Protein AF-0000000082585204 (afdb_homodimer)

Nearest PDB structures (foldseek):
  4ay7-assembly2_B  TM=7.743E-01  e=2.747E-12  Methanosarcina mazei
  6w2o-assembly1_A  TM=7.571E-01  e=4.420E-12  Stenotrophomonas maltophilia K279a
  3cyv-assembly1_A-2  TM=7.623E-01  e=1.016E-11  Shigella flexneri
  4exq-assembly1_A  TM=7.692E-01  e=5.693E-11  Burkholderia thailandensis E264
  4wsh-assembly1_A  TM=7.451E-01  e=2.371E-10  Pseudomonas aeruginosa PAO1

Solvent-accessible surface area (backbone atoms only — not comparable to full-atom values): 31278 Å² total; per-residue (Å²): 127,85,80,84,59,80,63,54,40,39,54,38,48,53,29,22,55,68,52,34,87,65,78,56,69,41,32,36,43,61,39,67,24,49,65,54,50,25,65,74,68,71,44,91,73,80,49,72,66,52,50,49,53,52,39,57,72,65,60,45,23,35,45,47,45,57,48,34,31,58,40,42,82,40,48,82,71,54,58,87,52,54,38,64,74,62,43,49,50,48,44,72,73,46,62,43,30,33,29,37,53,40,74,29,54,66,38,49,36,38,71,58,57,31,64,62,58,41,74,44,28,65,77,76,27,46,67,46,47,53,52,51,42,50,52,44,46,54,40,48,53,51,43,51,50,53,44,49,76,44,48,48,56,26,39,32,43,33,32,62,52,25,31,55,91,26,55,75,57,58,66,66,55,40,59,69,64,48,46,59,55,50,36,54,50,43,50,54,39,48,72,71,70,32,56,38,30,39,29,31,49,34,19,53,70,89,49,47,67,61,44,49,73,49,60,43,32,25,43,37,27,32,36,51,94,23,71,31,42,64,68,60,46,40,73,75,41,32,91,65,32,16,44,28,23,57,40,49,58,66,52,17,61,45,34,75,39,65,68,51,37,52,52,51,47,50,54,50,52,66,55,49,81,40,50,15,47,32,42,23,38,38,77,29,46,49,85,67,54,34,63,70,19,42,46,55,58,57,56,64,61,104,126,86,79,85,60,80,64,55,40,39,55,38,49,54,30,23,56,68,53,34,88,64,76,56,68,41,34,35,42,62,37,67,24,48,64,54,49,22,64,75,68,73,43,89,73,78,50,70,68,52,51,50,51,51,39,57,72,66,62,44,24,36,46,48,43,58,48,35,32,58,41,42,81,40,48,82,71,53,58,88,52,54,38,60,75,62,44,50,50,49,45,70,73,45,63,44,31,34,30,37,53,40,73,27,56,64,39,49,36,37,71,57,56,31,65,62,59,41,74,44,27,64,78,76,27,46,66,47,48,53,52,50,42,52,53,44,47,55,38,47,53,50,44,52,50,54,44,49,76,44,47,49,56,25,38,32,44,32,33,62,53,24,31,56,90,25,54,74,57,59,66,66,56,40,60,70,64,47,46,60,54,49,36,53,50,42,48,53,41,49,73,71,71,33,56,38,31,40,29,31,50,34,18,54,69,88,47,45,67,61,44,49,73,48,61,44,33,25,42,35,27,32,37,52,94,22,69,30,42,64,69,62,46,40,72,75,40,30,90,65,32,17,44,28,23,57,41,49,58,65,53,17,60,44,34,76,39,64,68,51,36,52,52,52,46,50,54,50,52,65,56,48,82,40,49,17,48,33,43,22,38,41,79,29,45,49,85,67,56,35,63,68,21,42,46,54,55,58,57,62,60,106

Foldseek 3Di:
DPQPDADFLQVQVVCLLLQHDDNFFAADFADADPVVLCVVVVHDDDADVSVVVVCVVLVHQEDEWEWDADDDLVDDTALVRIDTGCLLCCQPVDRHAYEYEAEALQQVQCSNPNLPCSQCCCPVPVPVLQVSNVVSLVSRLSNVVVSLVSHHQAYEYEYAQAALAEGSHDVVVCVPRGLVSVLVSCVSRVVSVHAYEYEYEADHVVCVVSCLVSPHSEYAAQEVSSVSDLQVCCVVCVNRYQYEADDEQVQLVCLVPVVSLVVVLVVVVVSVVTRRYHYYHRHGDDPSHNVVSSSSNSVSRD/DPQPDADFLQVQVVCLLLQHDDNFFAADFADADPVVLCVVVVHDDDADVSVVVVCVVLVHQEDEWEWDADDDLVDDTALVRIDTGCLLCCQPVDRHAYEYEAEFLQQVQCSNPNDPCSQCCCPVPVPVLQVSNVVSLVSRLSNVVVSLVSRHQAYEYEYAQAALAEGSHDVVVCVPRGLVSVLVSCVSRVVSVHAYEYEYEADHVVCVVSCLVSPHSEYAAQEVSSVSDLQVCCVVCVNRYQYEADDEQVQLVCLVPVVSLVVVLVVVVVSVVTRRYHYYHRHGDDPSHNVVSSSSNSVSRD

Structure (mmCIF, N/CA/C/O backbone):
data_AF-0000000082585204-model_v1
#
loop_
_entity.id
_entity.type
_entity.pdbx_description
1 polymer 'Uroporphyrinogen decarboxylase (URO-D) domain-containing protein'
#
loop_
_atom_site.group_PDB
_atom_site.id
_atom_site.type_symbol
_atom_site.label_atom_id
_atom_site.label_alt_id
_atom_site.label_comp_id
_atom_site.label_asym_id
_atom_site.label_entity_id
_atom_site.label_seq_id
_atom_site.pdbx_PDB_ins_code
_atom_site.Cartn_x
_atom_site.Cartn_y
_atom_site.Cartn_z
_atom_site.occupancy
_atom_site.B_iso_or_equiv
_atom_site.auth_seq_id
_atom_site.auth_comp_id
_atom_site.auth_asym_id
_atom_site.auth_atom_id
_atom_site.pdbx_PDB_model_num
ATOM 1 N N . MET A 1 1 ? 1.82 -45.75 -18.031 1 36.56 1 MET A N 1
ATOM 2 C CA . MET A 1 1 ? 1.601 -44.312 -17.953 1 36.56 1 MET A CA 1
ATOM 3 C C . MET A 1 1 ? 1.81 -43.656 -19.312 1 36.56 1 MET A C 1
ATOM 5 O O . MET A 1 1 ? 2.85 -43.844 -19.938 1 36.56 1 MET A O 1
ATOM 9 N N . ASP A 1 2 ? 0.882 -43.438 -20.125 1 42.5 2 ASP A N 1
ATOM 10 C CA . ASP A 1 2 ? 0.915 -43.125 -21.547 1 42.5 2 ASP A CA 1
ATOM 11 C C . ASP A 1 2 ? 1.946 -42.031 -21.828 1 42.5 2 ASP A C 1
ATOM 13 O O . ASP A 1 2 ? 1.856 -40.938 -21.297 1 42.5 2 ASP A O 1
ATOM 17 N N . LYS A 1 3 ? 3.09 -42.344 -22.031 1 50.59 3 LYS A N 1
ATOM 18 C CA . LYS A 1 3 ? 4.352 -41.656 -22.312 1 50.59 3 LYS A CA 1
ATOM 19 C C . LYS A 1 3 ? 4.113 -40.312 -22.984 1 50.59 3 LYS A C 1
ATOM 21 O O . LYS A 1 3 ? 4.664 -39.281 -22.547 1 50.59 3 LYS A O 1
ATOM 26 N N . TYR A 1 4 ? 3.732 -40.219 -24.375 1 53.28 4 TYR A N 1
ATOM 27 C CA . TYR A 1 4 ? 3.914 -39.188 -25.375 1 53.28 4 TYR A CA 1
ATOM 28 C C . TYR A 1 4 ? 2.773 -38.156 -25.312 1 53.28 4 TYR A C 1
ATOM 30 O O . TYR A 1 4 ? 2.41 -37.562 -26.328 1 53.28 4 TYR A O 1
ATOM 38 N N . CYS A 1 5 ? 1.864 -38.156 -24.297 1 66.25 5 CYS A N 1
ATOM 39 C CA . CYS A 1 5 ? 0.734 -37.25 -24.453 1 66.25 5 CYS A CA 1
ATOM 40 C C . CYS A 1 5 ? 1.141 -35.812 -24.109 1 66.25 5 CYS A C 1
ATOM 42 O O . CYS A 1 5 ? 1.688 -35.562 -23.047 1 66.25 5 CYS A O 1
ATOM 44 N N . HIS A 1 6 ? 1.296 -35 -25.172 1 87.19 6 HIS A N 1
ATOM 45 C CA . HIS A 1 6 ? 1.6 -33.594 -25.047 1 87.19 6 HIS A CA 1
ATOM 46 C C . HIS A 1 6 ? 0.328 -32.75 -24.875 1 87.19 6 HIS A C 1
ATOM 48 O O . HIS A 1 6 ? -0.647 -32.938 -25.609 1 87.19 6 HIS A O 1
ATOM 54 N N . TYR A 1 7 ? 0.251 -32.094 -23.75 1 92.5 7 TYR A N 1
ATOM 55 C CA . TYR A 1 7 ? -0.886 -31.219 -23.484 1 92.5 7 TYR A CA 1
ATOM 56 C C . TYR A 1 7 ? -0.55 -29.781 -23.844 1 92.5 7 TYR A C 1
ATOM 58 O O . TYR A 1 7 ? 0.608 -29.359 -23.75 1 92.5 7 TYR A O 1
ATOM 66 N N . SER A 1 8 ? -1.639 -29.094 -24.25 1 95.69 8 SER A N 1
ATOM 67 C CA . SER A 1 8 ? -1.467 -27.641 -24.375 1 95.69 8 SER A CA 1
ATOM 68 C C . SER A 1 8 ? -1.175 -27.016 -23.016 1 95.69 8 SER A C 1
ATOM 70 O O . SER A 1 8 ? -1.447 -27.609 -21.969 1 95.69 8 SER A O 1
ATOM 72 N N . LYS A 1 9 ? -0.624 -25.828 -23.031 1 96.94 9 LYS A N 1
ATOM 73 C CA . LYS A 1 9 ? -0.324 -25.141 -21.797 1 96.94 9 LYS A CA 1
ATOM 74 C C . LYS A 1 9 ? -1.577 -24.969 -20.938 1 96.94 9 LYS A C 1
ATOM 76 O O . LYS A 1 9 ? -1.561 -25.266 -19.734 1 96.94 9 LYS A O 1
ATOM 81 N N . ARG A 1 10 ? -2.666 -24.594 -21.547 1 97.31 10 ARG A N 1
ATOM 82 C CA . ARG A 1 10 ? -3.92 -24.406 -20.844 1 97.31 10 ARG A CA 1
ATOM 83 C C . ARG A 1 10 ? -4.426 -25.703 -20.234 1 97.31 10 ARG A C 1
ATOM 85 O O . ARG A 1 10 ? -4.816 -25.75 -19.078 1 97.31 10 ARG A O 1
ATOM 92 N N . GLU A 1 11 ? -4.391 -26.703 -21 1 96.38 11 GLU A N 1
ATOM 93 C CA . GLU A 1 11 ? -4.855 -28.016 -20.531 1 96.38 11 GLU A CA 1
ATOM 94 C C . GLU A 1 11 ? -3.971 -28.531 -19.406 1 96.38 11 GLU A C 1
ATOM 96 O O . GLU A 1 11 ? -4.469 -29.094 -18.422 1 96.38 11 GLU A O 1
ATOM 101 N N . ARG A 1 12 ? -2.691 -28.375 -19.578 1 95.56 12 ARG A N 1
ATOM 102 C CA . ARG A 1 12 ? -1.74 -28.812 -18.562 1 95.56 12 ARG A CA 1
ATOM 103 C C . ARG A 1 12 ? -2.037 -28.156 -17.219 1 95.56 12 ARG A C 1
ATOM 105 O O . ARG A 1 12 ? -2.084 -28.844 -16.188 1 95.56 12 ARG A O 1
ATOM 112 N N . VAL A 1 13 ? -2.291 -26.859 -17.203 1 97.56 13 VAL A N 1
ATOM 113 C CA . VAL A 1 13 ? -2.557 -26.125 -15.969 1 97.56 13 VAL A CA 1
ATOM 114 C C . VAL A 1 13 ? -3.889 -26.562 -15.375 1 97.56 13 VAL A C 1
ATOM 116 O O . VAL A 1 13 ? -3.982 -26.828 -14.172 1 97.56 13 VAL A O 1
ATOM 119 N N . LEU A 1 14 ? -4.898 -26.688 -16.219 1 97.31 14 LEU A N 1
ATOM 120 C CA . LEU A 1 14 ? -6.215 -27.094 -15.742 1 97.31 14 LEU A CA 1
ATOM 121 C C . LEU A 1 14 ? -6.156 -28.484 -15.109 1 97.31 14 LEU A C 1
ATOM 123 O O . LEU A 1 14 ? -6.719 -28.703 -14.031 1 97.31 14 LEU A O 1
ATOM 127 N N . ARG A 1 15 ? -5.48 -29.359 -15.758 1 95.62 15 ARG A N 1
ATOM 128 C CA . ARG A 1 15 ? -5.348 -30.719 -15.242 1 95.62 15 ARG A CA 1
ATOM 129 C C . ARG A 1 15 ? -4.59 -30.719 -13.914 1 95.62 15 ARG A C 1
ATOM 131 O O . ARG A 1 15 ? -4.949 -31.453 -12.992 1 95.62 15 ARG A O 1
ATOM 138 N N . THR A 1 16 ? -3.557 -29.922 -13.828 1 95.44 16 THR A N 1
ATOM 139 C CA . THR A 1 16 ? -2.773 -29.812 -12.602 1 95.44 16 THR A CA 1
ATOM 140 C C . THR A 1 16 ? -3.635 -29.312 -11.445 1 95.44 16 THR A C 1
ATOM 142 O O . THR A 1 16 ? -3.574 -29.859 -10.336 1 95.44 16 THR A O 1
ATOM 145 N N . ILE A 1 17 ? -4.488 -28.328 -11.758 1 97.06 17 ILE A N 1
ATOM 146 C CA . ILE A 1 17 ? -5.375 -27.766 -10.742 1 97.06 17 ILE A CA 1
ATOM 147 C C . ILE A 1 17 ? -6.355 -28.844 -10.266 1 97.06 17 ILE A C 1
ATOM 149 O O . ILE A 1 17 ? -6.691 -28.891 -9.086 1 97.06 17 ILE A O 1
ATOM 153 N N . ARG A 1 18 ? -6.711 -29.719 -11.125 1 94.81 18 ARG A N 1
ATOM 154 C CA . ARG A 1 18 ? -7.668 -30.781 -10.812 1 94.81 18 ARG A CA 1
ATOM 155 C C . ARG A 1 18 ? -6.965 -32.031 -10.289 1 94.81 18 ARG A C 1
ATOM 157 O O . ARG A 1 18 ? -7.59 -33.062 -10.117 1 94.81 18 ARG A O 1
ATOM 164 N N . HIS A 1 19 ? -5.691 -32 -10.188 1 93.81 19 HIS A N 1
ATOM 165 C CA . HIS A 1 19 ? -4.871 -33.094 -9.688 1 93.81 19 HIS A CA 1
ATOM 166 C C . HIS A 1 19 ? -4.922 -34.312 -10.625 1 93.81 19 HIS A C 1
ATOM 168 O O . HIS A 1 19 ? -4.957 -35.438 -10.18 1 93.81 19 HIS A O 1
ATOM 174 N N . GLU A 1 20 ? -4.977 -33.969 -11.891 1 92.38 20 GLU A N 1
ATOM 175 C CA . GLU A 1 20 ? -4.918 -35 -12.93 1 92.38 20 GLU A CA 1
ATOM 176 C C . GLU A 1 20 ? -3.498 -35.156 -13.469 1 92.38 20 GLU A C 1
ATOM 178 O O . GLU A 1 20 ? -2.674 -34.25 -13.344 1 92.38 20 GLU A O 1
ATOM 183 N N . LYS A 1 21 ? -3.248 -36.281 -14.016 1 89.31 21 LYS A N 1
ATOM 184 C CA . LYS A 1 21 ? -1.933 -36.562 -14.586 1 89.31 21 LYS A CA 1
ATOM 185 C C . LYS A 1 21 ? -1.636 -35.625 -15.758 1 89.31 21 LYS A C 1
ATOM 187 O O . LYS A 1 21 ? -2.518 -35.312 -16.562 1 89.31 21 LYS A O 1
ATOM 192 N N . THR A 1 22 ? -0.374 -35.094 -15.766 1 90 22 THR A N 1
ATOM 193 C CA . THR A 1 22 ? 0.08 -34.219 -16.844 1 90 22 THR A CA 1
ATOM 194 C C . THR A 1 22 ? 1.434 -34.688 -17.375 1 90 22 THR A C 1
ATOM 196 O O . THR A 1 22 ? 2.01 -35.656 -16.875 1 90 22 THR A O 1
ATOM 199 N N . ASP A 1 23 ? 1.843 -34.062 -18.469 1 89.06 23 ASP A N 1
ATOM 200 C CA . ASP A 1 23 ? 3.1 -34.438 -19.109 1 89.06 23 ASP A CA 1
ATOM 201 C C . ASP A 1 23 ? 4.293 -33.875 -18.359 1 89.06 23 ASP A C 1
ATOM 203 O O . ASP A 1 23 ? 5.383 -34.438 -18.375 1 89.06 23 ASP A O 1
ATOM 207 N N . ARG A 1 24 ? 4.125 -32.781 -17.688 1 89.62 24 ARG A N 1
ATOM 208 C CA . ARG A 1 24 ? 5.172 -32.125 -16.906 1 89.62 24 ARG A CA 1
ATOM 209 C C . ARG A 1 24 ? 4.582 -31.125 -15.922 1 89.62 24 ARG A C 1
ATOM 211 O O . ARG A 1 24 ? 3.412 -30.75 -16.031 1 89.62 24 ARG A O 1
ATOM 218 N N . ILE A 1 25 ? 5.398 -30.656 -14.969 1 92.38 25 ILE A N 1
ATOM 219 C CA . ILE A 1 25 ? 4.996 -29.641 -14 1 92.38 25 ILE A CA 1
ATOM 220 C C . ILE A 1 25 ? 4.863 -28.297 -14.695 1 92.38 25 ILE A C 1
ATOM 222 O O . ILE A 1 25 ? 5.801 -27.828 -15.344 1 92.38 25 ILE A O 1
ATOM 226 N N . PRO A 1 26 ? 3.688 -27.688 -14.672 1 95.25 26 PRO A N 1
ATOM 227 C CA . PRO A 1 26 ? 3.564 -26.359 -15.273 1 95.25 26 PRO A CA 1
ATOM 228 C C . PRO A 1 26 ? 4.422 -25.312 -14.562 1 95.25 26 PRO A C 1
ATOM 230 O O . PRO A 1 26 ? 4.672 -25.422 -13.367 1 95.25 26 PRO A O 1
ATOM 233 N N . LYS A 1 27 ? 4.848 -24.297 -15.32 1 96 27 LYS A N 1
ATOM 234 C CA . LYS A 1 27 ? 5.625 -23.172 -14.836 1 96 27 LYS A CA 1
ATOM 235 C C . LYS A 1 27 ? 4.82 -21.875 -14.914 1 96 27 LYS A C 1
ATOM 237 O O . LYS A 1 27 ? 4.133 -21.625 -15.906 1 96 27 LYS A O 1
ATOM 242 N N . GLY A 1 28 ? 4.883 -21.094 -13.828 1 96.81 28 GLY A N 1
ATOM 243 C CA . GLY A 1 28 ? 4.16 -19.844 -13.844 1 96.81 28 GLY A CA 1
ATOM 244 C C . GLY A 1 28 ? 4.738 -18.812 -12.898 1 96.81 28 GLY A C 1
ATOM 245 O O . GLY A 1 28 ? 5.367 -19.156 -11.898 1 96.81 28 GLY A O 1
ATOM 246 N N . GLU A 1 29 ? 4.52 -17.547 -13.203 1 96.88 29 GLU A N 1
ATOM 247 C CA . GLU A 1 29 ? 4.965 -16.422 -12.383 1 96.88 29 GLU A CA 1
ATOM 248 C C . GLU A 1 29 ? 3.809 -15.484 -12.07 1 96.88 29 GLU A C 1
ATOM 250 O O . GLU A 1 29 ? 3.014 -15.148 -12.953 1 96.88 29 GLU A O 1
ATOM 255 N N . LEU A 1 30 ? 3.77 -15.047 -10.828 1 94.69 30 LEU A N 1
ATOM 256 C CA . LEU A 1 30 ? 2.684 -14.195 -10.352 1 94.69 30 LEU A CA 1
ATOM 257 C C . LEU A 1 30 ? 2.746 -12.82 -11.016 1 94.69 30 LEU A C 1
ATOM 259 O O . LEU A 1 30 ? 1.746 -12.336 -11.555 1 94.69 30 LEU A O 1
ATOM 263 N N . CYS A 1 31 ? 3.854 -12.164 -10.898 1 92.06 31 CYS A N 1
ATOM 264 C CA . CYS A 1 31 ? 4.074 -10.844 -11.484 1 92.06 31 CYS A CA 1
ATOM 265 C C . CYS A 1 31 ? 5.414 -10.789 -12.211 1 92.06 31 CYS A C 1
ATOM 267 O O . CYS A 1 31 ? 6.379 -11.43 -11.789 1 92.06 31 CYS A O 1
ATOM 269 N N . ILE A 1 32 ? 5.387 -10.094 -13.305 1 95.38 32 ILE A N 1
ATOM 270 C CA . ILE A 1 32 ? 6.598 -9.844 -14.086 1 95.38 32 ILE A CA 1
ATOM 271 C C . ILE A 1 32 ? 6.758 -8.352 -14.328 1 95.38 32 ILE A C 1
ATOM 273 O O . ILE A 1 32 ? 5.965 -7.742 -15.055 1 95.38 32 ILE A O 1
ATOM 277 N N . THR A 1 33 ? 7.801 -7.812 -13.789 1 93.06 33 THR A N 1
ATOM 278 C CA . THR A 1 33 ? 7.965 -6.363 -13.891 1 93.06 33 THR A CA 1
ATOM 279 C C . THR A 1 33 ? 8.516 -5.98 -15.258 1 93.06 33 THR A C 1
ATOM 281 O O . THR A 1 33 ? 9.336 -6.703 -15.836 1 93.06 33 THR A O 1
ATOM 284 N N . ASP A 1 34 ? 8.133 -4.812 -15.711 1 93.31 34 ASP A N 1
ATOM 285 C CA . ASP A 1 34 ? 8.602 -4.301 -17 1 93.31 34 ASP A CA 1
ATOM 286 C C . ASP A 1 34 ? 10.117 -4.137 -17.016 1 93.31 34 ASP A C 1
ATOM 288 O O . ASP A 1 34 ? 10.758 -4.316 -18.047 1 93.31 34 ASP A O 1
ATOM 292 N N . SER A 1 35 ? 10.633 -3.797 -15.867 1 89.38 35 SER A N 1
ATOM 293 C CA . SER A 1 35 ? 12.07 -3.562 -15.781 1 89.38 35 SER A CA 1
ATOM 294 C C . SER A 1 35 ? 12.859 -4.832 -16.094 1 89.38 35 SER A C 1
ATOM 296 O O . SER A 1 35 ? 13.906 -4.777 -16.734 1 89.38 35 SER A O 1
ATOM 298 N N . ILE A 1 36 ? 12.391 -5.949 -15.648 1 92.38 36 ILE A N 1
ATOM 299 C CA . ILE A 1 36 ? 13.039 -7.23 -15.914 1 92.38 36 ILE A CA 1
ATOM 300 C C . ILE A 1 36 ? 12.969 -7.543 -17.406 1 92.38 36 ILE A C 1
ATOM 302 O O . ILE A 1 36 ? 13.969 -7.965 -18 1 92.38 36 ILE A O 1
ATOM 306 N N . ILE A 1 37 ? 11.844 -7.316 -17.969 1 95.62 37 ILE A N 1
ATOM 307 C CA . ILE A 1 37 ? 11.656 -7.578 -19.391 1 95.62 37 ILE A CA 1
ATOM 308 C C . ILE A 1 37 ? 12.57 -6.672 -20.219 1 95.62 37 ILE A C 1
ATOM 310 O O . ILE A 1 37 ? 13.242 -7.133 -21.141 1 95.62 37 ILE A O 1
ATOM 314 N N . SER A 1 38 ? 12.57 -5.449 -19.797 1 94.25 38 SER A N 1
ATOM 315 C CA . SER A 1 38 ? 13.414 -4.473 -20.484 1 94.25 38 SER A CA 1
ATOM 316 C C . SER A 1 38 ? 14.875 -4.895 -20.469 1 94.25 38 SER A C 1
ATOM 318 O O . SER A 1 38 ? 15.555 -4.852 -21.484 1 94.25 38 SER A O 1
ATOM 320 N N . ARG A 1 39 ? 15.312 -5.277 -19.391 1 91.12 39 ARG A N 1
ATOM 321 C CA . ARG A 1 39 ? 16.703 -5.688 -19.219 1 91.12 39 ARG A CA 1
ATOM 322 C C . ARG A 1 39 ? 17.016 -6.934 -20.047 1 91.12 39 ARG A C 1
ATOM 324 O O . ARG A 1 39 ? 18.031 -6.996 -20.734 1 91.12 39 ARG A O 1
ATOM 331 N N . GLU A 1 40 ? 16.141 -7.863 -20 1 93.38 40 GLU A N 1
ATOM 332 C CA . GLU A 1 40 ? 16.391 -9.156 -20.641 1 93.38 40 GLU A CA 1
ATOM 333 C C . GLU A 1 40 ? 16.266 -9.055 -22.156 1 93.38 40 GLU A C 1
ATOM 335 O O . GLU A 1 40 ? 16.984 -9.742 -22.875 1 93.38 40 GLU A O 1
ATOM 340 N N . LEU A 1 41 ? 15.352 -8.25 -22.641 1 95.38 41 LEU A N 1
ATOM 341 C CA . LEU A 1 41 ? 15.102 -8.164 -24.078 1 95.38 41 LEU A CA 1
ATOM 342 C C . LEU A 1 41 ? 15.812 -6.957 -24.672 1 95.38 41 LEU A C 1
ATOM 344 O O . LEU A 1 41 ? 15.812 -6.773 -25.891 1 95.38 41 LEU A O 1
ATOM 348 N N . ASN A 1 42 ? 16.422 -6.117 -23.875 1 93.06 42 ASN A N 1
ATOM 349 C CA . ASN A 1 42 ? 17.125 -4.906 -24.297 1 93.06 42 ASN A CA 1
ATOM 350 C C . ASN A 1 42 ? 16.203 -3.982 -25.094 1 93.06 42 ASN A C 1
ATOM 352 O O . ASN A 1 42 ? 16.531 -3.561 -26.203 1 93.06 42 ASN A O 1
ATOM 356 N N . CYS A 1 43 ? 15.008 -3.795 -24.5 1 90.81 43 CYS A N 1
ATOM 357 C CA . CYS A 1 43 ? 14.031 -2.896 -25.109 1 90.81 43 CYS A CA 1
ATOM 358 C C . CYS A 1 43 ? 13.531 -1.876 -24.094 1 90.81 43 CYS A C 1
ATOM 360 O O . CYS A 1 43 ? 13.484 -2.156 -22.891 1 90.81 43 CYS A O 1
ATOM 362 N N . SER A 1 44 ? 13.141 -0.729 -24.516 1 85.06 44 SER A N 1
ATOM 363 C CA . SER A 1 44 ? 12.742 0.354 -23.625 1 85.06 44 SER A CA 1
ATOM 364 C C . SER A 1 44 ? 11.227 0.418 -23.469 1 85.06 44 SER A C 1
ATOM 366 O O . SER A 1 44 ? 10.719 0.897 -22.453 1 85.06 44 SER A O 1
ATOM 368 N N . LYS A 1 45 ? 10.562 -0.066 -24.484 1 87.62 45 LYS A N 1
ATOM 369 C CA . LYS A 1 45 ? 9.102 -0.062 -24.438 1 87.62 45 LYS A CA 1
ATOM 370 C C . LYS A 1 45 ? 8.555 -1.475 -24.25 1 87.62 45 LYS A C 1
ATOM 372 O O . LYS A 1 45 ? 8.883 -2.375 -25.031 1 87.62 45 LYS A O 1
ATOM 377 N N . ILE A 1 46 ? 7.781 -1.625 -23.234 1 94 46 ILE A N 1
ATOM 378 C CA . ILE A 1 46 ? 7.281 -2.959 -22.922 1 94 46 ILE A CA 1
ATOM 379 C C . ILE A 1 46 ? 5.773 -3.01 -23.172 1 94 46 ILE A C 1
ATOM 381 O O . ILE A 1 46 ? 5.008 -2.303 -22.516 1 94 46 ILE A O 1
ATOM 385 N N . GLY A 1 47 ? 5.359 -3.729 -24.156 1 94.81 47 GLY A N 1
ATOM 386 C CA . GLY A 1 47 ? 3.959 -4.012 -24.438 1 94.81 47 GLY A CA 1
ATOM 387 C C . GLY A 1 47 ? 3.662 -5.496 -24.547 1 94.81 47 GLY A C 1
ATOM 388 O O . GLY A 1 47 ? 4.379 -6.32 -23.984 1 94.81 47 GLY A O 1
ATOM 389 N N . PHE A 1 48 ? 2.582 -5.844 -25.188 1 97.31 48 PHE A N 1
ATOM 390 C CA . PHE A 1 48 ? 2.104 -7.219 -25.312 1 97.31 48 PHE A CA 1
ATOM 391 C C . PHE A 1 48 ? 3.15 -8.102 -25.984 1 97.31 48 PHE A C 1
ATOM 393 O O . PHE A 1 48 ? 3.471 -9.18 -25.484 1 97.31 48 PHE A O 1
ATOM 400 N N . GLU A 1 49 ? 3.754 -7.602 -27 1 97.06 49 GLU A N 1
ATOM 401 C CA . GLU A 1 49 ? 4.688 -8.398 -27.781 1 97.06 49 GLU A CA 1
ATOM 402 C C . GLU A 1 49 ? 5.949 -8.719 -26.984 1 97.06 49 GLU A C 1
ATOM 404 O O . GLU A 1 49 ? 6.465 -9.836 -27.047 1 97.06 49 GLU A O 1
ATOM 409 N N . GLU A 1 50 ? 6.457 -7.727 -26.281 1 97.5 50 GLU A N 1
ATOM 410 C CA . GLU A 1 50 ? 7.656 -7.926 -25.484 1 97.5 50 GLU A CA 1
ATOM 411 C C . GLU A 1 50 ? 7.391 -8.883 -24.328 1 97.5 50 GLU A C 1
ATOM 413 O O . GLU A 1 50 ? 8.219 -9.734 -24.01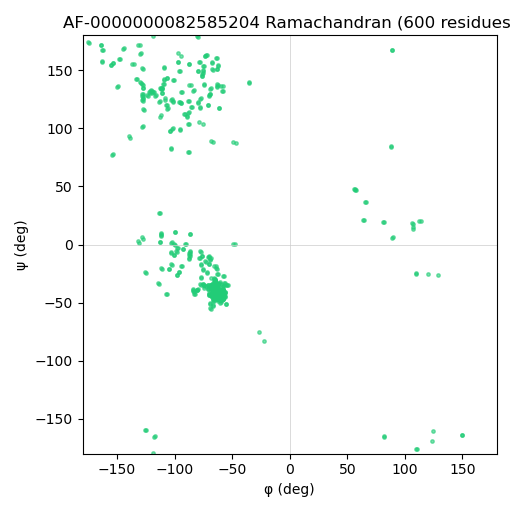6 1 97.5 50 GLU A O 1
ATOM 418 N N . LYS A 1 51 ? 6.23 -8.734 -23.703 1 97.44 51 LYS A N 1
ATOM 419 C CA . LYS A 1 51 ? 5.852 -9.641 -22.625 1 97.44 51 LYS A CA 1
ATOM 420 C C . LYS A 1 51 ? 5.711 -11.07 -23.125 1 97.44 51 LYS A C 1
ATOM 422 O O . LYS A 1 51 ? 6.188 -12.008 -22.469 1 97.44 51 LYS A O 1
ATOM 427 N N . LEU A 1 52 ? 5.09 -11.195 -24.266 1 97.5 52 LEU A N 1
ATOM 428 C CA . LEU A 1 52 ? 4.918 -12.516 -24.859 1 97.5 52 LEU A CA 1
ATOM 429 C C . LEU A 1 52 ? 6.266 -13.141 -25.203 1 97.5 52 LEU A C 1
ATOM 431 O O . LEU A 1 52 ? 6.492 -14.328 -24.938 1 97.5 52 LEU A O 1
ATOM 435 N N . ALA A 1 53 ? 7.164 -12.336 -25.781 1 97.31 53 ALA A N 1
ATOM 436 C CA . ALA A 1 53 ? 8.5 -12.828 -26.109 1 97.31 53 ALA A CA 1
ATOM 437 C C . ALA A 1 53 ? 9.219 -13.32 -24.844 1 97.31 53 ALA A C 1
ATOM 439 O O . ALA A 1 53 ? 9.891 -14.359 -24.891 1 97.31 53 ALA A O 1
ATOM 440 N N . PHE A 1 54 ? 9.047 -1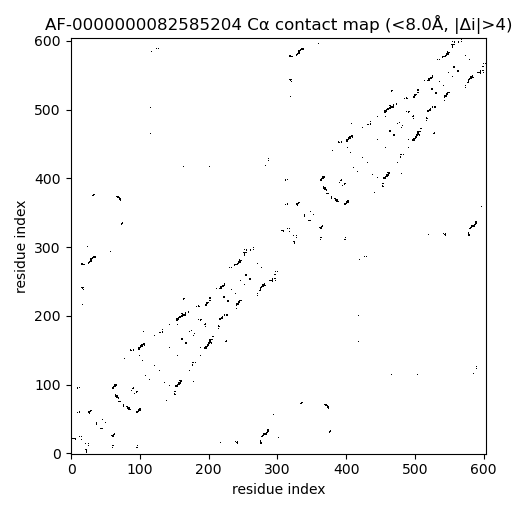2.586 -23.797 1 97.56 54 PHE A N 1
ATOM 441 C CA . PHE A 1 54 ? 9.695 -12.938 -22.531 1 97.56 54 PHE A CA 1
ATOM 442 C C . PHE A 1 54 ? 9.117 -14.227 -21.969 1 97.56 54 PHE A C 1
ATOM 444 O O . PHE A 1 54 ? 9.859 -15.109 -21.531 1 97.56 54 PHE A O 1
ATOM 451 N N . ILE A 1 55 ? 7.852 -14.398 -22 1 97.19 55 ILE A N 1
ATOM 452 C CA . ILE A 1 55 ? 7.141 -15.586 -21.516 1 97.19 55 ILE A CA 1
ATOM 453 C C . ILE A 1 55 ? 7.578 -16.797 -22.328 1 97.19 55 ILE A C 1
ATOM 455 O O . ILE A 1 55 ? 7.793 -17.875 -21.781 1 97.19 55 ILE A O 1
ATOM 459 N N . ASN A 1 56 ? 7.695 -16.609 -23.609 1 96.5 56 ASN A N 1
ATOM 460 C CA . ASN A 1 56 ? 8.141 -17.688 -24.484 1 96.5 56 ASN A CA 1
ATOM 461 C C . ASN A 1 56 ? 9.586 -18.094 -24.203 1 96.5 56 ASN A C 1
ATOM 463 O O . ASN A 1 56 ? 9.922 -19.281 -24.234 1 96.5 56 ASN A O 1
ATOM 467 N N . ARG A 1 57 ? 10.367 -17.109 -23.953 1 95.69 57 ARG A N 1
ATOM 468 C CA . ARG A 1 57 ? 11.766 -17.375 -23.625 1 95.69 57 ARG A CA 1
ATOM 469 C C . ARG A 1 57 ? 11.875 -18.266 -22.391 1 95.69 57 ARG A C 1
ATOM 471 O O . ARG A 1 57 ? 12.711 -19.172 -22.344 1 95.69 57 ARG A O 1
ATOM 478 N N . LEU A 1 58 ? 11.031 -18.031 -21.422 1 96.62 58 LEU A N 1
ATOM 479 C CA . LEU A 1 58 ? 11.047 -18.797 -20.188 1 96.62 58 LEU A CA 1
ATOM 480 C C . LEU A 1 58 ? 10.195 -20.062 -20.328 1 96.62 58 LEU A C 1
ATOM 482 O O . LEU A 1 58 ? 10.164 -20.891 -19.422 1 96.62 58 LEU A O 1
ATOM 486 N N . ASP A 1 59 ? 9.422 -20.188 -21.422 1 96.19 59 ASP A N 1
ATOM 487 C CA . ASP A 1 59 ? 8.5 -21.281 -21.672 1 96.19 59 ASP A CA 1
ATOM 488 C C . ASP A 1 59 ? 7.484 -21.422 -20.547 1 96.19 59 ASP A C 1
ATOM 490 O O . ASP A 1 59 ? 7.27 -22.531 -20.031 1 96.19 59 ASP A O 1
ATOM 494 N N . LEU A 1 60 ? 6.91 -20.328 -20.156 1 97.69 60 LEU A N 1
ATOM 495 C CA . LEU A 1 60 ? 5.934 -20.328 -19.078 1 97.69 60 LEU A CA 1
ATOM 496 C C . LEU A 1 60 ? 4.598 -20.875 -19.547 1 97.69 60 LEU A C 1
ATOM 498 O O . LEU A 1 60 ? 4.199 -20.672 -20.688 1 97.69 60 LEU A O 1
ATOM 502 N N . ASP A 1 61 ? 3.916 -21.516 -18.656 1 97.38 61 ASP A N 1
ATOM 503 C CA . ASP A 1 61 ? 2.582 -22.047 -18.906 1 97.38 61 ASP A CA 1
ATOM 504 C C . ASP A 1 61 ? 1.504 -21.078 -18.453 1 97.38 61 ASP A C 1
ATOM 506 O O . ASP A 1 61 ? 0.351 -21.172 -18.875 1 97.38 61 ASP A O 1
ATOM 510 N N . ILE A 1 62 ? 1.893 -20.125 -17.578 1 98.38 62 ILE A N 1
ATOM 511 C CA . ILE A 1 62 ? 0.916 -19.25 -16.938 1 98.38 62 ILE A CA 1
ATOM 512 C C . ILE A 1 62 ? 1.354 -17.797 -17.094 1 98.38 62 ILE A C 1
ATOM 514 O O . ILE A 1 62 ? 2.537 -17.484 -16.938 1 98.38 62 ILE A O 1
ATOM 518 N N . PHE A 1 63 ? 0.433 -16.891 -17.359 1 97.75 63 PHE A N 1
ATOM 519 C CA . PHE A 1 63 ? 0.629 -15.445 -17.297 1 97.75 63 PHE A CA 1
ATOM 520 C C . PHE A 1 63 ? -0.458 -14.797 -16.453 1 97.75 63 PHE A C 1
ATOM 522 O O . PHE A 1 63 ? -1.646 -15.047 -16.656 1 97.75 63 PHE A O 1
ATOM 529 N N . THR A 1 64 ? -0.071 -13.969 -15.508 1 98 64 THR A N 1
ATOM 530 C CA . THR A 1 64 ? -1.007 -13.281 -14.625 1 98 64 THR A CA 1
ATOM 531 C C . THR A 1 64 ? -1.211 -11.836 -15.07 1 98 64 THR A C 1
ATOM 533 O O . THR A 1 64 ? -0.249 -11.078 -15.188 1 98 64 THR A O 1
ATOM 536 N N . VAL A 1 65 ? -2.432 -11.484 -15.32 1 97.69 65 VAL A N 1
ATOM 537 C CA . VAL A 1 65 ? -2.787 -10.125 -15.719 1 97.69 65 VAL A CA 1
ATOM 538 C C . VAL A 1 65 ? -3.203 -9.32 -14.484 1 97.69 65 VAL A C 1
ATOM 540 O O . VAL A 1 65 ? -4.141 -9.703 -13.773 1 97.69 65 VAL A O 1
ATOM 543 N N . SER A 1 66 ? -2.531 -8.273 -14.266 1 96.38 66 SER A N 1
ATOM 544 C CA . SER A 1 66 ? -2.895 -7.344 -13.195 1 96.38 66 SER A CA 1
ATOM 545 C C . SER A 1 66 ? -3.635 -6.129 -13.742 1 96.38 66 SER A C 1
ATOM 547 O O . SER A 1 66 ? -3.27 -5.598 -14.797 1 96.38 66 SER A O 1
ATOM 549 N N . PRO A 1 67 ? -4.578 -5.707 -13.016 1 97.44 67 PRO A N 1
ATOM 550 C CA . PRO A 1 67 ? -5.293 -4.516 -13.484 1 97.44 67 PRO A CA 1
ATOM 551 C C . PRO A 1 67 ? -4.527 -3.225 -13.219 1 97.44 67 PRO A C 1
ATOM 553 O O . PRO A 1 67 ? -3.631 -3.197 -12.367 1 97.44 67 PRO A O 1
ATOM 556 N N . ILE A 1 68 ? -4.863 -2.256 -14 1 97.31 68 ILE A N 1
ATOM 557 C CA . ILE A 1 68 ? -4.418 -0.885 -13.773 1 97.31 68 ILE A CA 1
ATOM 558 C C . ILE A 1 68 ? -5.605 -0.022 -13.352 1 97.31 68 ILE A C 1
ATOM 560 O O . ILE A 1 68 ? -6.676 -0.086 -13.969 1 97.31 68 ILE A O 1
ATOM 564 N N . PHE A 1 69 ? -5.469 0.714 -12.297 1 97.38 69 PHE A N 1
ATOM 565 C CA . PHE A 1 69 ? -6.523 1.601 -11.82 1 97.38 69 PHE A CA 1
ATOM 566 C C . PHE A 1 69 ? -5.93 2.836 -11.148 1 97.38 69 PHE A C 1
ATOM 568 O O . PHE A 1 69 ? -4.758 2.84 -10.773 1 97.38 69 PHE A O 1
ATOM 575 N N . PRO A 1 70 ? -6.711 3.871 -11.047 1 96.31 70 PRO A N 1
ATOM 576 C CA . PRO A 1 70 ? -6.184 5.082 -10.406 1 96.31 70 PRO A CA 1
ATOM 577 C C . PRO A 1 70 ? -5.988 4.918 -8.906 1 96.31 70 PRO A C 1
ATOM 579 O O . PRO A 1 70 ? -6.895 4.465 -8.203 1 96.31 70 PRO A O 1
ATOM 582 N N . HIS A 1 71 ? -4.832 5.238 -8.5 1 94.19 71 HIS A N 1
ATOM 583 C CA . HIS A 1 71 ? -4.57 5.336 -7.066 1 94.19 71 HIS A CA 1
ATOM 584 C C . HIS A 1 71 ? -4.895 6.73 -6.539 1 94.19 71 HIS A C 1
ATOM 586 O O .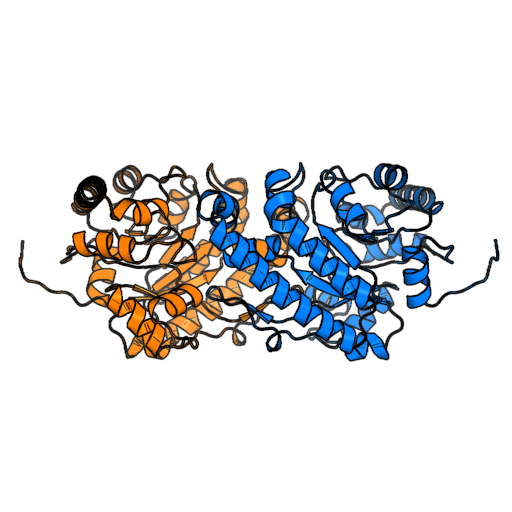 HIS A 1 71 ? -4.281 7.715 -6.961 1 94.19 71 HIS A O 1
ATOM 592 N N . ASP A 1 72 ? -5.922 6.746 -5.691 1 92.44 72 ASP A N 1
ATOM 593 C CA . ASP A 1 72 ? -6.383 7.945 -4.996 1 92.44 72 ASP A CA 1
ATOM 594 C C . ASP A 1 72 ? -6.496 7.699 -3.492 1 92.44 72 ASP A C 1
ATOM 596 O O . ASP A 1 72 ? -7.203 6.785 -3.059 1 92.44 72 ASP A O 1
ATOM 600 N N . LYS A 1 73 ? -5.809 8.531 -2.746 1 88.75 73 LYS A N 1
ATOM 601 C CA . LYS A 1 73 ? -5.793 8.32 -1.301 1 88.75 73 LYS A CA 1
ATOM 602 C C . LYS A 1 73 ? -7.16 8.625 -0.689 1 88.75 73 LYS A C 1
ATOM 604 O O . LYS A 1 73 ? -7.438 8.227 0.446 1 88.75 73 LYS A O 1
ATOM 609 N N . ASN A 1 74 ? -8.031 9.273 -1.481 1 90.19 74 ASN A N 1
ATOM 610 C CA . ASN A 1 74 ? -9.266 9.773 -0.893 1 90.19 74 ASN A CA 1
ATOM 611 C C . ASN A 1 74 ? -10.461 8.891 -1.249 1 90.19 74 ASN A C 1
ATOM 613 O O . ASN A 1 74 ? -11.562 9.102 -0.743 1 90.19 74 ASN A O 1
ATOM 617 N N . ARG A 1 75 ? -10.172 7.953 -2.113 1 91.62 75 ARG A N 1
ATOM 618 C CA . ARG A 1 75 ? -11.312 7.117 -2.475 1 91.62 75 ARG A CA 1
ATOM 619 C C . ARG A 1 75 ? -10.852 5.824 -3.141 1 91.62 75 ARG A C 1
ATOM 621 O O . ARG A 1 75 ? -9.758 5.77 -3.713 1 91.62 75 ARG A O 1
ATOM 628 N N . LEU A 1 76 ? -11.75 4.82 -3.066 1 93.56 76 LEU A N 1
ATOM 629 C CA . LEU A 1 76 ? -11.57 3.609 -3.863 1 93.56 76 LEU A CA 1
ATOM 630 C C . LEU A 1 76 ? -11.922 3.863 -5.324 1 93.56 76 LEU A C 1
ATOM 632 O O . LEU A 1 76 ? -12.773 4.699 -5.625 1 93.56 76 LEU A O 1
ATOM 636 N N . PRO A 1 77 ? -11.273 3.16 -6.258 1 95.94 77 PRO A N 1
ATOM 637 C CA . PRO A 1 77 ? -11.688 3.262 -7.656 1 95.94 77 PRO A CA 1
ATOM 638 C C . PRO A 1 77 ? -13.07 2.656 -7.91 1 95.94 77 PRO A C 1
ATOM 640 O O . PRO A 1 77 ? -13.555 1.854 -7.105 1 95.94 77 PRO A O 1
ATOM 643 N N . GLU A 1 78 ? -13.688 3.078 -8.922 1 95.88 78 GLU A N 1
ATOM 644 C CA . GLU A 1 78 ? -14.906 2.453 -9.422 1 95.88 78 GLU A CA 1
ATOM 645 C C . GLU A 1 78 ? -14.586 1.329 -10.398 1 95.88 78 GLU A C 1
ATOM 647 O O . GLU A 1 78 ? -13.516 1.312 -11.008 1 95.88 78 GLU A O 1
ATOM 652 N N . PRO A 1 79 ? -15.5 0.382 -10.531 1 96.81 79 PRO A N 1
ATOM 653 C CA . PRO A 1 79 ? -15.242 -0.754 -11.414 1 96.81 79 PRO A CA 1
ATOM 654 C C . PRO A 1 79 ? -14.867 -0.324 -12.836 1 96.81 79 PRO A C 1
ATOM 656 O O . PRO A 1 79 ? -14 -0.94 -13.461 1 96.81 79 PRO A O 1
ATOM 659 N N . ASP A 1 80 ? -15.445 0.724 -13.289 1 96.69 80 ASP A N 1
ATOM 660 C CA . ASP A 1 80 ? -15.227 1.142 -14.672 1 96.69 80 ASP A CA 1
ATOM 661 C C . ASP A 1 80 ? -13.875 1.835 -14.828 1 96.69 80 ASP A C 1
ATOM 663 O O . ASP A 1 80 ? -13.438 2.125 -15.945 1 96.69 80 ASP A O 1
ATOM 667 N N . GLU A 1 81 ? -13.18 2.053 -13.703 1 97.38 81 GLU A N 1
ATOM 668 C CA . GLU A 1 81 ? -11.859 2.672 -13.742 1 97.38 81 GLU A CA 1
ATOM 669 C C . GLU A 1 81 ? -10.758 1.619 -13.805 1 97.38 81 GLU A C 1
ATOM 671 O O . GLU A 1 81 ? -9.578 1.955 -13.945 1 97.38 81 GLU A O 1
ATOM 676 N N . TYR A 1 82 ? -11.148 0.36 -13.742 1 97.25 82 TYR A N 1
ATOM 677 C CA . TYR A 1 82 ? -10.203 -0.738 -13.883 1 97.25 82 TYR A CA 1
ATOM 678 C C . TYR A 1 82 ? -9.945 -1.052 -15.352 1 97.25 82 TYR A C 1
ATOM 680 O O . TYR A 1 82 ? -10.891 -1.142 -16.141 1 97.25 82 TYR A O 1
ATOM 688 N N . GLU A 1 83 ? -8.688 -1.172 -15.641 1 97.31 83 GLU A N 1
ATOM 689 C CA . GLU A 1 83 ? -8.266 -1.62 -16.969 1 97.31 83 GLU A CA 1
ATOM 690 C C . GLU A 1 83 ? -7.449 -2.906 -16.875 1 97.31 83 GLU A C 1
ATOM 692 O O . GLU A 1 83 ? -6.566 -3.031 -16.031 1 97.31 83 GLU A O 1
ATOM 697 N N . TRP A 1 84 ? -7.832 -3.824 -17.719 1 97.75 84 TRP A N 1
ATOM 698 C CA . TRP A 1 84 ? -7.098 -5.078 -17.844 1 97.75 84 TRP A CA 1
ATOM 699 C C . TRP A 1 84 ? -6.238 -5.09 -19.109 1 97.75 84 TRP A C 1
ATOM 701 O O . TRP A 1 84 ? -6.707 -5.473 -20.172 1 97.75 84 TRP A O 1
ATOM 711 N N . PRO A 1 85 ? -4.992 -4.77 -18.906 1 97.12 85 PRO A N 1
ATOM 712 C CA . PRO A 1 85 ? -4.16 -4.59 -20.094 1 97.12 85 PRO A CA 1
ATOM 713 C C . PRO A 1 85 ? -4.051 -5.863 -20.938 1 97.12 85 PRO A C 1
ATOM 715 O O . PRO A 1 85 ? -3.578 -6.891 -20.453 1 97.12 85 PRO A O 1
ATOM 718 N N . ASP A 1 86 ? -4.543 -5.797 -22.188 1 97.88 86 ASP A N 1
ATOM 719 C CA . ASP A 1 86 ? -4.355 -6.797 -23.234 1 97.88 86 ASP A CA 1
ATOM 720 C C . ASP A 1 86 ? -5.008 -8.125 -22.859 1 97.88 86 ASP A C 1
ATOM 722 O O . ASP A 1 86 ? -4.582 -9.188 -23.312 1 97.88 86 ASP A O 1
ATOM 726 N N . ILE A 1 87 ? -5.941 -8.086 -21.953 1 98.12 87 ILE A N 1
ATOM 727 C CA . ILE A 1 87 ? -6.512 -9.312 -21.422 1 98.12 87 ILE A CA 1
ATOM 728 C C . ILE A 1 87 ? -7.117 -10.141 -22.547 1 98.12 87 ILE A C 1
ATOM 730 O O . ILE A 1 87 ? -6.961 -11.367 -22.578 1 98.12 87 ILE A O 1
ATOM 734 N N . LYS A 1 88 ? -7.758 -9.555 -23.516 1 97.88 88 LYS A N 1
ATOM 735 C CA . LYS A 1 88 ? -8.359 -10.266 -24.641 1 97.88 88 LYS A CA 1
ATOM 736 C C . LYS A 1 88 ? -7.293 -10.914 -25.516 1 97.88 88 LYS A C 1
ATOM 738 O O . LYS A 1 88 ? -7.473 -12.031 -26 1 97.88 88 LYS A O 1
ATOM 743 N N . LYS A 1 89 ? -6.215 -10.211 -25.703 1 98.19 89 LYS A N 1
ATOM 744 C CA . LYS A 1 89 ? -5.113 -10.766 -26.484 1 98.19 89 LYS A CA 1
ATOM 745 C C . LYS A 1 89 ? -4.508 -11.984 -25.781 1 98.19 89 LYS A C 1
ATOM 747 O O . LYS A 1 89 ? -4.258 -13.008 -26.422 1 98.19 89 LYS A O 1
ATOM 752 N N . TRP A 1 90 ? -4.312 -11.844 -24.516 1 98.06 90 TRP A N 1
ATOM 753 C CA . TRP A 1 90 ? -3.752 -12.961 -23.766 1 98.06 90 TRP A CA 1
ATOM 754 C C . TRP A 1 90 ? -4.676 -14.172 -23.812 1 98.06 90 TRP A C 1
ATOM 756 O O . TRP A 1 90 ? -4.215 -15.305 -23.984 1 98.06 90 TRP A O 1
ATOM 766 N N . ALA A 1 91 ? -5.953 -13.914 -23.734 1 96.88 91 ALA A N 1
ATOM 767 C CA . ALA A 1 91 ? -6.949 -14.984 -23.672 1 96.88 91 ALA A CA 1
ATOM 768 C C . ALA A 1 91 ? -7.141 -15.641 -25.047 1 96.88 91 ALA A C 1
ATOM 770 O O . ALA A 1 91 ? -7.324 -16.859 -25.125 1 96.88 91 ALA A O 1
ATOM 771 N N . SER A 1 92 ? -7.023 -14.883 -26.094 1 96.31 92 SER A N 1
ATOM 772 C CA . SER A 1 92 ? -7.461 -15.398 -27.375 1 96.31 92 SER A CA 1
ATOM 773 C C . SER A 1 92 ? -6.277 -15.641 -28.312 1 96.31 92 SER A C 1
ATOM 775 O O . SER A 1 92 ? -6.375 -16.422 -29.25 1 96.31 92 SER A O 1
ATOM 777 N N . GLN A 1 93 ? -5.168 -14.977 -28.031 1 96.62 93 GLN A N 1
ATOM 778 C CA . GLN A 1 93 ? -4.086 -15.039 -29.016 1 96.62 93 GLN A CA 1
ATOM 779 C C . GLN A 1 93 ? -2.887 -15.805 -28.453 1 96.62 93 GLN A C 1
ATOM 781 O O . GLN A 1 93 ? -1.834 -15.867 -29.094 1 96.62 93 GLN A O 1
ATOM 786 N N . THR A 1 94 ? -2.99 -16.312 -27.281 1 97.31 94 THR A N 1
ATOM 787 C CA . THR A 1 94 ? -1.882 -17.078 -26.703 1 97.31 94 THR A CA 1
ATOM 788 C C . THR A 1 94 ? -2.361 -18.422 -26.172 1 97.31 94 THR A C 1
ATOM 790 O O . THR A 1 94 ? -3.566 -18.641 -26.031 1 97.31 94 THR A O 1
ATOM 793 N N . SER A 1 95 ? -1.387 -19.297 -25.922 1 95.31 95 SER A N 1
ATOM 794 C CA . SER A 1 95 ? -1.709 -20.625 -25.422 1 95.31 95 SER A CA 1
ATOM 795 C C . SER A 1 95 ? -1.557 -20.688 -23.906 1 95.31 95 SER A C 1
ATOM 797 O O . SER A 1 95 ? -1.885 -21.703 -23.281 1 95.31 95 SER A O 1
ATOM 799 N N . VAL A 1 96 ? -1.117 -19.609 -23.328 1 98 96 VAL A N 1
ATOM 800 C CA . VAL A 1 96 ? -0.836 -19.641 -21.891 1 98 96 VAL A CA 1
ATOM 801 C C . VAL A 1 96 ? -2.145 -19.594 -21.109 1 98 96 VAL A C 1
ATOM 803 O O . VAL A 1 96 ? -3.133 -19.016 -21.578 1 98 96 VAL A O 1
ATOM 806 N N . PHE A 1 97 ? -2.158 -20.281 -20.016 1 98.62 97 PHE A N 1
ATOM 807 C CA . PHE A 1 97 ? -3.234 -20.125 -19.031 1 98.62 97 PHE A CA 1
ATOM 808 C C . PHE A 1 97 ? -3.158 -18.766 -18.359 1 98.62 97 PHE A C 1
ATOM 810 O O . PHE A 1 97 ? -2.104 -18.375 -17.859 1 98.62 97 PHE A O 1
ATOM 817 N N . THR A 1 98 ? -4.262 -18.016 -18.297 1 98.62 98 THR A N 1
ATOM 818 C CA . THR A 1 98 ? -4.223 -16.656 -17.781 1 98.62 98 THR A CA 1
ATOM 819 C C . THR A 1 98 ? -4.957 -16.562 -16.438 1 98.62 98 THR A C 1
ATOM 821 O O . THR A 1 98 ? -6.039 -17.141 -16.281 1 98.62 98 THR A O 1
ATOM 824 N N . PHE A 1 99 ? -4.332 -15.898 -15.5 1 98.75 99 PHE A N 1
ATOM 825 C CA . PHE A 1 99 ? -4.984 -15.516 -14.25 1 98.75 99 PHE A CA 1
ATOM 826 C C . PHE A 1 99 ? -5.211 -14.008 -14.203 1 98.75 99 PHE A C 1
ATOM 828 O O . PHE A 1 99 ? -4.383 -13.234 -14.688 1 98.75 99 PHE A O 1
ATOM 835 N N . ALA A 1 100 ? -6.316 -13.609 -13.656 1 98.69 100 ALA A N 1
ATOM 836 C CA . ALA A 1 100 ? -6.504 -12.219 -13.234 1 98.69 100 ALA A CA 1
ATOM 837 C C . ALA A 1 100 ? -6.16 -12.047 -11.758 1 98.69 100 ALA A C 1
ATOM 839 O O . ALA A 1 100 ? -6.613 -12.82 -10.914 1 98.69 100 ALA A O 1
ATOM 840 N N . LEU A 1 101 ? -5.387 -11.086 -11.492 1 98.06 101 LEU A N 1
ATOM 841 C CA . LEU A 1 101 ? -4.98 -10.805 -10.117 1 98.06 101 LEU A CA 1
ATOM 842 C C . LEU A 1 101 ? -5.867 -9.727 -9.5 1 98.06 101 LEU A C 1
ATOM 844 O O . LEU A 1 101 ? -5.961 -8.617 -10.023 1 98.06 101 LEU A O 1
ATOM 848 N N . ILE A 1 102 ? -6.5 -10.062 -8.391 1 98.06 102 ILE A N 1
ATOM 849 C CA . ILE A 1 102 ? -7.402 -9.133 -7.719 1 98.06 102 ILE A CA 1
ATOM 850 C C . ILE A 1 102 ? -7.012 -9 -6.25 1 98.06 102 ILE A C 1
ATOM 852 O O . ILE A 1 102 ? -6.953 -10 -5.523 1 98.06 102 ILE A O 1
ATOM 856 N N . ASP A 1 103 ? -6.789 -7.773 -5.812 1 96.56 103 ASP A N 1
ATOM 857 C CA . ASP A 1 103 ? -6.375 -7.516 -4.438 1 96.56 103 ASP A CA 1
ATOM 858 C C . ASP A 1 103 ? -7.539 -7.695 -3.469 1 96.56 103 ASP A C 1
ATOM 860 O O . ASP A 1 103 ? -8.656 -7.254 -3.746 1 96.56 103 ASP A O 1
ATOM 864 N N . GLY A 1 104 ? -7.211 -8.312 -2.4 1 97.44 104 GLY A N 1
ATOM 865 C CA . GLY A 1 104 ? -8.227 -8.508 -1.376 1 97.44 104 GLY A CA 1
ATOM 866 C C . GLY A 1 104 ? -8.445 -7.281 -0.51 1 97.44 104 GLY A C 1
ATOM 867 O O . GLY A 1 104 ? -7.797 -6.25 -0.709 1 97.44 104 GLY A O 1
ATOM 868 N N . ALA A 1 105 ? -9.367 -7.434 0.402 1 97.5 105 ALA A N 1
ATOM 869 C CA . ALA A 1 105 ? -9.773 -6.316 1.248 1 97.5 105 ALA A CA 1
ATOM 870 C C . ALA A 1 105 ? -8.656 -5.926 2.213 1 97.5 105 ALA A C 1
ATOM 872 O O . ALA A 1 105 ? -8.5 -4.75 2.551 1 97.5 105 ALA A O 1
ATOM 873 N N . PHE A 1 106 ? -7.91 -6.91 2.688 1 96.44 106 PHE A N 1
ATOM 874 C CA . PHE A 1 106 ? -6.836 -6.609 3.627 1 96.44 106 PHE A CA 1
ATOM 875 C C . PHE A 1 106 ? -5.742 -5.789 2.953 1 96.44 106 PHE A C 1
ATOM 877 O O . PHE A 1 106 ? -5.348 -4.738 3.459 1 96.44 106 PHE A O 1
ATOM 884 N N . GLU A 1 107 ? -5.328 -6.23 1.813 1 93.5 107 GLU A N 1
ATOM 885 C CA . GLU A 1 107 ? -4.312 -5.52 1.046 1 93.5 107 GLU A CA 1
ATOM 886 C C . GLU A 1 107 ? -4.793 -4.125 0.654 1 93.5 107 GLU A C 1
ATOM 888 O O . GLU A 1 107 ? -4.039 -3.154 0.741 1 93.5 107 GLU A O 1
ATOM 893 N N . THR A 1 108 ? -5.988 -4.027 0.192 1 94.25 108 THR A N 1
ATOM 894 C CA . THR A 1 108 ? -6.574 -2.75 -0.2 1 94.25 108 THR A CA 1
ATOM 895 C C . THR A 1 108 ? -6.66 -1.806 0.996 1 94.25 108 THR A C 1
ATOM 897 O O . THR A 1 108 ? -6.414 -0.604 0.864 1 94.25 108 THR A O 1
ATOM 900 N N . GLY A 1 109 ? -7.004 -2.361 2.107 1 92.38 109 GLY A N 1
ATOM 901 C CA . GLY A 1 109 ? -7.062 -1.564 3.322 1 92.38 109 GLY A CA 1
ATOM 902 C C . GLY A 1 109 ? -5.723 -0.987 3.727 1 92.38 109 GLY A C 1
ATOM 903 O O . GLY A 1 109 ? -5.625 0.193 4.07 1 92.38 109 GLY A O 1
ATOM 904 N N . LEU A 1 110 ? -4.719 -1.844 3.67 1 88.81 110 LEU A N 1
ATOM 905 C CA . LEU A 1 110 ? -3.371 -1.378 3.977 1 88.81 110 LEU A CA 1
ATOM 906 C C . LEU A 1 110 ? -2.965 -0.239 3.047 1 88.81 110 LEU A C 1
ATOM 908 O O . LEU A 1 110 ? -2.369 0.747 3.49 1 88.81 110 LEU A O 1
ATOM 912 N N . ARG A 1 111 ? -3.357 -0.35 1.841 1 86.5 111 ARG A N 1
ATOM 913 C CA . ARG A 1 111 ? -3.02 0.665 0.848 1 86.5 111 ARG A CA 1
ATOM 914 C C . ARG A 1 111 ? -3.791 1.956 1.101 1 86.5 111 ARG A C 1
ATOM 916 O O . ARG A 1 111 ? -3.258 3.051 0.906 1 86.5 111 ARG A O 1
ATOM 923 N N . THR A 1 112 ? -4.961 1.799 1.55 1 85.12 112 THR A N 1
ATOM 924 C CA . THR A 1 112 ? -5.875 2.928 1.694 1 85.12 112 THR A CA 1
ATOM 925 C C . THR A 1 112 ? -5.613 3.67 3.002 1 85.12 112 THR A C 1
ATOM 927 O O . THR A 1 112 ? -5.539 4.902 3.018 1 85.12 112 THR A O 1
ATOM 930 N N . TYR A 1 113 ? -5.395 2.881 4.059 1 81.75 113 TYR A N 1
ATOM 931 C CA . TYR A 1 113 ? -5.367 3.482 5.387 1 81.75 113 TYR A CA 1
ATOM 932 C C . TYR A 1 113 ? -3.939 3.592 5.906 1 81.75 113 TYR A C 1
ATOM 934 O O . TYR A 1 113 ? -3.666 4.363 6.828 1 81.75 113 TYR A O 1
ATOM 942 N N . GLY A 1 114 ? -3.104 2.777 5.328 1 80.94 114 GLY A N 1
ATOM 943 C CA . GLY A 1 114 ? -1.807 2.564 5.953 1 80.94 114 GLY A CA 1
ATOM 944 C C . GLY A 1 114 ? -1.812 1.438 6.969 1 80.94 114 GLY A C 1
ATOM 945 O O . GLY A 1 114 ? -2.871 1.045 7.461 1 80.94 114 GLY A O 1
ATOM 946 N N . LEU A 1 115 ? -0.681 1.028 7.371 1 82.62 115 LEU A N 1
ATOM 947 C CA . LEU A 1 115 ? -0.51 -0.16 8.195 1 82.62 115 LEU A CA 1
ATOM 948 C C . LEU A 1 115 ? -1.124 0.047 9.578 1 82.62 115 LEU A C 1
ATOM 950 O O . LEU A 1 115 ? -1.983 -0.729 10 1 82.62 115 LEU A O 1
ATOM 954 N N . LEU A 1 116 ? -0.778 1.093 10.25 1 80.69 116 LEU A N 1
ATOM 955 C CA . LEU A 1 116 ? -1.162 1.288 11.641 1 80.69 116 LEU A CA 1
ATOM 956 C C . LEU A 1 116 ? -2.66 1.545 11.766 1 80.69 116 LEU A C 1
ATOM 958 O O . LEU A 1 116 ? -3.359 0.842 12.5 1 80.69 116 LEU A O 1
ATOM 962 N N . ASP A 1 117 ? -3.154 2.496 10.969 1 79.81 117 ASP A N 1
ATOM 963 C CA . ASP A 1 117 ? -4.57 2.84 11.047 1 79.81 117 ASP A CA 1
ATOM 964 C C . ASP A 1 117 ? -5.449 1.646 10.672 1 79.81 117 ASP A C 1
ATOM 966 O O . ASP A 1 117 ? -6.477 1.4 11.305 1 79.81 117 ASP A O 1
ATOM 970 N N . PHE A 1 118 ? -4.988 0.949 9.719 1 87.56 118 PHE A N 1
ATOM 971 C CA . PHE A 1 118 ? -5.801 -0.174 9.258 1 87.56 118 PHE A CA 1
ATOM 972 C C . PHE A 1 118 ? -5.824 -1.282 10.305 1 87.56 118 PHE A C 1
ATOM 974 O O . PHE A 1 118 ? -6.883 -1.845 10.602 1 87.56 118 PHE A O 1
ATOM 981 N N . LEU A 1 119 ? -4.715 -1.59 10.875 1 87.81 119 LEU A N 1
ATOM 982 C CA . LEU A 1 119 ? -4.637 -2.709 11.812 1 87.81 119 LEU A CA 1
ATOM 983 C C . LEU A 1 119 ? -5.367 -2.387 13.109 1 87.81 119 LEU A C 1
ATOM 985 O O . LEU A 1 119 ? -5.742 -3.293 13.859 1 87.81 119 LEU A O 1
ATOM 989 N N . THR A 1 120 ? -5.664 -1.127 13.375 1 85.88 120 THR A N 1
ATOM 990 C CA . THR A 1 120 ? -6.352 -0.75 14.602 1 85.88 120 THR A CA 1
ATOM 991 C C . THR A 1 120 ? -7.836 -0.513 14.344 1 85.88 120 THR A C 1
ATOM 993 O O . THR A 1 120 ? -8.625 -0.402 15.281 1 85.88 120 THR A O 1
ATOM 996 N N . LEU A 1 121 ? -8.211 -0.494 13.164 1 88.94 121 LEU A N 1
ATOM 997 C CA . LEU A 1 121 ? -9.57 -0.149 12.758 1 88.94 121 LEU A CA 1
ATOM 998 C C . LEU A 1 121 ? -10.586 -1.1 13.383 1 88.94 121 LEU A C 1
ATOM 1000 O O . LEU A 1 121 ? -11.664 -0.674 13.805 1 88.94 121 LEU A O 1
ATOM 1004 N N . PRO A 1 122 ? -10.281 -2.422 13.453 1 92.44 122 PRO A N 1
ATOM 1005 C CA . PRO A 1 122 ? -11.266 -3.332 14.047 1 92.44 122 PRO A CA 1
ATOM 1006 C C . PRO A 1 122 ? -11.68 -2.924 15.461 1 92.44 122 PRO A C 1
ATOM 1008 O O . PRO A 1 122 ? -12.828 -3.115 15.852 1 92.44 122 PRO A O 1
ATOM 1011 N N . LYS A 1 123 ? -10.789 -2.41 16.188 1 87.12 123 LYS A N 1
ATOM 1012 C CA . LYS A 1 123 ? -11.055 -1.999 17.562 1 87.12 123 LYS A CA 1
ATOM 1013 C C . LYS A 1 123 ? -11.688 -0.61 17.594 1 87.12 123 LYS A C 1
ATOM 1015 O O . LYS A 1 123 ? -12.633 -0.375 18.359 1 87.12 123 LYS A O 1
ATOM 1020 N N . GLU A 1 124 ? -11.242 0.266 16.812 1 83.62 124 GLU A N 1
ATOM 1021 C CA . GLU A 1 124 ? -11.617 1.674 16.891 1 83.62 124 GLU A CA 1
ATOM 1022 C C . GLU A 1 124 ? -12.977 1.915 16.234 1 83.62 124 GLU A C 1
ATOM 1024 O O . GLU A 1 124 ? -13.766 2.727 16.719 1 83.62 124 GLU A O 1
ATOM 1029 N N . SER A 1 125 ? -13.211 1.215 15.141 1 88.62 125 SER A N 1
ATOM 1030 C CA . SER A 1 125 ? -14.453 1.408 14.398 1 88.62 125 SER A CA 1
ATOM 1031 C C . SER A 1 125 ? -14.82 0.163 13.602 1 88.62 125 SER A C 1
ATOM 1033 O O . SER A 1 125 ? -14.766 0.169 12.367 1 88.62 125 SER A O 1
ATOM 1035 N N . PRO A 1 126 ? -15.328 -0.823 14.203 1 92.88 126 PRO A N 1
ATOM 1036 C CA . PRO A 1 126 ? -15.656 -2.078 13.531 1 92.88 126 PRO A CA 1
ATOM 1037 C C . PRO A 1 126 ? -16.672 -1.894 12.406 1 92.88 126 PRO A C 1
ATOM 1039 O O . PRO A 1 126 ? -16.594 -2.566 11.375 1 92.88 126 PRO A O 1
ATOM 1042 N N . ASP A 1 127 ? -17.594 -0.978 12.547 1 92.56 127 ASP A N 1
ATOM 1043 C CA . ASP A 1 127 ? -18.609 -0.749 11.531 1 92.56 127 ASP A CA 1
ATOM 1044 C C . ASP A 1 127 ? -18 -0.163 10.258 1 92.56 127 ASP A C 1
ATOM 1046 O O . ASP A 1 127 ? -18.391 -0.531 9.148 1 92.56 127 ASP A O 1
ATOM 1050 N N . ASP A 1 128 ? -17.062 0.661 10.438 1 89.44 128 ASP A N 1
ATOM 1051 C CA . ASP A 1 128 ? -16.391 1.235 9.281 1 89.44 128 ASP A CA 1
ATOM 1052 C C . ASP A 1 128 ? -15.57 0.176 8.539 1 89.44 128 ASP A C 1
ATOM 1054 O O . ASP A 1 128 ? -15.516 0.183 7.309 1 89.44 128 ASP A O 1
ATOM 1058 N N . LEU A 1 129 ? -14.945 -0.644 9.305 1 94.31 129 LEU A N 1
ATOM 1059 C CA . LEU A 1 129 ? -14.211 -1.741 8.688 1 94.31 129 LEU A CA 1
ATOM 1060 C C . LEU A 1 129 ? -15.141 -2.625 7.867 1 94.31 129 LEU A C 1
ATOM 1062 O O . LEU A 1 129 ? -14.844 -2.938 6.711 1 94.31 129 LEU A O 1
ATOM 1066 N N . LYS A 1 130 ? -16.266 -2.979 8.43 1 96.44 130 LYS A N 1
ATOM 1067 C CA . LYS A 1 130 ? -17.234 -3.809 7.73 1 96.44 130 LYS A CA 1
ATOM 1068 C C . LYS A 1 130 ? -17.719 -3.131 6.449 1 96.44 130 LYS A C 1
ATOM 1070 O O . LYS A 1 130 ? -17.844 -3.775 5.406 1 96.44 130 LYS A O 1
ATOM 1075 N N . ASN A 1 131 ? -17.969 -1.866 6.57 1 94.31 131 ASN A N 1
ATOM 1076 C CA . ASN A 1 131 ? -18.422 -1.113 5.402 1 94.31 131 ASN A CA 1
ATOM 1077 C C . ASN A 1 131 ? -17.344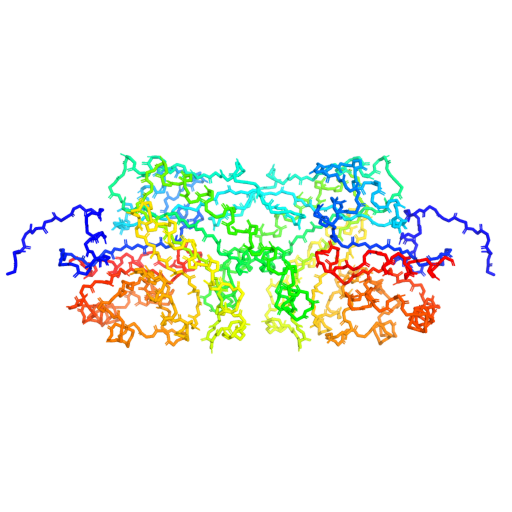 -1.077 4.316 1 94.31 131 ASN A C 1
ATOM 1079 O O . ASN A 1 131 ? -17.656 -1.242 3.135 1 94.31 131 ASN A O 1
ATOM 1083 N N . PHE A 1 132 ? -16.172 -0.853 4.73 1 94.69 132 PHE A N 1
ATOM 1084 C CA . PHE A 1 132 ? -15.047 -0.832 3.799 1 94.69 132 PHE A CA 1
ATOM 1085 C C . PHE A 1 132 ? -14.914 -2.172 3.082 1 94.69 132 PHE A C 1
ATOM 1087 O O . PHE A 1 132 ? -14.789 -2.215 1.856 1 94.69 132 PHE A O 1
ATOM 1094 N N . ILE A 1 133 ? -14.961 -3.26 3.816 1 98 133 ILE A N 1
ATOM 1095 C CA . ILE A 1 133 ? -14.82 -4.605 3.27 1 98 133 ILE A CA 1
ATOM 1096 C C . ILE A 1 133 ? -15.945 -4.875 2.271 1 98 133 ILE A C 1
ATOM 1098 O O . ILE A 1 133 ? -15.711 -5.434 1.199 1 98 133 ILE A O 1
ATOM 1102 N N . ARG A 1 134 ? -17.109 -4.422 2.58 1 97.5 134 ARG A N 1
ATOM 1103 C CA . ARG A 1 134 ? -18.25 -4.582 1.68 1 97.5 134 ARG A CA 1
ATOM 1104 C C . ARG A 1 134 ? -18.031 -3.836 0.37 1 97.5 134 ARG A C 1
ATOM 1106 O O . ARG A 1 134 ? -18.375 -4.332 -0.703 1 97.5 134 ARG A O 1
ATOM 1113 N N . GLN A 1 135 ? -17.469 -2.674 0.475 1 96.62 135 GLN A N 1
ATOM 1114 C CA . GLN A 1 135 ? -17.188 -1.885 -0.721 1 96.62 135 GLN A CA 1
ATOM 1115 C C . GLN A 1 135 ? -16.156 -2.574 -1.605 1 96.62 135 GLN A C 1
ATOM 1117 O O . GLN A 1 135 ? -16.312 -2.625 -2.828 1 96.62 135 GLN A O 1
ATOM 1122 N N . VAL A 1 136 ? -15.133 -3.111 -1.007 1 98.12 136 VAL A N 1
ATOM 1123 C CA . VAL A 1 136 ? -14.094 -3.809 -1.756 1 98.12 136 VAL A CA 1
ATOM 1124 C C . VAL A 1 136 ? -14.664 -5.078 -2.375 1 98.12 136 VAL A C 1
ATOM 1126 O O . VAL A 1 136 ? -14.359 -5.41 -3.523 1 98.12 136 VAL A O 1
ATOM 1129 N N . GLU A 1 137 ? -15.492 -5.754 -1.594 1 98.62 137 GLU A N 1
ATOM 1130 C CA . GLU A 1 137 ? -16.172 -6.949 -2.092 1 98.62 137 GLU A CA 1
ATOM 1131 C C . GLU A 1 137 ? -16.953 -6.645 -3.367 1 98.62 137 GLU A C 1
ATOM 1133 O O . GLU A 1 137 ? -16.828 -7.359 -4.363 1 98.62 137 GLU A O 1
ATOM 1138 N N . LYS A 1 138 ? -17.75 -5.625 -3.324 1 98.38 138 LYS A N 1
ATOM 1139 C CA . LYS A 1 138 ? -18.547 -5.227 -4.48 1 98.38 138 LYS A CA 1
ATOM 1140 C C . LYS A 1 138 ? -17.656 -4.879 -5.672 1 98.38 138 LYS A C 1
ATOM 1142 O O . LYS A 1 138 ? -17.938 -5.285 -6.801 1 98.38 138 LYS A O 1
ATOM 1147 N N . LEU A 1 139 ? -16.641 -4.184 -5.387 1 98.38 139 LEU A N 1
ATOM 1148 C CA . LEU A 1 139 ? -15.68 -3.801 -6.418 1 98.38 139 LEU A CA 1
ATOM 1149 C C . LEU A 1 139 ? -15.031 -5.031 -7.043 1 98.38 139 LEU A C 1
ATOM 1151 O O . LEU A 1 139 ? -14.969 -5.152 -8.266 1 98.38 139 LEU A O 1
ATOM 1155 N N . ASN A 1 140 ? -14.578 -5.93 -6.191 1 98.69 140 ASN A N 1
ATOM 1156 C CA . ASN A 1 140 ? -13.891 -7.129 -6.664 1 98.69 140 ASN A CA 1
ATOM 1157 C C . ASN A 1 140 ? -14.812 -8.016 -7.492 1 98.69 140 ASN A C 1
ATOM 1159 O O . ASN A 1 140 ? -14.406 -8.547 -8.531 1 98.69 140 ASN A O 1
ATOM 1163 N N . ILE A 1 141 ? -16.031 -8.172 -7.035 1 98.75 141 ILE A N 1
ATOM 1164 C CA . ILE A 1 141 ? -16.984 -9 -7.77 1 98.75 141 ILE A CA 1
ATOM 1165 C C . ILE A 1 141 ? -17.219 -8.398 -9.156 1 98.75 141 ILE A C 1
ATOM 1167 O O . ILE A 1 141 ? -17.234 -9.117 -10.156 1 98.75 141 ILE A O 1
ATOM 1171 N N . ALA A 1 142 ? -17.359 -7.086 -9.203 1 98.69 142 ALA A N 1
ATOM 1172 C CA . ALA A 1 142 ? -17.562 -6.422 -10.484 1 98.69 142 ALA A CA 1
ATOM 1173 C C . ALA A 1 142 ? -16.344 -6.605 -11.398 1 98.69 142 ALA A C 1
ATOM 1175 O O . ALA A 1 142 ? -16.5 -6.906 -12.586 1 98.69 142 ALA A O 1
ATOM 1176 N N . THR A 1 143 ? -15.172 -6.504 -10.859 1 98.12 143 THR A N 1
ATOM 1177 C CA . THR A 1 143 ? -13.961 -6.531 -11.68 1 98.12 143 THR A CA 1
ATOM 1178 C C . THR A 1 143 ? -13.625 -7.957 -12.102 1 98.12 143 THR A C 1
ATOM 1180 O O . THR A 1 143 ? -13.094 -8.18 -13.195 1 98.12 143 THR A O 1
ATOM 1183 N N . MET A 1 144 ? -13.922 -8.914 -11.211 1 98.5 144 MET A N 1
ATOM 1184 C CA . MET A 1 144 ? -13.688 -10.297 -11.617 1 98.5 144 MET A CA 1
ATOM 1185 C C . MET A 1 144 ? -14.625 -10.703 -12.742 1 98.5 144 MET A C 1
ATOM 1187 O O . MET A 1 144 ? -14.234 -11.445 -13.648 1 98.5 144 MET A O 1
ATOM 1191 N N . LYS A 1 145 ? -15.852 -10.25 -12.727 1 98.5 145 LYS A N 1
ATOM 1192 C CA . LYS A 1 145 ? -16.797 -10.516 -13.812 1 98.5 145 LYS A CA 1
ATOM 1193 C C . LYS A 1 145 ? -16.312 -9.883 -15.117 1 98.5 145 LYS A C 1
ATOM 1195 O O . LYS A 1 145 ? -16.438 -10.484 -16.188 1 98.5 145 LYS A O 1
ATOM 1200 N N . GLN A 1 146 ? -15.773 -8.672 -14.984 1 98.19 146 GLN A N 1
ATOM 1201 C CA . GLN A 1 146 ? -15.203 -8 -16.141 1 98.19 146 GLN A CA 1
ATOM 1202 C C . GLN A 1 146 ? -14.102 -8.844 -16.781 1 98.19 146 GLN A C 1
ATOM 1204 O O . GLN A 1 146 ? -14.07 -9.016 -18 1 98.19 146 GLN A O 1
ATOM 1209 N N . SER A 1 147 ? -13.203 -9.367 -15.961 1 98.44 147 SER A N 1
ATOM 1210 C CA . SER A 1 147 ? -12.102 -10.172 -16.469 1 98.44 147 SER A CA 1
ATOM 1211 C C . SER A 1 147 ? -12.602 -11.492 -17.062 1 98.44 147 SER A C 1
ATOM 1213 O O . SER A 1 147 ? -12.109 -11.945 -18.094 1 98.44 147 SER A O 1
ATOM 1215 N N . ALA A 1 148 ? -13.602 -12.102 -16.438 1 98.56 148 ALA A N 1
ATOM 1216 C CA . ALA A 1 148 ? -14.203 -13.344 -16.922 1 98.56 148 ALA A CA 1
ATOM 1217 C C . ALA A 1 148 ? -14.852 -13.148 -18.297 1 98.56 148 ALA A C 1
ATOM 1219 O O . ALA A 1 148 ? -14.656 -13.961 -19.203 1 98.56 148 ALA A O 1
ATOM 1220 N N . ASP A 1 149 ? -15.523 -12.055 -18.422 1 98 149 ASP A N 1
ATOM 1221 C CA . ASP A 1 149 ? -16.203 -11.727 -19.672 1 98 149 ASP A CA 1
ATOM 1222 C C . ASP A 1 149 ? -15.195 -11.555 -20.812 1 98 149 ASP A C 1
ATOM 1224 O O . ASP A 1 149 ? -15.547 -11.688 -21.984 1 98 149 ASP A O 1
ATOM 1228 N N . GLN A 1 150 ? -13.992 -11.305 -20.422 1 98.06 150 GLN A N 1
ATOM 1229 C CA . GLN A 1 150 ? -12.969 -11.039 -21.438 1 98.06 150 GLN A CA 1
ATOM 1230 C C . GLN A 1 150 ? -12.109 -12.273 -21.688 1 98.06 150 GLN A C 1
ATOM 1232 O O . GLN A 1 150 ? -11.117 -12.211 -22.406 1 98.06 150 GLN A O 1
ATOM 1237 N N . GLY A 1 151 ? -12.398 -13.375 -20.984 1 98.06 151 GLY A N 1
ATOM 1238 C CA . GLY A 1 151 ? -11.852 -14.664 -21.375 1 98.06 151 GLY A CA 1
ATOM 1239 C C . GLY A 1 151 ? -10.742 -15.148 -20.469 1 98.06 151 GLY A C 1
ATOM 1240 O O . GLY A 1 151 ? -9.969 -16.031 -20.828 1 98.06 151 GLY A O 1
ATOM 1241 N N . ILE A 1 152 ? -10.617 -14.609 -19.266 1 98.44 152 ILE A N 1
ATOM 1242 C CA . ILE A 1 152 ? -9.602 -15.062 -18.328 1 98.44 152 ILE A CA 1
ATOM 1243 C C . ILE A 1 152 ? -9.844 -16.531 -17.969 1 98.44 152 ILE A C 1
ATOM 1245 O O . ILE A 1 152 ? -10.984 -17 -17.984 1 98.44 152 ILE A O 1
ATOM 1249 N N . ASP A 1 153 ? -8.766 -17.25 -17.578 1 98.69 153 ASP A N 1
ATOM 1250 C CA . ASP A 1 153 ? -8.883 -18.688 -17.297 1 98.69 153 ASP A CA 1
ATOM 1251 C C . ASP A 1 153 ? -9.078 -18.938 -15.805 1 98.69 153 ASP A C 1
ATOM 1253 O O . ASP A 1 153 ? -9.562 -20 -15.414 1 98.69 153 ASP A O 1
ATOM 1257 N N . GLY A 1 154 ? -8.664 -18.047 -14.977 1 98.81 154 GLY A N 1
ATOM 1258 C CA . GLY A 1 154 ? -8.75 -18.203 -13.531 1 98.81 154 GLY A CA 1
ATOM 1259 C C . GLY A 1 154 ? -8.562 -16.891 -12.781 1 98.81 154 GLY A C 1
ATOM 1260 O O . GLY A 1 154 ? -8.242 -15.867 -13.391 1 98.81 154 GLY A O 1
ATOM 1261 N N . ILE A 1 155 ? -8.781 -16.891 -11.492 1 98.88 155 ILE A N 1
ATOM 1262 C CA . ILE A 1 155 ? -8.672 -15.703 -10.664 1 98.88 155 ILE A CA 1
ATOM 1263 C C . ILE A 1 155 ? -7.758 -15.984 -9.477 1 98.88 155 ILE A C 1
ATOM 1265 O O . ILE A 1 155 ? -7.855 -17.047 -8.852 1 98.88 155 ILE A O 1
ATOM 1269 N N . ILE A 1 156 ? -6.887 -15.102 -9.203 1 98.69 156 ILE A N 1
ATOM 1270 C CA . ILE A 1 156 ? -6.117 -15.094 -7.965 1 98.69 156 ILE A CA 1
ATOM 1271 C C . ILE A 1 156 ? -6.605 -13.977 -7.055 1 98.69 156 ILE A C 1
ATOM 1273 O O . ILE A 1 156 ? -6.633 -12.805 -7.453 1 98.69 156 ILE A O 1
ATOM 1277 N N . LEU A 1 157 ? -7.043 -14.328 -5.926 1 98.69 157 LEU A N 1
ATOM 1278 C CA . LEU A 1 157 ? -7.316 -13.359 -4.871 1 98.69 157 LEU A CA 1
ATOM 1279 C C . LEU A 1 157 ? -6.09 -13.164 -3.984 1 98.69 157 LEU A C 1
ATOM 1281 O O . LEU A 1 157 ? -5.688 -14.078 -3.266 1 98.69 157 LEU A O 1
ATOM 1285 N N . ALA A 1 158 ? -5.535 -11.992 -4.066 1 96.81 158 ALA A N 1
ATOM 1286 C CA . ALA A 1 158 ? -4.277 -11.711 -3.381 1 96.81 158 ALA A CA 1
ATOM 1287 C C . ALA A 1 158 ? -4.504 -10.82 -2.162 1 96.81 158 ALA A C 1
ATOM 1289 O O . ALA A 1 158 ? -4.977 -9.695 -2.291 1 96.81 158 ALA A O 1
ATOM 1290 N N . ASP A 1 159 ? -4.215 -11.336 -1.042 1 95.19 159 ASP A N 1
ATOM 1291 C CA . ASP A 1 159 ? -4.367 -10.602 0.21 1 95.19 159 ASP A CA 1
ATOM 1292 C C . ASP A 1 159 ? -3.191 -10.859 1.146 1 95.19 159 ASP A C 1
ATOM 1294 O O . ASP A 1 159 ? -3.162 -11.867 1.852 1 95.19 159 ASP A O 1
ATOM 1298 N N . ASP A 1 160 ? -2.152 -10.094 1.132 1 92.12 160 ASP A N 1
ATOM 1299 C CA . ASP A 1 160 ? -0.952 -10.266 1.945 1 92.12 160 ASP A CA 1
ATOM 1300 C C . ASP A 1 160 ? -1.258 -10.055 3.428 1 92.12 160 ASP A C 1
ATOM 1302 O O . ASP A 1 160 ? -0.995 -8.977 3.975 1 92.12 160 ASP A O 1
ATOM 1306 N N . ILE A 1 161 ? -1.648 -11.117 4.062 1 95.56 161 ILE A N 1
ATOM 1307 C CA . ILE A 1 161 ? -2.139 -11.055 5.438 1 95.56 161 ILE A CA 1
ATOM 1308 C C . ILE A 1 161 ? -1.053 -11.539 6.395 1 95.56 161 ILE A C 1
ATOM 1310 O O . ILE A 1 161 ? -1.293 -11.672 7.598 1 95.56 161 ILE A O 1
ATOM 1314 N N . ALA A 1 162 ? 0.174 -11.898 5.863 1 94.06 162 ALA A N 1
ATOM 1315 C CA . ALA A 1 162 ? 1.157 -12.57 6.711 1 94.06 162 ALA A CA 1
ATOM 1316 C C . ALA A 1 162 ? 2.553 -11.992 6.492 1 94.06 162 ALA A C 1
ATOM 1318 O O . ALA A 1 162 ? 2.818 -11.359 5.469 1 94.06 162 ALA A O 1
ATOM 1319 N N . TYR A 1 163 ? 3.324 -12.164 7.512 1 89.81 163 TYR A N 1
ATOM 1320 C CA . TYR A 1 163 ? 4.766 -11.953 7.422 1 89.81 163 TYR A CA 1
ATOM 1321 C C . TYR A 1 163 ? 5.523 -13.242 7.699 1 89.81 163 TYR A C 1
ATOM 1323 O O . TYR A 1 163 ? 4.938 -14.328 7.711 1 89.81 163 TYR A O 1
ATOM 1331 N N . ALA A 1 164 ? 6.82 -13.195 7.949 1 87 164 ALA A N 1
ATOM 1332 C CA . ALA A 1 164 ? 7.688 -14.367 7.973 1 87 164 ALA A CA 1
ATOM 1333 C C . ALA A 1 164 ? 7.273 -15.328 9.078 1 87 164 ALA A C 1
ATOM 1335 O O . ALA A 1 164 ? 7.301 -16.547 8.898 1 87 164 ALA A O 1
ATOM 1336 N N . ASN A 1 165 ? 6.797 -14.781 10.195 1 89.56 165 ASN A N 1
ATOM 1337 C CA . ASN A 1 165 ? 6.586 -15.656 11.344 1 89.56 165 ASN A CA 1
ATOM 1338 C C . ASN A 1 165 ? 5.102 -15.82 11.656 1 89.56 165 ASN A C 1
ATOM 1340 O O . ASN A 1 165 ? 4.738 -16.297 12.734 1 89.56 165 ASN A O 1
ATOM 1344 N N . GLY A 1 166 ? 4.289 -15.352 10.773 1 92.75 166 GLY A N 1
ATOM 1345 C CA . GLY A 1 166 ? 2.867 -15.555 11.008 1 92.75 166 GLY A CA 1
ATOM 1346 C C . GLY A 1 166 ? 2.006 -14.445 10.422 1 92.75 166 GLY A C 1
ATOM 1347 O O . GLY A 1 166 ? 2.457 -13.688 9.562 1 92.75 166 GLY A O 1
ATOM 1348 N N . LEU A 1 167 ? 0.762 -14.406 10.883 1 94.62 167 LEU A N 1
ATOM 1349 C CA . LEU A 1 167 ? -0.23 -13.477 10.359 1 94.62 167 LEU A CA 1
ATOM 1350 C C . LEU A 1 167 ? 0.036 -12.062 10.852 1 94.62 167 LEU A C 1
ATOM 1352 O O . LEU A 1 167 ? 0.595 -11.875 11.938 1 94.62 167 LEU A O 1
ATOM 1356 N N . LEU A 1 168 ? -0.388 -11.086 10.102 1 92.75 168 LEU A N 1
ATOM 1357 C CA . LEU A 1 168 ? -0.215 -9.68 10.445 1 92.75 168 LEU A CA 1
ATOM 1358 C C . LEU A 1 168 ? -1.221 -9.25 11.508 1 92.75 168 LEU A C 1
ATOM 1360 O O . LEU A 1 168 ? -1.061 -8.203 12.141 1 92.75 168 LEU A O 1
ATOM 1364 N N . THR A 1 169 ? -2.262 -10.047 11.688 1 94.31 169 THR A N 1
ATOM 1365 C CA . THR A 1 169 ? -3.295 -9.781 12.68 1 94.31 169 THR A CA 1
ATOM 1366 C C . THR A 1 169 ? -3.811 -11.086 13.281 1 94.31 169 THR A C 1
ATOM 1368 O O . THR A 1 169 ? -3.518 -12.172 12.781 1 94.31 169 THR A O 1
ATOM 1371 N N . ASN A 1 170 ? -4.57 -10.969 14.352 1 94.94 170 ASN A N 1
ATOM 1372 C CA . ASN A 1 170 ? -5.184 -12.125 14.984 1 94.94 170 ASN A CA 1
ATOM 1373 C C . ASN A 1 170 ? -6.074 -12.898 14.016 1 94.94 170 ASN A C 1
ATOM 1375 O O . ASN A 1 170 ? -6.891 -12.305 13.312 1 94.94 170 ASN A O 1
ATOM 1379 N N . PRO A 1 171 ? -5.875 -14.227 14 1 96.56 171 PRO A N 1
ATOM 1380 C CA . PRO A 1 171 ? -6.703 -15.023 13.086 1 96.56 171 PRO A CA 1
ATOM 1381 C C . PRO A 1 171 ? -8.195 -14.844 13.344 1 96.56 171 PRO A C 1
ATOM 1383 O O . PRO A 1 171 ? -9 -14.93 12.414 1 96.56 171 PRO A O 1
ATOM 1386 N N . ASN A 1 172 ? -8.547 -14.523 14.57 1 97.31 172 ASN A N 1
ATOM 1387 C CA . ASN A 1 172 ? -9.953 -14.297 14.867 1 97.31 172 ASN A CA 1
ATOM 1388 C C . ASN A 1 172 ? -10.492 -13.055 14.172 1 97.31 172 ASN A C 1
ATOM 1390 O O . ASN A 1 172 ? -11.656 -13 13.781 1 97.31 172 ASN A O 1
ATOM 1394 N N . ILE A 1 173 ? -9.641 -12.062 14.07 1 97.19 173 ILE A N 1
ATOM 1395 C CA . ILE A 1 173 ? -10.023 -10.859 13.352 1 97.19 173 ILE A CA 1
ATOM 1396 C C . ILE A 1 173 ? -10.242 -11.18 11.875 1 97.19 173 ILE A C 1
ATOM 1398 O O . ILE A 1 173 ? -11.227 -10.727 11.273 1 97.19 173 ILE A O 1
ATOM 1402 N N . LEU A 1 174 ? -9.391 -11.969 11.297 1 97.88 174 LEU A N 1
ATOM 1403 C CA . LEU A 1 174 ? -9.555 -12.383 9.906 1 97.88 174 LEU A CA 1
ATOM 1404 C C . LEU A 1 174 ? -10.859 -13.141 9.711 1 97.88 174 LEU A C 1
ATOM 1406 O O . LEU A 1 174 ? -11.609 -12.867 8.773 1 97.88 174 LEU A O 1
ATOM 1410 N N . ARG A 1 175 ? -11.141 -14.086 10.562 1 98.19 175 ARG A N 1
ATOM 1411 C CA . ARG A 1 175 ? -12.32 -14.938 10.469 1 98.19 175 ARG A CA 1
ATOM 1412 C C . ARG A 1 175 ? -13.602 -14.133 10.656 1 98.19 175 ARG A C 1
ATOM 1414 O O . ARG A 1 175 ? -14.625 -14.43 10.039 1 98.19 175 ARG A O 1
ATOM 1421 N N . GLU A 1 176 ? -13.508 -13.125 11.438 1 97.75 176 GLU A N 1
ATOM 1422 C CA . GLU A 1 176 ? -14.688 -12.312 11.734 1 97.75 176 GLU A CA 1
ATOM 1423 C C . GLU A 1 176 ? -14.961 -11.312 10.609 1 97.75 176 GLU A C 1
ATOM 1425 O O . GLU A 1 176 ? -16.109 -11.125 10.203 1 97.75 176 GLU A O 1
ATOM 1430 N N . TYR A 1 177 ? -13.898 -10.758 10.086 1 97.88 177 TYR A N 1
ATOM 1431 C CA . TYR A 1 177 ? -14.148 -9.578 9.273 1 97.88 177 TYR A CA 1
ATOM 1432 C C . TYR A 1 177 ? -13.789 -9.836 7.812 1 97.88 177 TYR A C 1
ATOM 1434 O O . TYR A 1 177 ? -14.461 -9.336 6.906 1 97.88 177 TYR A O 1
ATOM 1442 N N . PHE A 1 178 ? -12.828 -10.602 7.48 1 98.44 178 PHE A N 1
ATOM 1443 C CA . PHE A 1 178 ? -12.273 -10.641 6.133 1 98.44 178 PHE A CA 1
ATOM 1444 C C . PHE A 1 178 ? -12.68 -11.922 5.414 1 98.44 178 PHE A C 1
ATOM 1446 O O . PHE A 1 178 ? -13.094 -11.883 4.25 1 98.44 178 PHE A O 1
ATOM 1453 N N . LEU A 1 179 ? -12.648 -13.078 6.09 1 98.5 179 LEU A N 1
ATOM 1454 C CA . LEU A 1 179 ? -12.82 -14.375 5.449 1 98.5 179 LEU A CA 1
ATOM 1455 C C . LEU A 1 179 ? -14.25 -14.547 4.941 1 98.5 179 LEU A C 1
ATOM 1457 O O . LEU A 1 179 ? -14.469 -15.133 3.881 1 98.5 179 LEU A O 1
ATOM 1461 N N . PRO A 1 180 ? -15.289 -14.016 5.625 1 98.56 180 PRO A N 1
ATOM 1462 C CA . PRO A 1 180 ? -16.641 -14.125 5.07 1 98.56 180 PRO A CA 1
ATOM 1463 C C . PRO A 1 180 ? -16.781 -13.461 3.707 1 98.56 180 PRO A C 1
ATOM 1465 O O . PRO A 1 180 ? -17.406 -14.008 2.805 1 98.56 180 PRO A O 1
ATOM 1468 N N . SER A 1 181 ? -16.203 -12.281 3.582 1 98.62 181 SER A N 1
ATOM 1469 C CA . SER A 1 181 ? -16.219 -11.594 2.295 1 98.62 181 SER A CA 1
ATOM 1470 C C . SER A 1 181 ? -15.445 -12.383 1.244 1 98.62 181 SER A C 1
ATOM 1472 O O . SER A 1 181 ? -15.867 -12.477 0.091 1 98.62 181 SER A O 1
ATOM 1474 N N . LEU A 1 182 ? -14.32 -12.914 1.624 1 98.75 182 LEU A N 1
ATOM 1475 C CA . LEU A 1 182 ? -13.539 -13.742 0.718 1 98.75 182 LEU A CA 1
ATOM 1476 C C . LEU A 1 182 ? -14.344 -14.945 0.236 1 98.75 182 LEU A C 1
ATOM 1478 O O . LEU A 1 182 ? -14.336 -15.266 -0.954 1 98.75 182 LEU A O 1
ATOM 1482 N N . ALA A 1 183 ? -15.047 -15.57 1.126 1 98.81 183 ALA A N 1
ATOM 1483 C CA . ALA A 1 183 ? -15.867 -16.734 0.795 1 98.81 183 ALA A CA 1
ATOM 1484 C C . ALA A 1 183 ? -16.922 -16.375 -0.246 1 98.81 183 ALA A C 1
ATOM 1486 O O . ALA A 1 183 ? -17.172 -17.141 -1.184 1 98.81 183 ALA A O 1
ATOM 1487 N N . LYS A 1 184 ? -17.531 -15.242 -0.069 1 98.75 184 LYS A N 1
ATOM 1488 C CA . LYS A 1 184 ? -18.531 -14.789 -1.036 1 98.75 184 LYS A CA 1
ATOM 1489 C C . LYS A 1 184 ? -17.906 -14.586 -2.414 1 98.75 184 LYS A C 1
ATOM 1491 O O . LYS A 1 184 ? -18.516 -14.93 -3.432 1 98.75 184 LYS A O 1
ATOM 1496 N N . GLN A 1 185 ? -16.734 -14.039 -2.42 1 98.88 185 GLN A N 1
ATOM 1497 C CA . GLN A 1 185 ? -16.047 -13.82 -3.682 1 98.88 185 GLN A CA 1
ATOM 1498 C C . GLN A 1 185 ? -15.664 -15.148 -4.332 1 98.88 185 GLN A C 1
ATOM 1500 O O . GLN A 1 185 ? -15.797 -15.312 -5.547 1 98.88 185 GLN A O 1
ATOM 1505 N N . VAL A 1 186 ? -15.227 -16.078 -3.535 1 98.88 186 VAL A N 1
ATOM 1506 C CA . VAL A 1 186 ? -14.891 -17.406 -4.031 1 98.88 186 VAL A CA 1
ATOM 1507 C C . VAL A 1 186 ? -16.125 -18.062 -4.637 1 98.88 186 VAL A C 1
ATOM 1509 O O . VAL A 1 186 ? -16.062 -18.672 -5.703 1 98.88 186 VAL A O 1
ATOM 1512 N N . GLU A 1 187 ? -17.219 -17.938 -3.996 1 98.75 187 GLU A N 1
ATOM 1513 C CA . GLU A 1 187 ? -18.484 -18.469 -4.508 1 98.75 187 GLU A CA 1
ATOM 1514 C C . GLU A 1 187 ? -18.812 -17.875 -5.875 1 98.75 187 GLU A C 1
ATOM 1516 O O . GLU A 1 187 ? -19.219 -18.594 -6.789 1 98.75 187 GLU A O 1
ATOM 1521 N N . GLU A 1 188 ? -18.641 -16.594 -5.992 1 98.75 188 GLU A N 1
ATOM 1522 C CA . GLU A 1 188 ?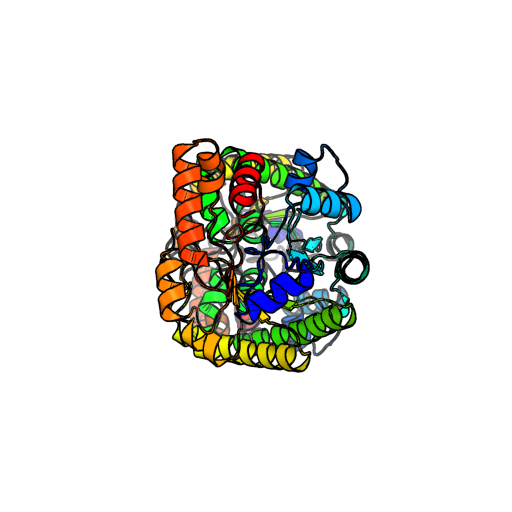 -18.922 -15.914 -7.258 1 98.75 188 GLU A CA 1
ATOM 1523 C C . GLU A 1 188 ? -18.016 -16.422 -8.367 1 98.75 188 GLU A C 1
ATOM 1525 O O . GLU A 1 188 ? -18.453 -16.641 -9.5 1 98.75 188 GLU A O 1
ATOM 1530 N N . ILE A 1 189 ? -16.766 -16.594 -8.062 1 98.81 189 ILE A N 1
ATOM 1531 C CA . ILE A 1 189 ? -15.789 -17.094 -9.031 1 98.81 189 ILE A CA 1
ATOM 1532 C C . ILE A 1 189 ? -16.172 -18.516 -9.453 1 98.81 189 ILE A C 1
ATOM 1534 O O . ILE A 1 189 ? -16.094 -18.859 -10.633 1 98.81 189 ILE A O 1
ATOM 1538 N N . THR A 1 190 ? -16.562 -19.312 -8.469 1 98 190 THR A N 1
ATOM 1539 C CA . THR A 1 190 ? -16.969 -20.688 -8.727 1 98 190 THR A CA 1
ATOM 1540 C C . THR A 1 190 ? -18.188 -20.719 -9.641 1 98 190 THR A C 1
ATOM 1542 O O . THR A 1 190 ? -18.281 -21.562 -10.547 1 98 190 THR A O 1
ATOM 1545 N N . HIS A 1 191 ? -19.078 -19.828 -9.438 1 97.94 191 HIS A N 1
ATOM 1546 C CA . HIS A 1 191 ? -20.266 -19.734 -10.273 1 97.94 191 HIS A CA 1
ATOM 1547 C C . HIS A 1 191 ? -19.906 -19.359 -11.711 1 97.94 191 HIS A C 1
ATOM 1549 O O . HIS A 1 191 ? -20.609 -19.766 -12.648 1 97.94 191 HIS A O 1
ATOM 1555 N N . LEU A 1 192 ? -18.844 -18.641 -11.867 1 98.12 192 LEU A N 1
ATOM 1556 C CA . LEU A 1 192 ? -18.359 -18.266 -13.195 1 98.12 192 LEU A CA 1
ATOM 1557 C C . LEU A 1 192 ? -17.656 -19.438 -13.875 1 98.12 192 LEU A C 1
ATOM 1559 O O . LEU A 1 192 ? -17.281 -19.344 -15.047 1 98.12 192 LEU A O 1
ATOM 1563 N N . GLY A 1 193 ? -17.406 -20.531 -13.078 1 97.81 193 GLY A N 1
ATOM 1564 C CA . GLY A 1 193 ? -16.766 -21.719 -13.617 1 97.81 193 GLY A CA 1
ATOM 1565 C C . GLY A 1 193 ? -15.258 -21.594 -13.703 1 97.81 193 GLY A C 1
ATOM 1566 O O . GLY A 1 193 ? -14.617 -22.281 -14.492 1 97.81 193 GLY A O 1
ATOM 1567 N N . LEU A 1 194 ? -14.68 -20.688 -12.984 1 98.62 194 LEU A N 1
ATOM 1568 C CA . LEU A 1 194 ? -13.242 -20.438 -13.039 1 98.62 194 LEU A CA 1
ATOM 1569 C C . LEU A 1 194 ? -12.547 -20.969 -11.789 1 98.62 194 LEU A C 1
ATOM 1571 O O . LEU A 1 194 ? -13.102 -20.906 -10.695 1 98.62 194 LEU A O 1
ATOM 1575 N N . PRO A 1 195 ? -11.352 -21.5 -11.953 1 98.62 195 PRO A N 1
ATOM 1576 C CA . PRO A 1 195 ? -10.57 -21.828 -10.758 1 98.62 195 PRO A CA 1
ATOM 1577 C C . PRO A 1 195 ? -10.148 -20.578 -9.977 1 98.62 195 PRO A C 1
ATOM 1579 O O . PRO A 1 195 ? -9.938 -19.516 -10.57 1 98.62 195 PRO A O 1
ATOM 1582 N N . VAL A 1 196 ? -10 -20.734 -8.672 1 98.81 196 VAL A N 1
ATOM 1583 C CA . VAL A 1 196 ? -9.633 -19.625 -7.797 1 98.81 196 VAL A CA 1
ATOM 1584 C C . VAL A 1 196 ? -8.43 -20.016 -6.938 1 98.81 196 VAL A C 1
ATOM 1586 O O . VAL A 1 196 ? -8.414 -21.078 -6.328 1 98.81 196 VAL A O 1
ATOM 1589 N N . PHE A 1 197 ? -7.41 -19.188 -6.957 1 98.81 197 PHE A N 1
ATOM 1590 C CA . PHE A 1 197 ? -6.227 -19.297 -6.109 1 98.81 197 PHE A CA 1
ATOM 1591 C C . PHE A 1 197 ? -6.207 -18.188 -5.062 1 98.81 197 PHE A C 1
ATOM 1593 O O . PHE A 1 197 ? -6.809 -17.125 -5.258 1 98.81 197 PHE A O 1
ATOM 1600 N N . TYR A 1 198 ? -5.574 -18.469 -3.951 1 98.75 198 TYR A N 1
ATOM 1601 C CA . TYR A 1 198 ? -5.297 -17.469 -2.926 1 98.75 198 TYR A CA 1
ATOM 1602 C C . TYR A 1 198 ? -3.803 -17.188 -2.838 1 98.75 198 TYR A C 1
ATOM 1604 O O . TYR A 1 198 ? -2.98 -18.094 -2.889 1 98.75 198 TYR A O 1
ATOM 1612 N N . HIS A 1 199 ? -3.49 -15.93 -2.771 1 97.44 199 HIS A N 1
ATOM 1613 C CA . HIS A 1 199 ? -2.098 -15.523 -2.609 1 97.44 199 HIS A CA 1
ATOM 1614 C C . HIS A 1 199 ? -1.895 -14.758 -1.306 1 97.44 199 HIS A C 1
ATOM 1616 O O . HIS A 1 199 ? -2.631 -13.812 -1.015 1 97.44 199 HIS A O 1
ATOM 1622 N N . SER A 1 200 ? -0.908 -15.141 -0.571 1 96.62 200 SER A N 1
ATOM 1623 C CA . SER A 1 200 ? -0.315 -14.344 0.503 1 96.62 200 SER A CA 1
ATOM 1624 C C . SER A 1 200 ? 1.17 -14.656 0.663 1 96.62 200 SER A C 1
ATOM 1626 O O . SER A 1 200 ? 1.575 -15.82 0.622 1 96.62 200 SER A O 1
ATOM 1628 N N . ASP A 1 201 ? 1.869 -13.633 0.809 1 92.25 201 ASP A N 1
ATOM 1629 C CA . ASP A 1 201 ? 3.244 -13.859 1.243 1 92.25 201 ASP A CA 1
ATOM 1630 C C . ASP A 1 201 ? 3.295 -14.281 2.709 1 92.25 201 ASP A C 1
ATOM 1632 O O . ASP A 1 201 ? 2.297 -14.18 3.426 1 92.25 201 ASP A O 1
ATOM 1636 N N . GLY A 1 202 ? 4.41 -14.82 3.078 1 94.06 202 GLY A N 1
ATOM 1637 C CA . GLY A 1 202 ? 4.625 -15.117 4.488 1 94.06 202 GLY A CA 1
ATOM 1638 C C . GLY A 1 202 ? 3.98 -16.422 4.93 1 94.06 202 GLY A C 1
ATOM 1639 O O . GLY A 1 202 ? 3.73 -17.297 4.109 1 94.06 202 GLY A O 1
ATOM 1640 N N . ASN A 1 203 ? 3.896 -16.547 6.262 1 96.81 203 ASN A N 1
ATOM 1641 C CA . ASN A 1 203 ? 3.361 -17.766 6.844 1 96.81 203 ASN A CA 1
ATOM 1642 C C . ASN A 1 203 ? 1.876 -17.625 7.168 1 96.81 203 ASN A C 1
ATOM 1644 O O . ASN A 1 203 ? 1.51 -17.062 8.195 1 96.81 203 ASN A O 1
ATOM 1648 N N . TYR A 1 204 ? 1.031 -18.125 6.336 1 97.44 204 TYR A N 1
ATOM 1649 C CA . TYR A 1 204 ? -0.413 -18.047 6.527 1 97.44 204 TYR A CA 1
ATOM 1650 C C . TYR A 1 204 ? -1.004 -19.438 6.766 1 97.44 204 TYR A C 1
ATOM 1652 O O . TYR A 1 204 ? -2.174 -19.688 6.465 1 97.44 204 TYR A O 1
ATOM 1660 N N . ARG A 1 205 ? -0.258 -20.344 7.281 1 97 205 ARG A N 1
ATOM 1661 C CA . ARG A 1 205 ? -0.645 -21.734 7.52 1 97 205 ARG A CA 1
ATOM 1662 C C . ARG A 1 205 ? -1.9 -21.812 8.383 1 97 205 ARG A C 1
ATOM 1664 O O . ARG A 1 205 ? -2.752 -22.672 8.164 1 97 205 ARG A O 1
ATOM 1671 N N . GLU A 1 206 ? -2.025 -20.906 9.242 1 96.88 206 GLU A N 1
ATOM 1672 C CA . GLU A 1 206 ? -3.09 -20.938 10.242 1 96.88 206 GLU A CA 1
ATOM 1673 C C . GLU A 1 206 ? -4.465 -20.859 9.586 1 96.88 206 GLU A C 1
ATOM 1675 O O . GLU A 1 206 ? -5.453 -21.359 10.125 1 96.88 206 GLU A O 1
ATOM 1680 N N . ILE A 1 207 ? -4.531 -20.281 8.406 1 97.88 207 ILE A N 1
ATOM 1681 C CA . ILE A 1 207 ? -5.863 -20.078 7.848 1 97.88 207 ILE A CA 1
ATOM 1682 C C . ILE A 1 207 ? -6.062 -20.984 6.629 1 97.88 207 ILE A C 1
ATOM 1684 O O . ILE A 1 207 ? -7.094 -20.906 5.957 1 97.88 207 ILE A O 1
ATOM 1688 N N . ILE A 1 208 ? -5.207 -21.859 6.309 1 98.06 208 ILE A N 1
ATOM 1689 C CA . ILE A 1 208 ? -5.305 -22.719 5.141 1 98.06 208 ILE A CA 1
ATOM 1690 C C . ILE A 1 208 ? -6.566 -23.578 5.238 1 98.06 208 ILE A C 1
ATOM 1692 O O . ILE A 1 208 ? -7.305 -23.719 4.262 1 98.06 208 ILE A O 1
ATOM 1696 N N . PRO A 1 209 ? -6.883 -24.156 6.434 1 98.06 209 PRO A N 1
ATOM 1697 C CA . PRO A 1 209 ? -8.133 -24.922 6.523 1 98.06 209 PRO A CA 1
ATOM 1698 C C . PRO A 1 209 ? -9.359 -24.078 6.168 1 98.06 209 PRO A C 1
ATOM 1700 O O . PRO A 1 209 ? -10.273 -24.562 5.5 1 98.06 209 PRO A O 1
ATOM 1703 N N . ASP A 1 210 ? -9.367 -22.797 6.605 1 98.44 210 ASP A N 1
ATOM 1704 C CA . ASP A 1 210 ? -10.469 -21.906 6.262 1 98.44 210 ASP A CA 1
ATOM 1705 C C . ASP A 1 210 ? -10.562 -21.719 4.75 1 98.44 210 ASP A C 1
ATOM 1707 O O . ASP A 1 210 ? -11.656 -21.719 4.184 1 98.44 210 ASP A O 1
ATOM 1711 N N . LEU A 1 211 ? -9.438 -21.531 4.113 1 98.56 211 LEU A N 1
ATOM 1712 C CA . LEU A 1 211 ? -9.375 -21.328 2.67 1 98.56 211 LEU A CA 1
ATOM 1713 C C . LEU A 1 211 ? -9.891 -22.547 1.92 1 98.56 211 LEU A C 1
ATOM 1715 O O . LEU A 1 211 ? -10.656 -22.422 0.963 1 98.56 211 LEU A O 1
ATOM 1719 N N . MET A 1 212 ? -9.484 -23.672 2.393 1 97.25 212 MET A N 1
ATOM 1720 C CA . MET A 1 212 ? -9.93 -24.938 1.785 1 97.25 212 MET A CA 1
ATOM 1721 C C . MET A 1 212 ? -11.445 -25.078 1.898 1 97.25 212 MET A C 1
ATOM 1723 O O . MET A 1 212 ? -12.109 -25.484 0.937 1 97.25 212 MET A O 1
ATOM 1727 N N . ASP A 1 213 ? -11.969 -24.75 2.975 1 97.56 213 ASP A N 1
ATOM 1728 C CA . ASP A 1 213 ? -13.391 -24.891 3.246 1 97.56 213 ASP A CA 1
ATOM 1729 C C . ASP A 1 213 ? -14.227 -24 2.336 1 97.56 213 ASP A C 1
ATOM 1731 O O . ASP A 1 213 ? -15.352 -24.344 1.976 1 97.56 213 ASP A O 1
ATOM 1735 N N . MET A 1 214 ? -13.664 -22.875 1.942 1 97.88 214 MET A N 1
ATOM 1736 C CA . MET A 1 214 ? -14.461 -21.953 1.134 1 97.88 214 MET A CA 1
ATOM 1737 C C . MET A 1 214 ? -14.359 -22.312 -0.347 1 97.88 214 MET A C 1
ATOM 1739 O O . MET A 1 214 ? -15.023 -21.703 -1.181 1 97.88 214 MET A O 1
ATOM 1743 N N . GLY A 1 215 ? -13.477 -23.25 -0.656 1 97.56 215 GLY A N 1
ATOM 1744 C CA . GLY A 1 215 ? -13.492 -23.75 -2.018 1 97.56 215 GLY A CA 1
ATOM 1745 C C . GLY A 1 215 ? -12.312 -23.281 -2.848 1 97.56 215 GLY A C 1
ATOM 1746 O O . GLY A 1 215 ? -12.32 -23.422 -4.074 1 97.56 215 GLY A O 1
ATOM 1747 N N . ILE A 1 216 ? -11.305 -22.734 -2.244 1 98.31 216 ILE A N 1
ATOM 1748 C CA . ILE A 1 216 ? -10.078 -22.375 -2.932 1 98.31 216 ILE A CA 1
ATOM 1749 C C . ILE A 1 216 ? -9.406 -23.609 -3.51 1 98.31 216 ILE A C 1
ATOM 1751 O O . ILE A 1 216 ? -9.328 -24.656 -2.842 1 98.31 216 ILE A O 1
ATOM 1755 N N . GLN A 1 217 ? -8.938 -23.484 -4.711 1 98 217 GLN A N 1
ATOM 1756 C CA . GLN A 1 217 ? -8.383 -24.656 -5.383 1 98 217 GLN A CA 1
ATOM 1757 C C . GLN A 1 217 ? -6.859 -24.641 -5.367 1 98 217 GLN A C 1
ATOM 1759 O O . GLN A 1 217 ? -6.211 -25.656 -5.613 1 98 217 GLN A O 1
ATOM 1764 N N . GLY A 1 218 ? -6.309 -23.469 -5.098 1 98.12 218 GLY A N 1
ATOM 1765 C CA . GLY A 1 218 ? -4.855 -23.406 -5.09 1 98.12 218 GLY A CA 1
ATOM 1766 C C . GLY A 1 218 ? -4.309 -22.312 -4.203 1 98.12 218 GLY A C 1
ATOM 1767 O O . GLY A 1 218 ? -5.008 -21.328 -3.914 1 98.12 218 GLY A O 1
ATOM 1768 N N . LEU A 1 219 ? -3.105 -22.469 -3.773 1 98.06 219 LEU A N 1
ATOM 1769 C CA . LEU A 1 219 ? -2.344 -21.5 -3.004 1 98.06 219 LEU A CA 1
ATOM 1770 C C . LEU A 1 219 ? -1.11 -21.031 -3.775 1 98.06 219 LEU A C 1
ATOM 1772 O O . LEU A 1 219 ? -0.38 -21.859 -4.332 1 98.06 219 LEU A O 1
ATOM 1776 N N . GLN A 1 220 ? -1.013 -19.781 -3.846 1 97.44 220 GLN A N 1
ATOM 1777 C CA . GLN A 1 220 ? 0.18 -19.219 -4.465 1 97.44 220 GLN A CA 1
ATOM 1778 C C . GLN A 1 220 ? 1.066 -18.531 -3.43 1 97.44 220 GLN A C 1
ATOM 1780 O O . GLN A 1 220 ? 0.575 -17.781 -2.58 1 97.44 220 GLN A O 1
ATOM 1785 N N . CYS A 1 221 ? 2.355 -18.766 -3.574 1 95.75 221 CYS A N 1
ATOM 1786 C CA . CYS A 1 221 ? 3.457 -18.297 -2.734 1 95.75 221 CYS A CA 1
ATOM 1787 C C . CYS A 1 221 ? 3.701 -19.266 -1.579 1 95.75 221 CYS A C 1
ATOM 1789 O O . CYS A 1 221 ? 3.182 -19.062 -0.479 1 95.75 221 CYS A O 1
ATOM 1791 N N . ILE A 1 222 ? 4.449 -20.281 -1.826 1 95.69 222 ILE A N 1
ATOM 1792 C CA . ILE A 1 222 ? 4.891 -21.266 -0.848 1 95.69 222 ILE A CA 1
ATOM 1793 C C . ILE A 1 222 ? 6.344 -21 -0.463 1 95.69 222 ILE A C 1
ATOM 1795 O O . ILE A 1 222 ? 7.262 -21.641 -0.988 1 95.69 222 ILE A O 1
ATOM 1799 N N . GLU A 1 223 ? 6.438 -20.109 0.409 1 93.38 223 GLU A N 1
ATOM 1800 C CA . GLU A 1 223 ? 7.77 -19.625 0.752 1 93.38 223 GLU A CA 1
ATOM 1801 C C . GLU A 1 223 ? 8.391 -20.438 1.879 1 93.38 223 GLU A C 1
ATOM 1803 O O . GLU A 1 223 ? 8.086 -20.234 3.053 1 93.38 223 GLU A O 1
ATOM 1808 N N . GLN A 1 224 ? 9.367 -21.172 1.539 1 91.5 224 GLN A N 1
ATOM 1809 C CA . GLN A 1 224 ? 10 -22.094 2.479 1 91.5 224 GLN A CA 1
ATOM 1810 C C . GLN A 1 224 ? 10.617 -21.344 3.656 1 91.5 224 GLN A C 1
ATOM 1812 O O . GLN A 1 224 ? 10.531 -21.797 4.801 1 91.5 224 GLN A O 1
ATOM 1817 N N . ARG A 1 225 ? 11.227 -20.266 3.465 1 87.31 225 ARG A N 1
ATOM 1818 C CA . ARG A 1 225 ? 11.93 -19.5 4.492 1 87.31 225 ARG A CA 1
ATOM 1819 C C . ARG A 1 225 ? 10.953 -18.984 5.547 1 87.31 225 ARG A C 1
ATOM 1821 O O . ARG A 1 225 ? 11.359 -18.609 6.645 1 87.31 225 ARG A O 1
ATOM 1828 N N . CYS A 1 226 ? 9.672 -18.953 5.191 1 93.06 226 CYS A N 1
ATOM 1829 C CA . CYS A 1 226 ? 8.648 -18.469 6.109 1 93.06 226 CYS A CA 1
ATOM 1830 C C . CYS A 1 226 ? 7.926 -19.625 6.789 1 93.06 226 CYS A C 1
ATOM 1832 O O . CYS A 1 226 ? 6.863 -19.438 7.379 1 93.06 226 CYS A O 1
ATOM 1834 N N . GLY A 1 227 ? 8.461 -20.797 6.621 1 94.5 227 GLY A N 1
ATOM 1835 C CA . GLY A 1 227 ? 7.871 -21.953 7.262 1 94.5 227 GLY A CA 1
ATOM 1836 C C . GLY A 1 227 ? 6.805 -22.625 6.414 1 94.5 227 GLY A C 1
ATOM 1837 O O . GLY A 1 227 ? 6.133 -23.547 6.871 1 94.5 227 GLY A O 1
ATOM 1838 N N . MET A 1 228 ? 6.656 -22.172 5.234 1 95.94 228 MET A N 1
ATOM 1839 C CA . MET A 1 228 ? 5.738 -22.812 4.289 1 95.94 228 MET A CA 1
ATOM 1840 C C . MET A 1 228 ? 6.438 -23.922 3.52 1 95.94 228 MET A C 1
ATOM 1842 O O . MET A 1 228 ? 6.773 -23.75 2.346 1 95.94 228 MET A O 1
ATOM 1846 N N . ASP A 1 229 ? 6.559 -25.062 4.172 1 93.31 229 ASP A N 1
ATOM 1847 C CA . ASP A 1 229 ? 7.266 -26.203 3.596 1 93.31 229 ASP A CA 1
ATOM 1848 C C . ASP A 1 229 ? 6.391 -26.922 2.576 1 93.31 229 ASP A C 1
ATOM 1850 O O . ASP A 1 229 ? 5.355 -27.5 2.928 1 93.31 229 ASP A O 1
ATOM 1854 N N . ILE A 1 230 ? 6.871 -26.922 1.379 1 93.25 230 ILE A N 1
ATOM 1855 C CA . ILE A 1 230 ? 6.047 -27.438 0.288 1 93.25 230 ILE A CA 1
ATOM 1856 C C . ILE A 1 230 ? 5.809 -28.938 0.481 1 93.25 230 ILE A C 1
ATOM 1858 O O . ILE A 1 230 ? 4.734 -29.438 0.15 1 93.25 230 ILE A O 1
ATOM 1862 N N . VAL A 1 231 ? 6.793 -29.672 1.026 1 91.38 231 VAL A N 1
ATOM 1863 C CA . VAL A 1 231 ? 6.641 -31.109 1.249 1 91.38 231 VAL A CA 1
ATOM 1864 C C . VAL A 1 231 ? 5.57 -31.359 2.309 1 91.38 231 VAL A C 1
ATOM 1866 O O . VAL A 1 231 ? 4.656 -32.156 2.098 1 91.38 231 VAL A O 1
ATOM 1869 N N . ALA A 1 232 ? 5.672 -30.641 3.359 1 92.94 232 ALA A N 1
ATOM 1870 C CA . ALA A 1 232 ? 4.695 -30.781 4.434 1 92.94 232 ALA A CA 1
ATOM 1871 C C . ALA A 1 232 ? 3.299 -30.375 3.963 1 92.94 232 ALA A C 1
ATOM 1873 O O . ALA A 1 232 ? 2.312 -31.047 4.289 1 92.94 232 ALA A O 1
ATOM 1874 N N . LEU A 1 233 ? 3.223 -29.312 3.225 1 94.5 233 LEU A N 1
ATOM 1875 C CA . LEU A 1 233 ? 1.934 -28.844 2.734 1 94.5 233 LEU A CA 1
ATOM 1876 C C . LEU A 1 233 ? 1.32 -29.828 1.755 1 94.5 233 LEU A C 1
ATOM 1878 O O . LEU A 1 233 ? 0.104 -30.031 1.749 1 94.5 233 LEU A O 1
ATOM 1882 N N . GLN A 1 234 ? 2.119 -30.406 0.958 1 91.25 234 GLN A N 1
ATOM 1883 C CA . GLN A 1 234 ? 1.635 -31.422 0.024 1 91.25 234 GLN A CA 1
ATOM 1884 C C . GLN A 1 234 ? 1.087 -32.625 0.765 1 91.25 234 GLN A C 1
ATOM 1886 O O . GLN A 1 234 ? 0.066 -33.219 0.368 1 91.25 234 GLN A O 1
ATOM 1891 N N . GLU A 1 235 ? 1.769 -33.031 1.756 1 90.62 235 GLU A N 1
ATOM 1892 C CA . GLU A 1 235 ? 1.316 -34.188 2.549 1 90.62 235 GLU A CA 1
ATOM 1893 C C . GLU A 1 235 ? -0.013 -33.875 3.236 1 90.62 235 GLU A C 1
ATOM 1895 O O . GLU A 1 235 ? -0.893 -34.75 3.297 1 90.62 235 GLU A O 1
ATOM 1900 N N . GLU A 1 236 ? -0.127 -32.719 3.666 1 92.56 236 GLU A N 1
ATOM 1901 C CA . GLU A 1 236 ? -1.287 -32.344 4.477 1 92.56 236 GLU A CA 1
ATOM 1902 C C . GLU A 1 236 ? -2.477 -31.984 3.598 1 92.56 236 GLU A C 1
ATOM 1904 O O . GLU A 1 236 ? -3.621 -32.312 3.918 1 92.56 236 GLU A O 1
ATOM 1909 N N . TYR A 1 237 ? -2.184 -31.25 2.434 1 92.19 237 TYR A N 1
ATOM 1910 C CA . TYR A 1 237 ? -3.281 -30.625 1.699 1 92.19 237 TYR A CA 1
ATOM 1911 C C . TYR A 1 237 ? -3.188 -30.938 0.21 1 92.19 237 TYR A C 1
ATOM 1913 O O . TYR A 1 237 ? -4.043 -30.516 -0.573 1 92.19 237 TYR A O 1
ATOM 1921 N N . GLY A 1 238 ? -2.252 -31.719 -0.206 1 88 238 GLY A N 1
ATOM 1922 C CA . GLY A 1 238 ? -1.896 -31.875 -1.606 1 88 238 GLY A CA 1
ATOM 1923 C C . GLY A 1 238 ? -2.945 -32.625 -2.402 1 88 238 GLY A C 1
ATOM 1924 O O . GLY A 1 238 ? -2.904 -32.656 -3.635 1 88 238 GLY A O 1
ATOM 1925 N N . ASP A 1 239 ? -3.889 -33.219 -1.762 1 87.5 239 ASP A N 1
ATOM 1926 C CA . ASP A 1 239 ? -4.965 -33.906 -2.453 1 87.5 239 ASP A CA 1
ATOM 1927 C C . ASP A 1 239 ? -6.113 -32.969 -2.787 1 87.5 239 ASP A C 1
ATOM 1929 O O . ASP A 1 239 ? -6.98 -33.281 -3.602 1 87.5 239 ASP A O 1
ATOM 1933 N N . ARG A 1 240 ? -6.031 -31.797 -2.197 1 92.06 240 ARG A N 1
ATOM 1934 C CA . ARG A 1 240 ? -7.164 -30.891 -2.363 1 92.06 240 ARG A CA 1
ATOM 1935 C C . ARG A 1 240 ? -6.711 -29.531 -2.902 1 92.06 240 ARG A C 1
ATOM 1937 O O . ARG A 1 240 ? -7.492 -28.812 -3.525 1 92.06 240 ARG A O 1
ATOM 1944 N N . LEU A 1 241 ? -5.461 -29.203 -2.691 1 96.06 241 LEU A N 1
ATOM 1945 C CA . LEU A 1 241 ? -4.961 -27.875 -3.064 1 96.06 241 LEU A CA 1
ATOM 1946 C C . LEU A 1 241 ? -3.811 -28 -4.059 1 96.06 241 LEU A C 1
ATOM 1948 O O . LEU A 1 241 ? -2.906 -28.812 -3.879 1 96.06 241 LEU A O 1
ATOM 1952 N N . CYS A 1 242 ? -3.959 -27.25 -5.094 1 96.94 242 CYS A N 1
ATOM 1953 C CA . CYS A 1 242 ? -2.824 -27.047 -5.988 1 96.94 242 CYS A CA 1
ATOM 1954 C C . CYS A 1 242 ? -1.836 -26.047 -5.398 1 96.94 242 CYS A C 1
ATOM 1956 O O . CYS A 1 242 ? -2.219 -24.938 -5.016 1 96.94 242 CYS A O 1
ATOM 1958 N N . LEU A 1 243 ? -0.563 -26.406 -5.281 1 96.5 243 LEU A N 1
ATOM 1959 C CA . LEU A 1 243 ? 0.45 -25.562 -4.668 1 96.5 243 LEU A CA 1
ATOM 1960 C C . LEU A 1 243 ? 1.325 -24.906 -5.734 1 96.5 243 LEU A C 1
ATOM 1962 O O . LEU A 1 243 ? 1.827 -25.578 -6.633 1 96.5 243 LEU A O 1
ATOM 1966 N N . TRP A 1 244 ? 1.39 -23.594 -5.684 1 96.88 244 TRP A N 1
ATOM 1967 C CA . TRP A 1 244 ? 2.129 -22.797 -6.664 1 96.88 244 TRP A CA 1
ATOM 1968 C C . TRP A 1 244 ? 3.164 -21.922 -5.98 1 96.88 244 TRP A C 1
ATOM 1970 O O . TRP A 1 244 ? 2.834 -21.141 -5.074 1 96.88 244 TRP A O 1
ATOM 1980 N N . GLY A 1 245 ? 4.305 -22.031 -6.434 1 93.44 245 GLY A N 1
ATOM 1981 C CA . GLY A 1 245 ? 5.434 -21.312 -5.859 1 93.44 245 GLY A CA 1
ATOM 1982 C C . GLY A 1 245 ? 6.562 -22.234 -5.434 1 93.44 245 GLY A C 1
ATOM 1983 O O . GLY A 1 245 ? 6.66 -23.375 -5.902 1 93.44 245 GLY A O 1
ATOM 1984 N N . HIS A 1 246 ? 7.621 -21.703 -4.641 1 92.12 246 HIS A N 1
ATOM 1985 C CA . HIS A 1 246 ? 8.641 -22.562 -4.047 1 92.12 246 HIS A CA 1
ATOM 1986 C C . HIS A 1 246 ? 10.047 -22.062 -4.383 1 92.12 246 HIS A C 1
ATOM 1988 O O . HIS A 1 246 ? 11 -22.359 -3.662 1 92.12 246 HIS A O 1
ATOM 1994 N N . ILE A 1 247 ? 10.172 -21.359 -5.512 1 94.38 247 ILE A N 1
ATOM 1995 C CA . ILE A 1 247 ? 11.5 -20.891 -5.898 1 94.38 247 ILE A CA 1
ATOM 1996 C C . ILE A 1 247 ? 11.766 -19.531 -5.254 1 94.38 247 ILE A C 1
ATOM 1998 O O . ILE A 1 247 ? 11.008 -18.578 -5.453 1 94.38 247 ILE A O 1
ATOM 2002 N N . ASP A 1 248 ? 12.82 -19.453 -4.527 1 90.75 248 ASP A N 1
ATOM 2003 C CA . ASP A 1 248 ? 13.234 -18.172 -3.951 1 90.75 248 ASP A CA 1
ATOM 2004 C C . ASP A 1 248 ? 14.297 -17.5 -4.816 1 90.75 248 ASP A C 1
ATOM 2006 O O . ASP A 1 248 ? 14.883 -18.125 -5.695 1 90.75 248 ASP A O 1
ATOM 2010 N N . THR A 1 249 ? 14.469 -16.234 -4.539 1 88.38 249 THR A N 1
ATOM 2011 C CA . THR A 1 249 ? 15.469 -15.477 -5.277 1 88.38 249 THR A CA 1
ATOM 2012 C C . THR A 1 249 ? 16.844 -16.125 -5.152 1 88.38 249 THR A C 1
ATOM 2014 O O . THR A 1 249 ? 17.578 -16.219 -6.137 1 88.38 249 THR A O 1
ATOM 2017 N N . GLU A 1 250 ? 17.156 -16.578 -3.986 1 89.75 250 GLU A N 1
ATOM 2018 C CA . GLU A 1 250 ? 18.453 -17.203 -3.732 1 89.75 250 GLU A CA 1
ATOM 2019 C C . GLU A 1 250 ? 18.641 -18.469 -4.566 1 89.75 250 GLU A C 1
ATOM 2021 O O . GLU A 1 250 ? 19.75 -18.781 -5 1 89.75 250 GLU A O 1
ATOM 2026 N N . ASN A 1 251 ? 17.594 -19.203 -4.742 1 94.62 251 ASN A N 1
ATOM 2027 C CA . ASN A 1 251 ? 17.656 -20.391 -5.578 1 94.62 251 ASN A CA 1
ATOM 2028 C C . ASN A 1 251 ? 18.125 -20.062 -6.992 1 94.62 251 ASN A C 1
ATOM 2030 O O . ASN A 1 251 ? 18.922 -20.812 -7.578 1 94.62 251 ASN A O 1
ATOM 2034 N N . THR A 1 252 ? 17.641 -18.953 -7.531 1 94.88 252 THR A N 1
ATOM 2035 C CA . THR A 1 252 ? 17.984 -18.594 -8.906 1 94.88 252 THR A CA 1
ATOM 2036 C C . THR A 1 252 ? 19.469 -18.25 -9.016 1 94.88 252 THR A C 1
ATOM 2038 O O . THR A 1 252 ? 20.109 -18.547 -10.031 1 94.88 252 THR A O 1
ATOM 2041 N N . HIS A 1 253 ? 20.016 -17.672 -8.008 1 93.56 253 HIS A N 1
ATOM 2042 C CA . HIS A 1 253 ? 21.438 -17.359 -7.996 1 93.56 253 HIS A CA 1
ATOM 2043 C C . HIS A 1 253 ? 22.281 -18.625 -7.812 1 93.56 253 HIS A C 1
ATOM 2045 O O . HIS A 1 253 ? 23.359 -18.734 -8.398 1 93.56 253 HIS A O 1
ATOM 2051 N N . SER A 1 254 ? 21.781 -19.516 -7.043 1 96.25 254 SER A N 1
ATOM 2052 C CA . SER A 1 254 ? 22.516 -20.734 -6.723 1 96.25 254 SER A CA 1
ATOM 2053 C C . SER A 1 254 ? 22.453 -21.75 -7.867 1 96.25 254 SER A C 1
ATOM 2055 O O . SER A 1 254 ? 23.203 -22.719 -7.898 1 96.25 254 SER A O 1
ATOM 2057 N N . ALA A 1 255 ? 21.578 -21.469 -8.797 1 96.69 255 ALA A N 1
ATOM 2058 C CA . ALA A 1 255 ? 21.297 -22.422 -9.859 1 96.69 255 ALA A CA 1
ATOM 2059 C C . ALA A 1 255 ? 22.484 -22.547 -10.812 1 96.69 255 ALA A C 1
ATOM 2061 O O . ALA A 1 255 ? 22.531 -23.484 -11.625 1 96.69 255 ALA A O 1
ATOM 2062 N N . HIS A 1 256 ? 23.469 -21.656 -10.688 1 96.12 256 HIS A N 1
ATOM 2063 C CA . HIS A 1 256 ? 24.672 -21.75 -11.5 1 96.12 256 HIS A CA 1
ATOM 2064 C C . HIS A 1 256 ? 25.578 -22.859 -11.008 1 96.12 256 HIS A C 1
ATOM 2066 O O . HIS A 1 256 ? 26.484 -23.297 -11.727 1 96.12 256 HIS A O 1
ATOM 2072 N N . ASP A 1 257 ? 25.406 -23.234 -9.781 1 97.38 257 ASP A N 1
ATOM 2073 C CA . ASP A 1 257 ? 26.109 -24.391 -9.227 1 97.38 257 ASP A CA 1
ATOM 2074 C C . ASP A 1 257 ? 25.438 -25.703 -9.648 1 97.38 257 ASP A C 1
ATOM 2076 O O . ASP A 1 257 ? 24.281 -25.953 -9.273 1 97.38 257 ASP A O 1
ATOM 2080 N N . VAL A 1 258 ? 26.172 -26.547 -10.266 1 96 258 VAL A N 1
ATOM 2081 C CA . VAL A 1 258 ? 25.641 -27.766 -10.867 1 96 258 VAL A CA 1
ATOM 2082 C C . VAL A 1 258 ? 25.109 -28.703 -9.781 1 96 258 VAL A C 1
ATOM 2084 O O . VAL A 1 258 ? 24.062 -29.328 -9.945 1 96 258 VAL A O 1
ATOM 2087 N N . ASP A 1 259 ? 25.828 -28.766 -8.727 1 96.81 259 ASP A N 1
ATOM 2088 C CA . ASP A 1 259 ? 25.406 -29.641 -7.633 1 96.81 259 ASP A CA 1
ATOM 2089 C C . ASP A 1 259 ? 24.109 -29.125 -7.008 1 96.81 259 ASP A C 1
ATOM 2091 O O . ASP A 1 259 ? 23.203 -29.922 -6.691 1 96.81 259 ASP A O 1
ATOM 2095 N N . PHE A 1 260 ? 24.047 -27.859 -6.836 1 96.81 260 PHE A N 1
ATOM 2096 C CA . PHE A 1 260 ? 22.797 -27.281 -6.324 1 96.81 260 PHE A CA 1
ATOM 2097 C C . PHE A 1 260 ? 21.641 -27.578 -7.266 1 96.81 260 PHE A C 1
ATOM 2099 O O . PHE A 1 260 ? 20.578 -28.047 -6.832 1 96.81 260 PHE A O 1
ATOM 2106 N N . LEU A 1 261 ? 21.891 -27.281 -8.516 1 96.62 261 LEU A N 1
ATOM 2107 C CA . LEU A 1 261 ? 20.828 -27.453 -9.508 1 96.62 261 LEU A CA 1
ATOM 2108 C C . LEU A 1 261 ? 20.344 -28.906 -9.523 1 96.62 261 LEU A C 1
ATOM 2110 O O . LEU A 1 261 ? 19.141 -29.156 -9.57 1 96.62 261 LEU A O 1
ATOM 2114 N N . LYS A 1 262 ? 21.219 -29.844 -9.453 1 95 262 LYS A N 1
ATOM 2115 C CA . LYS A 1 262 ? 20.875 -31.266 -9.445 1 95 262 LYS A CA 1
ATOM 2116 C C . LYS A 1 262 ? 20.047 -31.625 -8.219 1 95 262 LYS A C 1
ATOM 2118 O O . LYS A 1 262 ? 19.016 -32.312 -8.328 1 95 262 LYS A O 1
ATOM 2123 N N . ASN A 1 263 ? 20.484 -31.156 -7.117 1 94.5 263 ASN A N 1
ATOM 2124 C CA . ASN A 1 263 ? 19.781 -31.453 -5.875 1 94.5 263 ASN A CA 1
ATOM 2125 C C . ASN A 1 263 ? 18.406 -30.812 -5.844 1 94.5 263 ASN A C 1
ATOM 2127 O O . ASN A 1 263 ? 17.422 -31.422 -5.398 1 94.5 263 ASN A O 1
ATOM 2131 N N . PHE A 1 264 ? 18.406 -29.562 -6.281 1 93.62 264 PHE A N 1
ATOM 2132 C CA . PHE A 1 264 ? 17.141 -28.844 -6.316 1 93.62 264 PHE A CA 1
ATOM 2133 C C . PHE A 1 264 ? 16.156 -29.516 -7.262 1 93.62 264 PHE A C 1
ATOM 2135 O O . PHE A 1 264 ? 14.992 -29.719 -6.922 1 93.62 264 PHE A O 1
ATOM 2142 N N . SER A 1 265 ? 16.609 -29.875 -8.375 1 90.25 265 SER A N 1
ATOM 2143 C CA . SER A 1 265 ? 15.781 -30.562 -9.359 1 90.25 265 SER A CA 1
ATOM 2144 C C . SER A 1 265 ? 15.266 -31.891 -8.805 1 90.25 265 SER A C 1
ATOM 2146 O O . SER A 1 265 ? 14.102 -32.25 -9.008 1 90.25 265 SER A O 1
ATOM 2148 N N . ALA A 1 266 ? 16.078 -32.562 -8.141 1 89.69 266 ALA A N 1
ATOM 2149 C CA . ALA A 1 266 ? 15.695 -33.844 -7.527 1 89.69 266 ALA A CA 1
ATOM 2150 C C . ALA A 1 266 ? 14.609 -33.625 -6.473 1 89.69 266 ALA A C 1
ATOM 2152 O O . ALA A 1 266 ? 13.688 -34.438 -6.352 1 89.69 266 ALA A O 1
ATOM 2153 N N . SER A 1 267 ? 14.75 -32.594 -5.746 1 88.81 267 SER A N 1
ATOM 2154 C CA . SER A 1 267 ? 13.766 -32.281 -4.715 1 88.81 267 SER A CA 1
ATOM 2155 C C . SER A 1 267 ? 12.406 -31.969 -5.324 1 88.81 267 SER A C 1
ATOM 2157 O O . SER A 1 267 ? 11.375 -32.375 -4.781 1 88.81 267 SER A O 1
ATOM 2159 N N . ILE A 1 268 ? 12.398 -31.297 -6.441 1 86.75 268 ILE A N 1
ATOM 2160 C CA . ILE A 1 268 ? 11.156 -30.953 -7.121 1 86.75 268 ILE A CA 1
ATOM 2161 C C . ILE A 1 268 ? 10.523 -32.219 -7.711 1 86.75 268 ILE A C 1
ATOM 2163 O O . ILE A 1 268 ? 9.305 -32.375 -7.645 1 86.75 268 ILE A O 1
ATOM 2167 N N . GLN A 1 269 ? 11.359 -33 -8.281 1 81.62 269 GLN A N 1
ATOM 2168 C CA . GLN A 1 269 ? 10.875 -34.25 -8.859 1 81.62 269 GLN A CA 1
ATOM 2169 C C . GLN A 1 269 ? 10.25 -35.156 -7.797 1 81.62 269 GLN A C 1
ATOM 2171 O O . GLN A 1 269 ? 9.273 -35.844 -8.062 1 81.62 269 GLN A O 1
ATOM 2176 N N . GLY A 1 270 ? 10.852 -35.031 -6.641 1 78.06 270 GLY A N 1
ATOM 2177 C CA . GLY A 1 270 ? 10.305 -35.812 -5.531 1 78.06 270 GLY A CA 1
ATOM 2178 C C . GLY A 1 270 ? 8.93 -35.312 -5.102 1 78.06 270 GLY A C 1
ATOM 2179 O O . GLY A 1 270 ? 8.148 -36.094 -4.531 1 78.06 270 GLY A O 1
ATOM 2180 N N . LEU A 1 271 ? 8.695 -34 -5.309 1 74.81 271 LEU A N 1
ATOM 2181 C CA . LEU A 1 271 ? 7.391 -33.406 -5.027 1 74.81 271 LEU A CA 1
ATOM 2182 C C . LEU A 1 271 ? 6.359 -33.875 -6.055 1 74.81 271 LEU A C 1
ATOM 2184 O O . LEU A 1 271 ? 5.168 -33.969 -5.75 1 74.81 271 LEU A O 1
ATOM 2188 N N . SER A 1 272 ? 6.879 -34 -7.422 1 59.66 272 SER A N 1
ATOM 2189 C CA . SER A 1 272 ? 6.129 -34.25 -8.648 1 59.66 272 SER A CA 1
ATOM 2190 C C . SER A 1 272 ? 5.332 -35.531 -8.578 1 59.66 272 SER A C 1
ATOM 2192 O O . SER A 1 272 ? 4.324 -35.719 -9.266 1 59.66 272 SER A O 1
ATOM 2194 N N . THR A 1 273 ? 6.047 -36.406 -7.883 1 53.69 273 THR A N 1
ATOM 2195 C CA . THR A 1 273 ? 5.273 -37.625 -7.852 1 53.69 273 THR A CA 1
ATOM 2196 C C . THR A 1 273 ? 3.83 -37.344 -7.441 1 53.69 273 THR A C 1
ATOM 2198 O O . THR A 1 273 ? 2.951 -38.188 -7.645 1 53.69 273 THR A O 1
ATOM 2201 N N . ARG A 1 274 ? 3.662 -36.031 -7.23 1 61.53 274 ARG A N 1
ATOM 2202 C CA . ARG A 1 274 ? 2.336 -35.719 -6.719 1 61.53 274 ARG A CA 1
ATOM 2203 C C . ARG A 1 274 ? 1.678 -34.625 -7.566 1 61.53 274 ARG A C 1
ATOM 2205 O O . ARG A 1 274 ? 2.348 -33.688 -8.031 1 61.53 274 ARG A O 1
ATOM 2212 N N . ASN A 1 275 ? 0.759 -34.844 -8.5 1 80.12 275 ASN A N 1
ATOM 2213 C CA . ASN A 1 275 ? -0.105 -33.906 -9.227 1 80.12 275 ASN A CA 1
ATOM 2214 C C . ASN A 1 275 ? -0.536 -32.75 -8.344 1 80.12 275 ASN A C 1
ATOM 2216 O O . ASN A 1 275 ? -0.347 -32.781 -7.125 1 80.12 275 ASN A O 1
ATOM 2220 N N . GLY A 1 276 ? -0.553 -31.516 -8.961 1 92.94 276 GLY A N 1
ATOM 2221 C CA . GLY A 1 276 ? -1.104 -30.422 -8.18 1 92.94 276 GLY A CA 1
ATOM 2222 C C . GLY A 1 276 ? -0.065 -29.391 -7.789 1 92.94 276 GLY A C 1
ATOM 2223 O O . GLY A 1 276 ? -0.201 -28.719 -6.762 1 92.94 276 GLY A O 1
ATOM 2224 N N . ILE A 1 277 ? 1.046 -29.406 -8.539 1 94.06 277 ILE A N 1
ATOM 2225 C CA . ILE A 1 277 ? 2.102 -28.438 -8.242 1 94.06 277 ILE A CA 1
ATOM 2226 C C . ILE A 1 277 ? 2.371 -27.578 -9.477 1 94.06 277 ILE A C 1
ATOM 2228 O O . ILE A 1 277 ? 2.477 -28.094 -10.594 1 94.06 277 ILE A O 1
ATOM 2232 N N . ILE A 1 278 ? 2.428 -26.359 -9.281 1 95.62 278 ILE A N 1
ATOM 2233 C CA . ILE A 1 278 ? 2.906 -25.406 -10.273 1 95.62 278 ILE A CA 1
ATOM 2234 C C . ILE A 1 278 ? 4.211 -24.766 -9.797 1 95.62 278 ILE A C 1
ATOM 2236 O O . ILE A 1 278 ? 4.277 -24.234 -8.688 1 95.62 278 ILE A O 1
ATOM 2240 N N . LEU A 1 279 ? 5.23 -24.891 -10.555 1 95.44 279 LEU A N 1
ATOM 2241 C CA . LEU A 1 279 ? 6.516 -24.328 -10.156 1 95.44 279 LEU A CA 1
ATOM 2242 C C . LEU A 1 279 ? 6.625 -22.859 -10.57 1 95.44 279 LEU A C 1
ATOM 2244 O O . LEU A 1 279 ? 6.242 -22.5 -11.688 1 95.44 279 LEU A O 1
ATOM 2248 N N . GLY A 1 280 ? 7.109 -22.047 -9.773 1 96.31 280 GLY A N 1
ATOM 2249 C CA . GLY A 1 280 ? 7.348 -20.625 -9.977 1 96.31 280 GLY A CA 1
ATOM 2250 C C . GLY A 1 280 ? 8.055 -19.969 -8.805 1 96.31 280 GLY A C 1
ATOM 2251 O O . GLY A 1 280 ? 8.289 -20.609 -7.773 1 96.31 280 GLY A O 1
ATOM 2252 N N . THR A 1 281 ? 8.406 -18.719 -8.969 1 95.06 281 THR A N 1
ATOM 2253 C CA . THR A 1 281 ? 8.953 -17.969 -7.848 1 95.06 281 THR A CA 1
ATOM 2254 C C . THR A 1 281 ? 7.859 -17.609 -6.848 1 95.06 281 THR A C 1
ATOM 2256 O O . THR A 1 281 ? 6.672 -17.719 -7.152 1 95.06 281 THR A O 1
ATOM 2259 N N . ASN A 1 282 ? 8.266 -17.281 -5.691 1 91.19 282 ASN A N 1
ATOM 2260 C CA . ASN A 1 282 ? 7.316 -17 -4.621 1 91.19 282 ASN A CA 1
ATOM 2261 C C . ASN A 1 282 ? 6.473 -15.773 -4.93 1 91.19 282 ASN A C 1
ATOM 2263 O O . ASN A 1 282 ? 5.25 -15.797 -4.785 1 91.19 282 ASN A O 1
ATOM 2267 N N . CYS A 1 283 ? 7.09 -14.664 -5.418 1 83.81 283 CYS A N 1
ATOM 2268 C CA . CYS A 1 283 ? 6.336 -13.422 -5.492 1 83.81 283 CYS A CA 1
ATOM 2269 C C . CYS A 1 283 ? 6.418 -12.812 -6.891 1 83.81 283 CYS A C 1
ATOM 2271 O O . CYS A 1 283 ? 5.93 -11.703 -7.121 1 83.81 283 CYS A O 1
ATOM 2273 N N . GLY A 1 284 ? 7.008 -13.508 -7.801 1 90.19 284 GLY A N 1
ATOM 2274 C CA . GLY A 1 284 ? 7.109 -12.961 -9.148 1 90.19 284 GLY A CA 1
ATOM 2275 C C . GLY A 1 284 ? 8.523 -12.562 -9.523 1 90.19 284 GLY A C 1
ATOM 2276 O O . GLY A 1 284 ? 9.477 -12.859 -8.797 1 90.19 284 GLY A O 1
ATOM 2277 N N . LEU A 1 285 ? 8.617 -11.992 -10.695 1 92.25 285 LEU A N 1
ATOM 2278 C CA . LEU A 1 285 ? 9.914 -11.617 -11.242 1 92.25 285 LEU A CA 1
ATOM 2279 C C . LEU A 1 285 ? 10.156 -10.125 -11.086 1 92.25 285 LEU A C 1
ATOM 2281 O O . LEU A 1 285 ? 9.586 -9.32 -11.828 1 92.25 285 LEU A O 1
ATOM 2285 N N . TYR A 1 286 ? 10.891 -9.836 -10.102 1 86.25 286 TYR A N 1
ATOM 2286 C CA . TYR A 1 286 ? 11.281 -8.461 -9.789 1 86.25 286 TYR A CA 1
ATOM 2287 C C . TYR A 1 286 ? 12.797 -8.305 -9.859 1 86.25 286 TYR A C 1
ATOM 2289 O O . TYR A 1 286 ? 13.523 -9.273 -10.094 1 86.25 286 TYR A O 1
ATOM 2297 N N . GLU A 1 287 ? 13.203 -7.102 -9.594 1 82.31 287 GLU A N 1
ATOM 2298 C CA . GLU A 1 287 ? 14.641 -6.867 -9.562 1 82.31 287 GLU A CA 1
ATOM 2299 C C . GLU A 1 287 ? 15.328 -7.762 -8.539 1 82.31 287 GLU A C 1
ATOM 2301 O O . GLU A 1 287 ? 14.797 -7.984 -7.445 1 82.31 287 GLU A O 1
ATOM 2306 N N . GLY A 1 288 ? 16.469 -8.336 -8.922 1 84.31 288 GLY A N 1
ATOM 2307 C CA . GLY A 1 288 ? 17.203 -9.227 -8.047 1 84.31 288 GLY A CA 1
ATOM 2308 C C . GLY A 1 288 ? 17.156 -10.68 -8.492 1 84.31 288 GLY A C 1
ATOM 2309 O O . GLY A 1 288 ? 18.031 -11.477 -8.125 1 84.31 288 GLY A O 1
ATOM 2310 N N . ILE A 1 289 ? 16.141 -10.992 -9.211 1 90.31 289 ILE A N 1
ATOM 2311 C CA . ILE A 1 289 ? 16.016 -12.352 -9.734 1 90.31 289 ILE A CA 1
ATOM 2312 C C . ILE A 1 289 ? 17.078 -12.594 -10.805 1 90.31 289 ILE A C 1
ATOM 2314 O O . ILE A 1 289 ? 17.328 -11.727 -11.648 1 90.31 289 ILE A O 1
ATOM 2318 N N . ASP A 1 290 ? 17.766 -13.742 -10.727 1 93.62 290 ASP A N 1
ATOM 2319 C CA . ASP A 1 290 ? 18.656 -14.18 -11.789 1 93.62 290 ASP A CA 1
ATOM 2320 C C . ASP A 1 290 ? 17.891 -14.984 -12.844 1 93.62 290 ASP A C 1
ATOM 2322 O O . ASP A 1 290 ? 17.609 -16.172 -12.656 1 93.62 290 ASP A O 1
ATOM 2326 N N . ILE A 1 291 ? 17.625 -14.367 -13.938 1 96.19 291 ILE A N 1
ATOM 2327 C CA . ILE A 1 291 ? 16.766 -14.938 -14.969 1 96.19 291 ILE A CA 1
ATOM 2328 C C . ILE A 1 291 ? 17.438 -16.156 -15.578 1 96.19 291 ILE A C 1
ATOM 2330 O O . ILE A 1 291 ? 16.781 -17.172 -15.836 1 96.19 291 ILE A O 1
ATOM 2334 N N . GLU A 1 292 ? 18.703 -16.125 -15.797 1 96.56 292 GLU A N 1
ATOM 2335 C CA . GLU A 1 292 ? 19.422 -17.281 -16.344 1 96.56 292 GLU A CA 1
ATOM 2336 C C . GLU A 1 292 ? 19.359 -18.469 -15.383 1 96.56 292 GLU A C 1
ATOM 2338 O O . GLU A 1 292 ? 19.188 -19.609 -15.805 1 96.56 292 GLU A O 1
ATOM 2343 N N . GLY A 1 293 ? 19.547 -18.141 -14.133 1 97 293 GLY A N 1
ATOM 2344 C CA . GLY A 1 293 ? 19.391 -19.188 -13.125 1 97 293 GLY A CA 1
ATOM 2345 C C . GLY A 1 293 ? 18 -19.781 -13.094 1 97 293 GLY A C 1
ATOM 2346 O O . GLY A 1 293 ? 17.844 -21 -12.992 1 97 293 GLY A O 1
ATOM 2347 N N . LEU A 1 294 ? 17.031 -18.922 -13.227 1 97.06 294 LEU A N 1
ATOM 2348 C CA . LEU A 1 294 ? 15.648 -19.391 -13.258 1 97.06 294 LEU A CA 1
ATOM 2349 C C . LEU A 1 294 ? 15.398 -20.281 -14.461 1 97.06 294 LEU A C 1
ATOM 2351 O O . LEU A 1 294 ? 14.75 -21.328 -14.344 1 97.06 294 LEU A O 1
ATOM 2355 N N . ILE A 1 295 ? 15.906 -19.922 -15.594 1 96.62 295 ILE A N 1
ATOM 2356 C CA . ILE A 1 295 ? 15.766 -20.703 -16.812 1 96.62 295 ILE A CA 1
ATOM 2357 C C . ILE A 1 295 ? 16.406 -22.078 -16.625 1 96.62 295 ILE A C 1
ATOM 2359 O O . ILE A 1 295 ? 15.852 -23.094 -17.031 1 96.62 295 ILE A O 1
ATOM 2363 N N . ALA A 1 296 ? 17.547 -22.078 -15.977 1 96.56 296 ALA A N 1
ATOM 2364 C CA . ALA A 1 296 ? 18.219 -23.344 -15.703 1 96.56 296 ALA A CA 1
ATOM 2365 C C . ALA A 1 296 ? 17.344 -24.266 -14.844 1 96.56 296 ALA A C 1
ATOM 2367 O O . ALA A 1 296 ? 17.25 -25.453 -15.109 1 96.56 296 ALA A O 1
ATOM 2368 N N . ILE A 1 297 ? 16.703 -23.703 -13.875 1 96.31 297 ILE A N 1
ATOM 2369 C CA . ILE A 1 297 ? 15.82 -24.469 -13.008 1 96.31 297 ILE A CA 1
ATOM 2370 C C . ILE A 1 297 ? 14.648 -25 -13.828 1 96.31 297 ILE A C 1
ATOM 2372 O O . ILE A 1 297 ? 14.336 -26.203 -13.758 1 96.31 297 ILE A O 1
ATOM 2376 N N . TYR A 1 298 ? 14.023 -24.156 -14.656 1 95.25 298 TYR A N 1
ATOM 2377 C CA . TYR A 1 298 ? 12.859 -24.547 -15.438 1 95.25 298 TYR A CA 1
ATOM 2378 C C . TYR A 1 298 ? 13.203 -25.625 -16.453 1 95.25 298 TYR A C 1
ATOM 2380 O O . TYR A 1 298 ? 12.375 -26.5 -16.75 1 95.25 298 TYR A O 1
ATOM 2388 N N . ARG A 1 299 ? 14.367 -25.625 -16.906 1 92.56 299 ARG A N 1
ATOM 2389 C CA . ARG A 1 299 ? 14.805 -26.578 -17.922 1 92.56 299 ARG A CA 1
ATOM 2390 C C . ARG A 1 299 ? 14.938 -27.984 -17.328 1 92.56 299 ARG A C 1
ATOM 2392 O O . ARG A 1 299 ? 14.875 -28.984 -18.062 1 92.56 299 ARG A O 1
ATOM 2399 N N . THR A 1 300 ? 15.141 -28.031 -16.031 1 87.19 300 THR A N 1
ATOM 2400 C CA . THR A 1 300 ? 15.273 -29.344 -15.406 1 87.19 300 THR A CA 1
ATOM 2401 C C . THR A 1 300 ? 13.93 -30.047 -15.344 1 87.19 300 THR A C 1
ATOM 2403 O O . THR A 1 300 ? 13.867 -31.266 -15.094 1 87.19 300 THR A O 1
ATOM 2406 N N . LEU A 1 301 ? 12.805 -29.375 -15.539 1 80 301 LEU A N 1
ATOM 2407 C CA . LEU A 1 301 ? 11.453 -29.922 -15.453 1 80 301 LEU A CA 1
ATOM 2408 C C . LEU A 1 301 ? 11.031 -30.531 -16.781 1 80 301 LEU A C 1
ATOM 2410 O O . LEU A 1 301 ? 9.945 -31.109 -16.891 1 80 301 LEU A O 1
ATOM 2414 N N . LYS A 1 302 ? 11.828 -30.375 -17.766 1 75.19 302 LYS A N 1
ATOM 2415 C CA . LYS A 1 302 ? 11.492 -30.922 -19.078 1 75.19 302 LYS A CA 1
ATOM 2416 C C . LYS A 1 302 ? 11.945 -32.375 -19.203 1 75.19 302 LYS A C 1
ATOM 2418 O O . LYS A 1 302 ? 13 -32.75 -18.688 1 75.19 302 LYS A O 1
ATOM 2423 N N . MET B 1 1 ? 1.235 42.812 23.688 1 37.69 1 MET B N 1
ATOM 2424 C CA . MET B 1 1 ? 1.166 41.75 22.672 1 37.69 1 MET B CA 1
ATOM 2425 C C . MET B 1 1 ? -0.002 42 21.719 1 37.69 1 MET B C 1
ATOM 2427 O O . MET B 1 1 ? -1.137 42.188 22.172 1 37.69 1 MET B O 1
ATOM 2431 N N . ASP B 1 2 ? 0.133 42.562 20.641 1 43.75 2 ASP B N 1
ATOM 2432 C CA . ASP B 1 2 ? -0.81 43.281 19.766 1 43.75 2 ASP B CA 1
ATOM 2433 C C . ASP B 1 2 ? -2.07 42.438 19.547 1 43.75 2 ASP B C 1
ATOM 2435 O O . ASP B 1 2 ? -1.997 41.312 19.062 1 43.75 2 ASP B O 1
ATOM 2439 N N . LYS B 1 3 ? -2.951 42.562 20.344 1 50.28 3 LYS B N 1
ATOM 2440 C CA . LYS B 1 3 ? -4.293 42 20.5 1 50.28 3 LYS B CA 1
ATOM 2441 C C . LYS B 1 3 ? -4.848 41.5 19.172 1 50.28 3 LYS B C 1
ATOM 2443 O O . LYS B 1 3 ? -5.309 40.375 19.062 1 50.28 3 LYS B O 1
ATOM 2448 N N . TYR B 1 4 ? -5.496 42.375 18.203 1 53.81 4 TYR B N 1
ATOM 2449 C CA . TYR B 1 4 ? -6.512 42.25 17.172 1 53.81 4 TYR B CA 1
ATOM 2450 C C . TYR B 1 4 ? -5.887 41.812 15.844 1 53.81 4 TYR B C 1
ATOM 2452 O O . TYR B 1 4 ? -6.395 42.156 14.773 1 53.81 4 TYR B O 1
ATOM 2460 N N . CYS B 1 5 ? -4.543 41.406 15.766 1 65.88 5 CYS B N 1
ATOM 2461 C CA . CYS B 1 5 ? -4.004 41.188 14.43 1 65.88 5 CYS B CA 1
ATOM 2462 C C . CYS B 1 5 ? -4.508 39.875 13.844 1 65.88 5 CYS B C 1
ATOM 2464 O O . CYS B 1 5 ? -4.363 38.812 14.461 1 65.88 5 CYS B O 1
ATOM 2466 N N . HIS B 1 6 ? -5.48 39.969 12.914 1 86.88 6 HIS B N 1
ATOM 2467 C CA . HIS B 1 6 ? -6.023 38.844 12.18 1 86.88 6 HIS B CA 1
ATOM 2468 C C . HIS B 1 6 ? -5.168 38.531 10.961 1 86.88 6 HIS B C 1
ATOM 2470 O O . HIS B 1 6 ? -4.805 39.406 10.195 1 86.88 6 HIS B O 1
ATOM 2476 N N . TYR B 1 7 ? -4.609 37.312 10.969 1 92.38 7 TYR B N 1
ATOM 2477 C CA . TYR B 1 7 ? -3.828 36.875 9.82 1 92.38 7 TYR B CA 1
ATOM 2478 C C . TYR B 1 7 ? -4.684 36.031 8.875 1 92.38 7 TYR B C 1
ATOM 2480 O O . TYR B 1 7 ? -5.625 35.375 9.305 1 92.38 7 TYR B O 1
ATOM 2488 N N . SER B 1 8 ? -4.289 36.156 7.59 1 95.62 8 SER B N 1
ATOM 2489 C CA . SER B 1 8 ? -4.887 35.219 6.652 1 95.62 8 SER B CA 1
ATOM 2490 C C . SER B 1 8 ? -4.496 33.781 6.984 1 95.62 8 SER B C 1
ATOM 2492 O O . SER B 1 8 ? -3.518 33.531 7.699 1 95.62 8 SER B O 1
ATOM 2494 N N . LYS B 1 9 ? -5.25 32.844 6.492 1 96.94 9 LYS B N 1
ATOM 2495 C CA . LYS B 1 9 ? -4.945 31.422 6.742 1 96.94 9 LYS B CA 1
ATOM 2496 C C . LYS B 1 9 ? -3.531 31.078 6.289 1 96.94 9 LYS B C 1
ATOM 2498 O O . LYS B 1 9 ? -2.77 30.469 7.031 1 96.94 9 LYS B O 1
ATOM 2503 N N . ARG B 1 10 ? -3.158 31.547 5.125 1 97.25 10 ARG B N 1
ATOM 2504 C CA . ARG B 1 10 ? -1.834 31.266 4.582 1 97.25 10 ARG B CA 1
ATOM 2505 C C . ARG B 1 10 ? -0.743 31.891 5.445 1 97.25 10 ARG B C 1
ATOM 2507 O O . ARG B 1 10 ? 0.248 31.234 5.77 1 97.25 10 ARG B O 1
ATOM 2514 N N . GLU B 1 11 ? -0.937 33.062 5.82 1 96.31 11 GLU B N 1
ATOM 2515 C CA . GLU B 1 11 ? 0.049 33.781 6.648 1 96.31 11 GLU B CA 1
ATOM 2516 C C . GLU B 1 11 ? 0.168 33.125 8.023 1 96.31 11 GLU B C 1
ATOM 2518 O O . GLU B 1 11 ? 1.271 32.969 8.555 1 96.31 11 GLU B O 1
ATOM 2523 N N . ARG B 1 12 ? -0.958 32.781 8.57 1 95.5 12 ARG B N 1
ATOM 2524 C CA . ARG B 1 12 ? -0.978 32.125 9.875 1 95.5 12 ARG B CA 1
ATOM 2525 C C . ARG B 1 12 ? -0.147 30.844 9.859 1 95.5 12 ARG B C 1
ATOM 2527 O O . ARG B 1 12 ? 0.672 30.609 10.758 1 95.5 12 ARG B O 1
ATOM 2534 N N . VAL B 1 13 ? -0.295 30.016 8.828 1 97.5 13 VAL B N 1
ATOM 2535 C CA . VAL B 1 13 ? 0.42 28.75 8.719 1 97.5 13 VAL B CA 1
ATOM 2536 C C . VAL B 1 13 ? 1.91 29.016 8.516 1 97.5 13 VAL B C 1
ATOM 2538 O O . VAL B 1 13 ? 2.752 28.406 9.18 1 97.5 13 VAL B O 1
ATOM 2541 N N . LEU B 1 14 ? 2.234 29.938 7.645 1 97.19 14 LEU B N 1
ATOM 2542 C CA . LEU B 1 14 ? 3.633 30.266 7.375 1 97.19 14 LEU B CA 1
ATOM 2543 C C . LEU B 1 14 ? 4.336 30.75 8.633 1 97.19 14 LEU B C 1
ATOM 2545 O O . LEU B 1 14 ? 5.453 30.328 8.938 1 97.19 14 LEU B O 1
ATOM 2549 N N . ARG B 1 15 ? 3.668 31.594 9.328 1 95.56 15 ARG B N 1
ATOM 2550 C CA . ARG B 1 15 ? 4.238 32.125 10.562 1 95.56 15 ARG B CA 1
ATOM 2551 C C . ARG B 1 15 ? 4.426 31.031 11.602 1 95.56 15 ARG B C 1
ATOM 2553 O O . ARG B 1 15 ? 5.438 31 12.305 1 95.56 15 ARG B O 1
ATOM 2560 N N . THR B 1 16 ? 3.473 30.141 11.688 1 95.38 16 THR B N 1
ATOM 2561 C CA . THR B 1 16 ? 3.559 29.016 12.617 1 95.38 16 THR B CA 1
ATOM 2562 C C . THR B 1 16 ? 4.754 28.125 12.289 1 95.38 16 THR B C 1
ATOM 2564 O O . THR B 1 16 ? 5.496 27.719 13.188 1 95.38 16 THR B O 1
ATOM 2567 N N . ILE B 1 17 ? 4.961 27.906 10.977 1 97 17 ILE B N 1
ATOM 2568 C CA . ILE B 1 17 ? 6.078 27.078 10.531 1 97 17 ILE B CA 1
ATOM 2569 C C . ILE B 1 17 ? 7.395 27.75 10.906 1 97 17 ILE B C 1
ATOM 2571 O O . ILE B 1 17 ? 8.359 27.078 11.281 1 97 17 ILE B O 1
ATOM 2575 N N . ARG B 1 18 ? 7.414 29.031 10.93 1 94.69 18 ARG B N 1
ATOM 2576 C CA . ARG B 1 18 ? 8.617 29.812 11.227 1 94.69 18 ARG B CA 1
ATOM 2577 C C . ARG B 1 18 ? 8.719 30.109 12.719 1 94.69 18 ARG B C 1
ATOM 2579 O O . ARG B 1 18 ? 9.586 30.875 13.148 1 94.69 18 ARG B O 1
ATOM 2586 N N . HIS B 1 19 ? 7.801 29.656 13.492 1 93.75 19 HIS B N 1
ATOM 2587 C CA . HIS B 1 19 ? 7.758 29.844 14.938 1 93.75 19 HIS B CA 1
ATOM 2588 C C . HIS B 1 19 ? 7.574 31.312 15.305 1 93.75 19 HIS B C 1
ATOM 2590 O O . HIS B 1 19 ? 8.18 31.797 16.266 1 93.75 19 HIS B O 1
ATOM 2596 N N . GLU B 1 20 ? 6.781 31.953 14.492 1 92.31 20 GLU B N 1
ATOM 2597 C CA . GLU B 1 20 ? 6.414 33.344 14.766 1 92.31 20 GLU B CA 1
ATOM 2598 C C . GLU B 1 20 ? 5.059 33.438 15.461 1 92.31 20 GLU B C 1
ATOM 2600 O O . GLU B 1 20 ? 4.25 32.5 15.367 1 92.31 20 GLU B O 1
ATOM 2605 N N . LYS B 1 21 ? 4.855 34.5 16.125 1 89.12 21 LYS B N 1
ATOM 2606 C CA . LYS B 1 21 ? 3.588 34.719 16.828 1 89.12 21 LYS B CA 1
ATOM 2607 C C . LYS B 1 21 ? 2.424 34.781 15.836 1 89.12 21 LYS B C 1
ATOM 2609 O O . LYS B 1 21 ? 2.549 35.375 14.766 1 89.12 21 LYS B O 1
ATOM 2614 N N . THR B 1 22 ? 1.317 34.094 16.219 1 89.94 22 THR B N 1
ATOM 2615 C CA . THR B 1 22 ? 0.104 34.125 15.406 1 89.94 22 THR B CA 1
ATOM 2616 C C . THR B 1 22 ? -1.118 34.406 16.266 1 89.94 22 THR B C 1
ATOM 2618 O O . THR B 1 22 ? -1.003 34.562 17.484 1 89.94 22 THR B O 1
ATOM 2621 N N . ASP B 1 23 ? -2.242 34.625 15.594 1 88.94 23 ASP B N 1
ATOM 2622 C CA . ASP B 1 23 ? -3.477 34.969 16.281 1 88.94 23 ASP B CA 1
ATOM 2623 C C . ASP B 1 23 ? -4.117 33.75 16.922 1 88.94 23 ASP B C 1
ATOM 2625 O O . ASP B 1 23 ? -4.809 33.844 17.938 1 88.94 23 ASP B O 1
ATOM 2629 N N . ARG B 1 24 ? -3.898 32.594 16.359 1 89.5 24 ARG B N 1
ATOM 2630 C CA . ARG B 1 24 ? -4.422 31.344 16.875 1 89.5 24 ARG B CA 1
ATOM 2631 C C . ARG B 1 24 ? -3.668 30.156 16.297 1 89.5 24 ARG B C 1
ATOM 2633 O O . ARG B 1 24 ? -2.939 30.297 15.312 1 89.5 24 ARG B O 1
ATOM 2640 N N . ILE B 1 25 ? -3.865 28.953 16.875 1 92.38 25 ILE B N 1
ATOM 2641 C CA . ILE B 1 25 ? -3.27 27.719 16.375 1 92.38 25 ILE B CA 1
ATOM 2642 C C . ILE B 1 25 ? -3.938 27.312 15.07 1 92.38 25 ILE B C 1
ATOM 2644 O O . ILE B 1 25 ? -5.16 27.172 15.008 1 92.38 25 ILE B O 1
ATOM 2648 N N . PRO B 1 26 ? -3.188 27.219 13.992 1 95.19 26 PRO B N 1
ATOM 2649 C CA . PRO B 1 26 ? -3.805 26.766 12.742 1 95.19 26 PRO B CA 1
ATOM 2650 C C . PRO B 1 26 ? -4.34 25.328 12.836 1 95.19 26 PRO B C 1
ATOM 2652 O O . PRO B 1 26 ? -3.803 24.516 13.594 1 95.19 26 PRO B O 1
ATOM 2655 N N . LYS B 1 27 ? -5.387 25.047 12.062 1 95.88 27 LYS B N 1
ATOM 2656 C CA . LYS B 1 27 ? -6.02 23.734 11.953 1 95.88 27 LYS B CA 1
ATOM 2657 C C . LYS B 1 27 ? -5.793 23.141 10.57 1 95.88 27 LYS B C 1
ATOM 2659 O O . LYS B 1 27 ? -5.91 23.828 9.555 1 95.88 27 LYS B O 1
ATOM 2664 N N . GLY B 1 28 ? -5.418 21.859 10.57 1 96.75 28 GLY B N 1
ATOM 2665 C CA . GLY B 1 28 ? -5.215 21.203 9.281 1 96.75 28 GLY B CA 1
ATOM 2666 C C . GLY B 1 28 ? -5.391 19.703 9.336 1 96.75 28 GLY B C 1
ATOM 2667 O O . GLY B 1 28 ? -5.199 19.078 10.383 1 96.75 28 GLY B O 1
ATOM 2668 N N . GLU B 1 29 ? -5.738 19.125 8.211 1 96.88 29 GLU B N 1
ATOM 2669 C CA . GLU B 1 29 ? -5.91 17.672 8.07 1 96.88 29 GLU B CA 1
ATOM 2670 C C . GLU B 1 29 ? -5.102 17.141 6.891 1 96.88 29 GLU B C 1
ATOM 2672 O O . GLU B 1 29 ? -5.098 17.734 5.809 1 96.88 29 GLU B O 1
ATOM 2677 N N . LEU B 1 30 ? -4.477 16 7.121 1 94.69 30 LEU B N 1
ATOM 2678 C CA . LEU B 1 30 ? -3.602 15.406 6.121 1 94.69 30 LEU B CA 1
ATOM 2679 C C . LEU B 1 30 ? -4.406 14.906 4.922 1 94.69 30 LEU B C 1
ATOM 2681 O O . LEU B 1 30 ? -4.07 15.211 3.777 1 94.69 30 LEU B O 1
ATOM 2685 N N . CYS B 1 31 ? -5.359 14.086 5.18 1 92.06 31 CYS B N 1
ATOM 2686 C CA . CYS B 1 31 ? -6.227 13.531 4.145 1 92.06 31 CYS B CA 1
ATOM 2687 C C . CYS B 1 31 ? -7.691 13.617 4.559 1 92.06 31 CYS B C 1
ATOM 2689 O O . CYS B 1 31 ? -8.016 13.5 5.742 1 92.06 31 CYS B O 1
ATOM 2691 N N . ILE B 1 32 ? -8.492 13.898 3.572 1 95.31 32 ILE B N 1
ATOM 2692 C CA . ILE B 1 32 ? -9.938 13.93 3.756 1 95.31 32 ILE B CA 1
ATOM 2693 C C . ILE B 1 32 ? -10.609 13.039 2.717 1 95.31 32 ILE B C 1
ATOM 2695 O O . ILE B 1 32 ? -10.586 13.336 1.52 1 95.31 32 ILE B O 1
ATOM 2699 N N . THR B 1 33 ? -11.258 12.023 3.191 1 92.94 33 THR B N 1
ATOM 2700 C CA . THR B 1 33 ? -11.844 11.07 2.254 1 92.94 33 THR B CA 1
ATOM 2701 C C . THR B 1 33 ? -13.164 11.602 1.699 1 92.94 33 THR B C 1
ATOM 2703 O O . THR B 1 33 ? -13.922 12.258 2.41 1 92.94 33 THR B O 1
ATOM 2706 N N . ASP B 1 34 ? -13.445 11.219 0.476 1 93.25 34 ASP B N 1
ATOM 2707 C CA . ASP B 1 34 ? -14.688 11.633 -0.181 1 93.25 34 ASP B CA 1
ATOM 2708 C C . ASP B 1 34 ? -15.906 11.109 0.577 1 93.25 34 ASP B C 1
ATOM 2710 O O . ASP B 1 34 ? -16.953 11.766 0.608 1 93.25 34 ASP B O 1
ATOM 2714 N N . SER B 1 35 ? -15.742 9.953 1.145 1 89.25 35 SER B N 1
ATOM 2715 C CA . SER B 1 35 ? -16.859 9.344 1.852 1 89.25 35 SER B CA 1
ATOM 2716 C C . SER B 1 35 ? -17.297 10.195 3.037 1 89.25 35 SER B C 1
ATOM 2718 O O . SER B 1 35 ? -18.484 10.312 3.314 1 89.25 35 SER B O 1
ATOM 2720 N N . ILE B 1 36 ? -16.375 10.781 3.732 1 92.25 36 ILE B N 1
ATOM 2721 C CA . ILE B 1 36 ? -16.672 11.648 4.867 1 92.25 36 ILE B CA 1
ATOM 2722 C C . ILE B 1 36 ? -17.406 12.906 4.379 1 92.25 36 ILE B C 1
ATOM 2724 O O . ILE B 1 36 ? -18.391 13.328 4.973 1 92.25 36 ILE B O 1
ATOM 2728 N N . ILE B 1 37 ? -16.922 13.438 3.318 1 95.56 37 ILE B N 1
ATOM 2729 C CA . ILE B 1 37 ? -17.516 14.641 2.754 1 95.56 37 ILE B CA 1
ATOM 2730 C C . ILE B 1 37 ? -18.953 14.344 2.299 1 95.56 37 ILE B C 1
ATOM 2732 O O . ILE B 1 37 ? -19.875 15.109 2.584 1 95.56 37 ILE B O 1
ATOM 2736 N N . SER B 1 38 ? -19.047 13.227 1.65 1 94.19 38 SER B N 1
ATOM 2737 C CA . SER B 1 38 ? -20.359 12.805 1.163 1 94.19 38 SER B CA 1
ATOM 2738 C C . SER B 1 38 ? -21.359 12.68 2.307 1 94.19 38 SER B C 1
ATOM 2740 O O . SER B 1 38 ? -22.484 13.156 2.209 1 94.19 38 SER B O 1
ATOM 2742 N N . ARG B 1 39 ? -20.953 12.078 3.293 1 91 39 ARG B N 1
ATOM 2743 C CA . ARG B 1 39 ? -21.812 11.859 4.453 1 91 39 ARG B CA 1
ATOM 2744 C C . ARG B 1 39 ? -22.188 13.18 5.121 1 91 39 ARG B C 1
ATOM 2746 O O . ARG B 1 39 ? -23.359 13.406 5.453 1 91 39 ARG B O 1
ATOM 2753 N N . GLU B 1 40 ? -21.25 14.023 5.281 1 93.38 40 GLU B N 1
ATOM 2754 C CA . GLU B 1 40 ? -21.438 15.266 6.023 1 93.38 40 GLU B CA 1
ATOM 2755 C C . GLU B 1 40 ? -22.25 16.266 5.215 1 93.38 40 GLU B C 1
ATOM 2757 O O . GLU B 1 40 ? -23.047 17.031 5.777 1 93.38 40 GLU B O 1
ATOM 2762 N N . LEU B 1 41 ? -22.047 16.312 3.916 1 95.31 41 LEU B N 1
ATOM 2763 C CA . LEU B 1 41 ? -22.719 17.297 3.076 1 95.31 41 LEU B CA 1
ATOM 2764 C C . LEU B 1 41 ? -23.938 16.703 2.4 1 95.31 41 LEU B C 1
ATOM 2766 O O . LEU B 1 41 ? -24.703 17.406 1.736 1 95.31 41 LEU B O 1
ATOM 2770 N N . ASN B 1 42 ? -24.172 15.406 2.535 1 92.94 42 ASN B N 1
ATOM 2771 C CA . ASN B 1 42 ? -25.297 14.695 1.923 1 92.94 42 ASN B CA 1
ATOM 2772 C C . ASN B 1 42 ? -25.297 14.859 0.406 1 92.94 42 ASN B C 1
ATOM 2774 O O . ASN B 1 42 ? -26.312 15.234 -0.179 1 92.94 42 ASN B O 1
ATOM 2778 N N . CYS B 1 43 ? -24.094 14.656 -0.147 1 90.75 43 CYS B N 1
ATOM 2779 C CA . CYS B 1 43 ? -23.938 14.727 -1.596 1 90.75 43 CYS B CA 1
ATOM 2780 C C . CYS B 1 43 ? -23.266 13.477 -2.133 1 90.75 43 CYS B C 1
ATOM 2782 O O . CYS B 1 43 ? -22.453 12.859 -1.434 1 90.75 43 CYS B O 1
ATOM 2784 N N . SER B 1 44 ? -23.531 13.094 -3.346 1 84.69 44 SER B N 1
ATOM 2785 C CA . SER B 1 44 ? -23 11.859 -3.92 1 84.69 44 SER B CA 1
ATOM 2786 C C . SER B 1 44 ? -21.766 12.125 -4.766 1 84.69 44 SER B C 1
ATOM 2788 O O . SER B 1 44 ? -20.906 11.25 -4.918 1 84.69 44 SER B O 1
ATOM 2790 N N . LYS B 1 45 ? -21.719 13.328 -5.277 1 87.44 45 LYS B N 1
ATOM 2791 C CA . LYS B 1 45 ? -20.562 13.68 -6.098 1 87.44 45 LYS B CA 1
ATOM 2792 C C . LYS B 1 45 ? -19.656 14.664 -5.363 1 87.44 45 LYS B C 1
ATOM 2794 O O . LYS B 1 45 ? -20.109 15.711 -4.898 1 87.44 45 LYS B O 1
ATOM 2799 N N . ILE B 1 46 ? -18.406 14.281 -5.266 1 94 46 ILE B N 1
ATOM 2800 C CA . ILE B 1 46 ? -17.469 15.109 -4.508 1 94 46 ILE B CA 1
ATOM 2801 C C . ILE B 1 46 ? -16.438 15.727 -5.449 1 94 46 ILE B C 1
ATOM 2803 O O . ILE B 1 46 ? -15.656 15 -6.074 1 94 46 ILE B O 1
ATOM 2807 N N . GLY B 1 47 ? -16.516 17.016 -5.648 1 94.94 47 GLY B N 1
ATOM 2808 C CA . GLY B 1 47 ? -15.516 17.781 -6.387 1 94.94 47 GLY B CA 1
ATOM 2809 C C . GLY B 1 47 ? -14.945 18.938 -5.594 1 94.94 47 GLY B C 1
ATOM 2810 O O . GLY B 1 47 ? -14.938 18.906 -4.359 1 94.94 47 GLY B O 1
ATOM 2811 N N . PHE B 1 48 ? -14.391 19.891 -6.266 1 97.31 48 PHE B N 1
ATOM 2812 C CA . PHE B 1 48 ? -13.719 21.047 -5.66 1 97.31 48 PHE B CA 1
ATOM 2813 C C . PHE B 1 48 ? -14.672 21.812 -4.75 1 97.31 48 PHE B C 1
ATOM 2815 O O . PHE B 1 48 ? -14.336 22.109 -3.605 1 97.31 48 PHE B O 1
ATOM 2822 N N . GLU B 1 49 ? -15.859 22 -5.195 1 97.06 49 GLU B N 1
ATOM 2823 C CA . GLU B 1 49 ? -16.812 22.828 -4.461 1 97.06 49 GLU B CA 1
ATOM 2824 C C . GLU B 1 49 ? -17.234 22.156 -3.158 1 97.06 49 GLU B C 1
ATOM 2826 O O . GLU B 1 49 ? -17.359 22.812 -2.125 1 97.06 49 GLU B O 1
ATOM 2831 N N . GLU B 1 50 ? -17.5 20.875 -3.234 1 97.5 50 GLU B N 1
ATOM 2832 C CA . GLU B 1 50 ? -17.891 20.125 -2.043 1 97.5 50 GLU B CA 1
ATOM 2833 C C . GLU B 1 50 ? -16.766 20.062 -1.028 1 97.5 50 GLU B C 1
ATOM 2835 O O . GLU B 1 50 ? -16.984 20.203 0.176 1 97.5 50 GLU B O 1
ATOM 2840 N N . LYS B 1 51 ? -15.555 19.859 -1.515 1 97.44 51 LYS B N 1
ATOM 2841 C CA . LYS B 1 51 ? -14.391 19.828 -0.635 1 97.44 51 LYS B CA 1
ATOM 2842 C C . LYS B 1 51 ? -14.18 21.172 0.038 1 97.44 51 LYS B C 1
ATOM 2844 O O . LYS B 1 51 ? -13.914 21.25 1.24 1 97.44 51 LYS B O 1
ATOM 2849 N N . LEU B 1 52 ? -14.328 22.219 -0.755 1 97.5 52 LEU B N 1
ATOM 2850 C CA . LEU B 1 52 ? -14.18 23.562 -0.217 1 97.5 52 LEU B CA 1
ATOM 2851 C C . LEU B 1 52 ? -15.242 23.859 0.841 1 97.5 52 LEU B C 1
ATOM 2853 O O . LEU B 1 52 ? -14.938 24.422 1.894 1 97.5 52 LEU B O 1
ATOM 2857 N N . ALA B 1 53 ? -16.484 23.453 0.555 1 97.31 53 ALA B N 1
ATOM 2858 C CA . ALA B 1 53 ? -17.562 23.641 1.521 1 97.31 53 ALA B CA 1
ATOM 2859 C C . ALA B 1 53 ? -17.25 22.922 2.834 1 97.31 53 ALA B C 1
ATOM 2861 O O . ALA B 1 53 ? -17.516 23.453 3.916 1 97.31 53 ALA B O 1
ATOM 2862 N N . PHE B 1 54 ? -16.719 21.766 2.705 1 97.56 54 PHE B N 1
ATOM 2863 C CA . PHE B 1 54 ? -16.391 20.953 3.877 1 97.56 54 PHE B CA 1
ATOM 2864 C C . PHE B 1 54 ? -15.258 21.609 4.676 1 97.56 54 PHE B C 1
ATOM 2866 O O . PHE B 1 54 ? -15.328 21.703 5.902 1 97.56 54 PHE B O 1
ATOM 2873 N N . ILE B 1 55 ? -14.25 22.094 4.051 1 97.25 55 ILE B N 1
ATOM 2874 C CA . ILE B 1 55 ? -13.109 22.766 4.656 1 97.25 55 ILE B CA 1
ATOM 2875 C C . ILE B 1 55 ? -13.586 24.016 5.383 1 97.25 55 ILE B C 1
ATOM 2877 O O . ILE B 1 55 ? -13.141 24.312 6.496 1 97.25 55 ILE B O 1
ATOM 2881 N N . ASN B 1 56 ? -14.461 24.719 4.754 1 96.5 56 ASN B N 1
ATOM 2882 C CA . ASN B 1 56 ? -15.023 25.938 5.355 1 96.5 56 ASN B CA 1
ATOM 2883 C C . ASN B 1 56 ? -15.852 25.609 6.594 1 96.5 56 ASN B C 1
ATOM 2885 O O . ASN B 1 56 ? -15.805 26.344 7.586 1 96.5 56 ASN B O 1
ATOM 2889 N N . ARG B 1 57 ? -16.594 24.547 6.48 1 95.69 57 ARG B N 1
ATOM 2890 C CA . ARG B 1 57 ? -17.406 24.125 7.617 1 95.69 57 ARG B CA 1
ATOM 2891 C C . ARG B 1 57 ? -16.531 23.859 8.844 1 95.69 57 ARG B C 1
ATOM 2893 O O . ARG B 1 57 ? -16.906 24.203 9.961 1 95.69 57 ARG B O 1
ATOM 2900 N N . LEU B 1 58 ? -15.383 23.281 8.625 1 96.62 58 LEU B N 1
ATOM 2901 C CA . LEU B 1 58 ? -14.469 22.953 9.711 1 96.62 58 LEU B CA 1
ATOM 2902 C C . LEU B 1 58 ? -13.555 24.125 10.016 1 96.62 58 LEU B C 1
ATOM 2904 O O . LEU B 1 58 ? -12.781 24.094 10.977 1 96.62 58 LEU B O 1
ATOM 2908 N N . ASP B 1 59 ? -13.555 25.172 9.18 1 96.19 59 ASP B N 1
ATOM 2909 C CA . ASP B 1 59 ? -12.695 26.344 9.281 1 96.19 59 ASP B CA 1
ATOM 2910 C C . ASP B 1 59 ? -11.219 25.953 9.297 1 96.19 59 ASP B C 1
ATOM 2912 O O . ASP B 1 59 ? -10.461 26.406 10.148 1 96.19 59 ASP B O 1
ATOM 2916 N N . LEU B 1 60 ? -10.859 25.094 8.375 1 97.69 60 LEU B N 1
ATOM 2917 C CA . LEU B 1 60 ? -9.484 24.609 8.289 1 97.69 60 LEU B CA 1
ATOM 2918 C C . LEU B 1 60 ? -8.57 25.672 7.68 1 97.69 60 LEU B C 1
ATOM 2920 O O . LEU B 1 60 ? -8.992 26.438 6.797 1 97.69 60 LEU B O 1
ATOM 2924 N N . ASP B 1 61 ? -7.355 25.703 8.125 1 97.31 61 ASP B N 1
ATOM 2925 C CA . ASP B 1 61 ? -6.332 26.594 7.602 1 97.31 61 ASP B CA 1
ATOM 2926 C C . ASP B 1 61 ? -5.508 25.922 6.512 1 97.31 61 ASP B C 1
ATOM 2928 O O . ASP B 1 61 ? -4.848 26.594 5.715 1 97.31 61 ASP B O 1
ATOM 2932 N N . ILE B 1 62 ? -5.562 24.578 6.477 1 98.38 62 ILE B N 1
ATOM 2933 C CA . ILE B 1 62 ? -4.688 23.812 5.594 1 98.38 62 ILE B CA 1
ATOM 2934 C C . ILE B 1 62 ? -5.508 22.812 4.785 1 98.38 62 ILE B C 1
ATOM 2936 O O . ILE B 1 62 ? -6.418 22.172 5.316 1 98.38 62 ILE B O 1
ATOM 2940 N N . PHE B 1 63 ? -5.211 22.641 3.512 1 97.75 63 PHE B N 1
ATOM 2941 C CA . PHE B 1 63 ? -5.711 21.562 2.672 1 97.75 63 PHE B CA 1
ATOM 2942 C C . PHE B 1 63 ? -4.562 20.844 1.979 1 97.75 63 PHE B C 1
ATOM 2944 O O . PHE B 1 63 ? -3.699 21.469 1.37 1 97.75 63 PHE B O 1
ATOM 2951 N N . THR B 1 64 ? -4.531 19.531 2.062 1 98 64 THR B N 1
ATOM 2952 C CA . THR B 1 64 ? -3.488 18.719 1.45 1 98 64 THR B CA 1
ATOM 2953 C C . THR B 1 64 ? -3.982 18.094 0.147 1 98 64 THR B C 1
ATOM 2955 O O . THR B 1 64 ? -4.992 17.391 0.134 1 98 64 THR B O 1
ATOM 2958 N N . VAL B 1 65 ? -3.291 18.359 -0.907 1 97.69 65 VAL B N 1
ATOM 2959 C CA . VAL B 1 65 ? -3.615 17.812 -2.215 1 97.69 65 VAL B CA 1
ATOM 2960 C C . VAL B 1 65 ? -2.805 16.531 -2.449 1 97.69 65 VAL B C 1
ATOM 2962 O O . VAL B 1 65 ? -1.571 16.562 -2.412 1 97.69 65 VAL B O 1
ATOM 2965 N N . SER B 1 66 ? -3.492 15.492 -2.682 1 96.38 66 SER B N 1
ATOM 2966 C CA . SER B 1 66 ? -2.85 14.227 -3.043 1 96.38 66 SER B CA 1
ATOM 2967 C C . SER B 1 66 ? -2.926 13.984 -4.547 1 96.38 66 SER B C 1
ATOM 2969 O O . SER B 1 66 ? -3.951 14.25 -5.176 1 96.38 66 SER B O 1
ATOM 2971 N N . PRO B 1 67 ? -1.887 13.453 -5.047 1 97.44 67 PRO B N 1
ATOM 2972 C CA . PRO B 1 67 ? -1.928 13.164 -6.484 1 97.44 67 PRO B CA 1
ATOM 2973 C C . PRO B 1 67 ? -2.719 11.898 -6.805 1 97.44 67 PRO B C 1
ATOM 2975 O O . PRO B 1 67 ? -2.926 11.055 -5.926 1 97.44 67 PRO B O 1
ATOM 2978 N N . ILE B 1 68 ? -3.176 11.867 -8.016 1 97.31 68 ILE B N 1
ATOM 2979 C CA . ILE B 1 68 ? -3.758 10.656 -8.594 1 97.31 68 ILE B CA 1
ATOM 2980 C C . ILE B 1 68 ? -2.834 10.109 -9.68 1 97.31 68 ILE B C 1
ATOM 2982 O O . ILE B 1 68 ? -2.346 10.859 -10.531 1 97.31 68 ILE B O 1
ATOM 2986 N N . PHE B 1 69 ? -2.523 8.859 -9.633 1 97.38 69 PHE B N 1
ATOM 2987 C CA . PHE B 1 69 ? -1.681 8.219 -10.633 1 97.38 69 PHE B CA 1
ATOM 2988 C C . PHE B 1 69 ? -2.086 6.762 -10.836 1 97.38 69 PHE B C 1
ATOM 2990 O O . PHE B 1 69 ? -2.766 6.18 -9.984 1 97.38 69 PHE B O 1
ATOM 2997 N N . PRO B 1 70 ? -1.723 6.195 -11.945 1 96.38 70 PRO B N 1
ATOM 2998 C CA . PRO B 1 70 ? -2.088 4.797 -12.18 1 96.38 70 PRO B CA 1
ATOM 2999 C C . PRO B 1 70 ? -1.319 3.828 -11.289 1 96.38 70 PRO B C 1
ATOM 3001 O O . PRO B 1 70 ? -0.092 3.914 -11.188 1 96.38 70 PRO B O 1
ATOM 3004 N N . HIS B 1 71 ? -2.059 3.012 -10.656 1 94.19 71 HIS B N 1
ATOM 3005 C CA . HIS B 1 71 ? -1.446 1.898 -9.938 1 94.19 71 HIS B CA 1
ATOM 3006 C C . HIS B 1 71 ? -1.274 0.686 -10.844 1 94.19 71 HIS B C 1
ATOM 3008 O O . HIS B 1 71 ? -2.258 0.14 -11.352 1 94.19 71 HIS B O 1
ATOM 3014 N N . ASP B 1 72 ? 0.003 0.391 -11.086 1 92.69 72 ASP B N 1
ATOM 3015 C CA . ASP B 1 72 ? 0.435 -0.77 -11.852 1 92.69 72 ASP B CA 1
ATOM 3016 C C . ASP B 1 72 ? 1.458 -1.596 -11.078 1 92.69 72 ASP B C 1
ATOM 3018 O O . ASP B 1 72 ? 2.502 -1.081 -10.672 1 92.69 72 ASP B O 1
ATOM 3022 N N . LYS B 1 73 ? 1.13 -2.871 -10.906 1 88.88 73 LYS B N 1
ATOM 3023 C CA . LYS B 1 73 ? 2.012 -3.717 -10.109 1 88.88 73 LYS B CA 1
ATOM 3024 C C . LYS B 1 73 ? 3.334 -3.967 -10.828 1 88.88 73 LYS B C 1
ATOM 3026 O O . LYS B 1 73 ? 4.312 -4.395 -10.211 1 88.88 73 LYS B O 1
ATOM 3031 N N . ASN B 1 74 ? 3.369 -3.621 -12.125 1 90.31 74 ASN B N 1
ATOM 3032 C CA . ASN B 1 74 ? 4.523 -4.027 -12.922 1 90.31 74 ASN B CA 1
ATOM 3033 C C . ASN B 1 74 ? 5.477 -2.863 -13.164 1 90.31 74 ASN B C 1
ATOM 3035 O O . ASN B 1 74 ? 6.566 -3.049 -13.711 1 90.31 74 ASN B O 1
ATOM 3039 N N . ARG B 1 75 ? 5 -1.713 -12.75 1 91.69 75 ARG B N 1
ATOM 3040 C CA . ARG B 1 75 ? 5.898 -0.59 -12.992 1 91.69 75 ARG B CA 1
ATOM 3041 C C . ARG B 1 75 ? 5.512 0.615 -12.141 1 91.69 75 ARG B C 1
ATOM 3043 O O . ARG B 1 75 ? 4.359 0.745 -11.727 1 91.69 75 ARG B O 1
ATOM 3050 N N . LEU B 1 76 ? 6.523 1.486 -11.945 1 93.69 76 LEU B N 1
ATOM 3051 C CA . LEU B 1 76 ? 6.25 2.797 -11.367 1 93.69 76 LEU B CA 1
ATOM 3052 C C . LEU B 1 76 ? 5.602 3.719 -12.398 1 93.69 76 LEU B C 1
ATOM 3054 O O . LEU B 1 76 ? 5.855 3.594 -13.594 1 93.69 76 LEU B O 1
ATOM 3058 N N . PRO B 1 77 ? 4.758 4.66 -11.961 1 96 77 PRO B N 1
ATOM 3059 C CA . PRO B 1 77 ? 4.238 5.66 -12.898 1 96 77 PRO B CA 1
ATOM 3060 C C . PRO B 1 77 ? 5.316 6.621 -13.398 1 96 77 PRO B C 1
ATOM 3062 O O . PRO B 1 77 ? 6.367 6.75 -12.766 1 96 77 PRO B O 1
ATOM 3065 N N . GLU B 1 78 ? 5.094 7.191 -14.5 1 95.94 78 GLU B N 1
ATOM 3066 C CA . GLU B 1 78 ? 5.914 8.289 -15 1 95.94 78 GLU B CA 1
ATOM 3067 C C . GLU B 1 78 ? 5.402 9.633 -14.492 1 95.94 78 GLU B C 1
ATOM 3069 O O . GLU B 1 78 ? 4.23 9.766 -14.133 1 95.94 78 GLU B O 1
ATOM 3074 N N . PRO B 1 79 ? 6.289 10.602 -14.43 1 96.88 79 PRO B N 1
ATOM 3075 C CA . PRO B 1 79 ? 5.883 11.906 -13.898 1 96.88 79 PRO B CA 1
ATOM 3076 C C . PRO B 1 79 ? 4.66 12.477 -14.609 1 96.88 79 PRO B C 1
ATOM 3078 O O . PRO B 1 79 ? 3.797 13.094 -13.977 1 96.88 79 PRO B O 1
ATOM 3081 N N . ASP B 1 80 ? 4.555 12.242 -15.859 1 96.81 80 ASP B N 1
ATOM 3082 C CA . ASP B 1 80 ? 3.473 12.836 -16.641 1 96.81 80 ASP B CA 1
ATOM 3083 C C . ASP B 1 80 ? 2.154 12.109 -16.391 1 96.81 80 ASP B C 1
ATOM 3085 O O . ASP B 1 80 ? 1.096 12.555 -16.844 1 96.81 80 ASP B O 1
ATOM 3089 N N . GLU B 1 81 ? 2.201 11.016 -15.641 1 97.44 81 GLU B N 1
ATOM 3090 C CA . GLU B 1 81 ? 0.994 10.266 -15.312 1 97.44 81 GLU B CA 1
ATOM 3091 C C . GLU B 1 81 ? 0.398 10.727 -13.984 1 97.44 81 GLU B C 1
ATOM 3093 O O . GLU B 1 81 ? -0.679 10.273 -13.594 1 97.44 81 GLU B O 1
ATOM 3098 N N . TYR B 1 82 ? 1.09 11.633 -13.328 1 97.31 82 TYR B N 1
ATOM 3099 C CA . TYR B 1 82 ? 0.579 12.219 -12.094 1 97.31 82 TYR B CA 1
ATOM 3100 C C . TYR B 1 82 ? -0.377 13.367 -12.391 1 97.31 82 TYR B C 1
ATOM 3102 O O .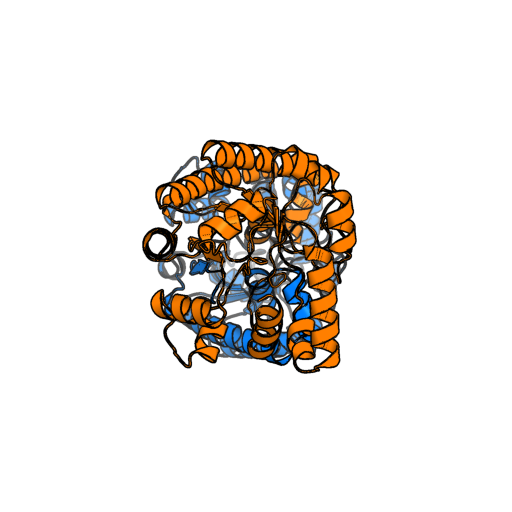 TYR B 1 82 ? -0.087 14.219 -13.234 1 97.31 82 TYR B O 1
ATOM 3110 N N . GLU B 1 83 ? -1.479 13.297 -11.703 1 97.31 83 GLU B N 1
ATOM 3111 C CA . GLU B 1 83 ? -2.445 14.391 -11.75 1 97.31 83 GLU B CA 1
ATOM 3112 C C . GLU B 1 83 ? -2.67 14.984 -10.359 1 97.31 83 GLU B C 1
ATOM 3114 O O . GLU B 1 83 ? -2.807 14.25 -9.383 1 97.31 83 GLU B O 1
ATOM 3119 N N . TRP B 1 84 ? -2.631 16.281 -10.336 1 97.75 84 TRP B N 1
ATOM 3120 C CA . TRP B 1 84 ? -2.92 17.016 -9.109 1 97.75 84 TRP B CA 1
ATOM 3121 C C . TRP B 1 84 ? -4.305 17.641 -9.164 1 97.75 84 TRP B C 1
ATOM 3123 O O . TRP B 1 84 ? -4.461 18.766 -9.648 1 97.75 84 TRP B O 1
ATOM 3133 N N . PRO B 1 85 ? -5.238 16.953 -8.57 1 97.19 85 PRO B N 1
ATOM 3134 C CA . PRO B 1 85 ? -6.617 17.422 -8.742 1 97.19 85 PRO B CA 1
ATOM 3135 C C . PRO B 1 85 ? -6.84 18.828 -8.18 1 97.19 85 PRO B C 1
ATOM 3137 O O . PRO B 1 85 ? -6.633 19.062 -6.988 1 97.19 85 PRO B O 1
ATOM 3140 N N . ASP B 1 86 ? -7.207 19.766 -9.07 1 97.88 86 ASP B N 1
ATOM 3141 C CA . ASP B 1 86 ? -7.684 21.109 -8.75 1 97.88 86 ASP B CA 1
ATOM 3142 C C . ASP B 1 86 ? -6.598 21.922 -8.047 1 97.88 86 ASP B C 1
ATOM 3144 O O . ASP B 1 86 ? -6.898 22.828 -7.281 1 97.88 86 ASP B O 1
ATOM 3148 N N . ILE B 1 87 ? -5.363 21.531 -8.211 1 98.12 87 ILE B N 1
ATOM 3149 C CA . ILE B 1 87 ? -4.273 22.156 -7.465 1 98.12 87 ILE B CA 1
ATOM 3150 C C . ILE B 1 87 ? -4.242 23.656 -7.754 1 98.12 87 ILE B C 1
ATOM 3152 O O . ILE B 1 87 ? -4.047 24.469 -6.84 1 98.12 87 ILE B O 1
ATOM 3156 N N . LYS B 1 88 ? -4.473 24.094 -8.961 1 97.88 88 LYS B N 1
ATOM 3157 C CA . LYS B 1 88 ? -4.461 25.5 -9.32 1 97.88 88 LYS B CA 1
ATOM 3158 C C . LYS B 1 88 ? -5.613 26.25 -8.656 1 97.88 88 LYS B C 1
ATOM 3160 O O . LYS B 1 88 ? -5.453 27.391 -8.219 1 97.88 88 LYS B O 1
ATOM 3165 N N . LYS B 1 89 ? -6.742 25.594 -8.586 1 98.19 89 LYS B N 1
ATOM 3166 C CA . LYS B 1 89 ? -7.891 26.203 -7.922 1 98.19 89 LYS B CA 1
ATOM 3167 C C . LYS B 1 89 ? -7.625 26.391 -6.434 1 98.19 89 LYS B C 1
ATOM 3169 O O . LYS B 1 89 ? -7.91 27.453 -5.875 1 98.19 89 LYS B O 1
ATOM 3174 N N . TRP B 1 90 ? -7.074 25.391 -5.844 1 98.12 90 TRP B N 1
ATOM 3175 C CA . TRP B 1 90 ? -6.766 25.469 -4.418 1 98.12 90 TRP B CA 1
ATOM 3176 C C . TRP B 1 90 ? -5.754 26.578 -4.148 1 98.12 90 TRP B C 1
ATOM 3178 O O . TRP B 1 90 ? -5.902 27.344 -3.188 1 98.12 90 TRP B O 1
ATOM 3188 N N . ALA B 1 91 ? -4.793 26.703 -5.027 1 96.94 91 ALA B N 1
ATOM 3189 C CA . ALA B 1 91 ? -3.695 27.656 -4.848 1 96.94 91 ALA B CA 1
ATOM 3190 C C . ALA B 1 91 ? -4.156 29.078 -5.121 1 96.94 91 ALA B C 1
ATOM 3192 O O . ALA B 1 91 ? -3.736 30.016 -4.434 1 96.94 91 ALA B O 1
ATOM 3193 N N . SER B 1 92 ? -5.066 29.25 -6.043 1 96.31 92 SER B N 1
ATOM 3194 C CA . SER B 1 92 ? -5.328 30.609 -6.516 1 96.31 92 SER B CA 1
ATOM 3195 C C . SER B 1 92 ? -6.715 31.078 -6.09 1 96.31 92 SER B C 1
ATOM 3197 O O . SER B 1 92 ? -6.973 32.281 -6.031 1 96.31 92 SER B O 1
ATOM 3199 N N . GLN B 1 93 ? -7.586 30.141 -5.77 1 96.62 93 GLN B N 1
ATOM 3200 C CA . GLN B 1 93 ? -8.969 30.547 -5.543 1 96.62 93 GLN B CA 1
ATOM 3201 C C . GLN B 1 93 ? -9.367 30.359 -4.082 1 96.62 93 GLN B C 1
ATOM 3203 O O . GLN B 1 93 ? -10.531 30.562 -3.721 1 96.62 93 GLN B O 1
ATOM 3208 N N . THR B 1 94 ? -8.469 29.938 -3.27 1 97.31 94 THR B N 1
ATOM 3209 C CA . THR B 1 94 ? -8.781 29.75 -1.856 1 97.31 94 THR B CA 1
ATOM 3210 C C . THR B 1 94 ? -7.742 30.438 -0.978 1 97.31 94 THR B C 1
ATOM 3212 O O . THR B 1 94 ? -6.68 30.828 -1.46 1 97.31 94 THR B O 1
ATOM 3215 N N . SER B 1 95 ? -8.102 30.609 0.305 1 95.38 95 SER B N 1
ATOM 3216 C CA . SER B 1 95 ? -7.199 31.25 1.252 1 95.38 95 SER B CA 1
ATOM 3217 C C . SER B 1 95 ? -6.414 30.219 2.061 1 95.38 95 SER B C 1
ATOM 3219 O O . SER B 1 95 ? -5.527 30.578 2.838 1 95.38 95 SER B O 1
ATOM 3221 N N . VAL B 1 96 ? -6.711 28.969 1.827 1 98 96 VAL B N 1
ATOM 3222 C CA . VAL B 1 96 ? -6.09 27.938 2.643 1 98 96 VAL B CA 1
ATOM 3223 C C . VAL B 1 96 ? -4.645 27.734 2.203 1 98 96 VAL B C 1
ATOM 3225 O O . VAL B 1 96 ? -4.309 27.938 1.034 1 98 96 VAL B O 1
ATOM 3228 N N . PHE B 1 97 ? -3.809 27.453 3.164 1 98.62 97 PHE B N 1
ATOM 3229 C CA . PHE B 1 97 ? -2.461 26.969 2.871 1 98.62 97 PHE B CA 1
ATOM 3230 C C . PHE B 1 97 ? -2.496 25.562 2.289 1 98.62 97 PHE B C 1
ATOM 3232 O O . PHE B 1 97 ? -3.121 24.672 2.857 1 98.62 97 PHE B O 1
ATOM 3239 N N . THR B 1 98 ? -1.824 25.312 1.164 1 98.62 98 THR B N 1
ATOM 3240 C CA . THR B 1 98 ? -1.926 24.031 0.489 1 98.62 98 THR B CA 1
ATOM 3241 C C . THR B 1 98 ? -0.613 23.266 0.597 1 98.62 98 THR B C 1
ATOM 3243 O O . THR B 1 98 ? 0.466 23.828 0.437 1 98.62 98 THR B O 1
ATOM 3246 N N . PHE B 1 99 ? -0.726 22 0.924 1 98.75 99 PHE B N 1
ATOM 3247 C CA . PHE B 1 99 ? 0.391 21.062 0.841 1 98.75 99 PHE B CA 1
ATOM 3248 C C . PHE B 1 99 ? 0.182 20.062 -0.297 1 98.75 99 PHE B C 1
ATOM 3250 O O . PHE B 1 99 ? -0.947 19.656 -0.563 1 98.75 99 PHE B O 1
ATOM 3257 N N . ALA B 1 100 ? 1.234 19.734 -0.968 1 98.69 100 ALA B N 1
ATOM 3258 C CA . ALA B 1 100 ? 1.243 18.547 -1.832 1 98.69 100 ALA B CA 1
ATOM 3259 C C . ALA B 1 100 ? 1.788 17.328 -1.093 1 98.69 100 ALA B C 1
ATOM 3261 O O . ALA B 1 100 ? 2.836 17.406 -0.446 1 98.69 100 ALA B O 1
ATOM 3262 N N . LEU B 1 101 ? 1.092 16.281 -1.174 1 98 101 LEU B N 1
ATOM 3263 C CA . LEU B 1 101 ? 1.495 15.039 -0.521 1 98 101 LEU B CA 1
ATOM 3264 C C . LEU B 1 101 ? 2.244 14.133 -1.493 1 98 101 LEU B C 1
ATOM 3266 O O . LEU B 1 101 ? 1.71 13.766 -2.541 1 98 101 LEU B O 1
ATOM 3270 N N . ILE B 1 102 ? 3.459 13.781 -1.136 1 98.06 102 ILE B N 1
ATOM 3271 C CA . ILE B 1 102 ? 4.289 12.945 -1.993 1 98.06 102 ILE B CA 1
ATOM 3272 C C . ILE B 1 102 ? 4.805 11.75 -1.199 1 98.06 102 ILE B C 1
ATOM 3274 O O . ILE B 1 102 ? 5.445 11.914 -0.159 1 98.06 102 ILE B O 1
ATOM 3278 N N . ASP B 1 103 ? 4.562 10.555 -1.719 1 96.56 103 ASP B N 1
ATOM 3279 C CA . ASP B 1 103 ? 4.969 9.328 -1.041 1 96.56 103 ASP B CA 1
ATOM 3280 C C . ASP B 1 103 ? 6.477 9.109 -1.157 1 96.56 103 ASP B C 1
ATOM 3282 O O . ASP B 1 103 ? 7.059 9.312 -2.225 1 96.56 103 ASP B O 1
ATOM 3286 N N . GLY B 1 104 ? 7.008 8.711 -0.059 1 97.38 104 GLY B N 1
ATOM 3287 C CA . GLY B 1 104 ? 8.43 8.422 -0.057 1 97.38 104 GLY B CA 1
ATOM 3288 C C . GLY B 1 104 ? 8.766 7.059 -0.637 1 97.38 104 GLY B C 1
ATOM 3289 O O . GLY B 1 104 ? 7.871 6.324 -1.059 1 97.38 104 GLY B O 1
ATOM 3290 N N . ALA B 1 105 ? 10.047 6.793 -0.661 1 97.44 105 ALA B N 1
ATOM 3291 C CA . ALA B 1 105 ? 10.539 5.566 -1.28 1 97.44 105 ALA B CA 1
ATOM 3292 C C . ALA B 1 105 ? 10.141 4.34 -0.469 1 97.44 105 ALA B C 1
ATOM 3294 O O . ALA B 1 105 ? 9.898 3.268 -1.029 1 97.44 105 ALA B O 1
ATOM 3295 N N . PHE B 1 106 ? 10.102 4.48 0.837 1 96.31 106 PHE B N 1
ATOM 3296 C CA . PHE B 1 106 ? 9.734 3.346 1.676 1 96.31 106 PHE B CA 1
ATOM 3297 C C . PHE B 1 106 ? 8.281 2.947 1.448 1 96.31 106 PHE B C 1
ATOM 3299 O O . PHE B 1 106 ? 7.988 1.78 1.185 1 96.31 106 PHE B O 1
ATOM 3306 N N . GLU B 1 107 ? 7.441 3.902 1.483 1 93.38 107 GLU B N 1
ATOM 3307 C CA . GLU B 1 107 ? 6.02 3.664 1.24 1 93.38 107 GLU B CA 1
ATOM 3308 C C . GLU B 1 107 ? 5.785 3.117 -0.165 1 93.38 107 GLU B C 1
ATOM 3310 O O . GLU B 1 107 ? 4.992 2.193 -0.353 1 93.38 107 GLU B O 1
ATOM 3315 N N . THR B 1 108 ? 6.402 3.705 -1.132 1 94.25 108 THR B N 1
ATOM 3316 C CA . THR B 1 108 ? 6.277 3.266 -2.518 1 94.25 108 THR B CA 1
ATOM 3317 C C . THR B 1 108 ? 6.781 1.833 -2.676 1 94.25 108 THR B C 1
ATOM 3319 O O . THR B 1 108 ? 6.191 1.041 -3.414 1 94.25 108 THR B O 1
ATOM 3322 N N . GLY B 1 109 ? 7.836 1.545 -1.99 1 92.31 109 GLY B N 1
ATOM 3323 C CA . GLY B 1 109 ? 8.367 0.193 -2.023 1 92.31 109 GLY B CA 1
ATOM 3324 C C . GLY B 1 109 ? 7.414 -0.84 -1.462 1 92.31 109 GLY B C 1
ATOM 3325 O O . GLY B 1 109 ? 7.215 -1.901 -2.059 1 92.31 109 GLY B O 1
ATOM 3326 N N . LEU B 1 110 ? 6.84 -0.494 -0.323 1 88.75 110 LEU B N 1
ATOM 3327 C CA . LEU B 1 110 ? 5.852 -1.386 0.273 1 88.75 110 LEU B CA 1
ATOM 3328 C C . LEU B 1 110 ? 4.695 -1.636 -0.688 1 88.75 110 LEU B C 1
ATOM 3330 O O . LEU B 1 110 ? 4.227 -2.768 -0.818 1 88.75 110 LEU B O 1
ATOM 3334 N N . ARG B 1 111 ? 4.332 -0.627 -1.383 1 86.69 111 ARG B N 1
ATOM 3335 C CA . ARG B 1 111 ? 3.221 -0.732 -2.326 1 86.69 111 ARG B CA 1
ATOM 3336 C C . ARG B 1 111 ? 3.611 -1.57 -3.539 1 86.69 111 ARG B C 1
ATOM 3338 O O . ARG B 1 111 ? 2.791 -2.324 -4.066 1 86.69 111 ARG B O 1
ATOM 3345 N N . THR B 1 112 ? 4.82 -1.437 -3.906 1 85.25 112 THR B N 1
ATOM 3346 C CA . THR B 1 112 ? 5.301 -2.051 -5.137 1 85.25 112 THR B CA 1
ATOM 3347 C C . THR B 1 112 ? 5.652 -3.52 -4.91 1 85.25 112 THR B C 1
ATOM 3349 O O . THR B 1 112 ? 5.266 -4.383 -5.699 1 85.25 112 THR B O 1
ATOM 3352 N N . TYR B 1 113 ? 6.305 -3.771 -3.771 1 81.81 113 TYR B N 1
ATOM 3353 C CA . TYR B 1 113 ? 6.891 -5.094 -3.572 1 81.81 113 TYR B CA 1
ATOM 3354 C C . TYR B 1 113 ? 6.059 -5.914 -2.59 1 81.81 113 TYR B C 1
ATOM 3356 O O . TYR B 1 113 ? 6.168 -7.141 -2.551 1 81.81 113 TYR B O 1
ATOM 3364 N N . GLY B 1 114 ? 5.305 -5.195 -1.813 1 81 114 GLY B N 1
ATOM 3365 C CA . GLY B 1 114 ? 4.723 -5.832 -0.643 1 81 114 GLY B CA 1
ATOM 3366 C C . GLY B 1 114 ? 5.617 -5.766 0.58 1 81 114 GLY B C 1
ATOM 3367 O O . GLY B 1 114 ? 6.824 -5.547 0.461 1 81 114 GLY B O 1
ATOM 3368 N N . LEU B 1 115 ? 5.078 -6.07 1.688 1 82.56 115 LEU B N 1
ATOM 3369 C CA . LEU B 1 115 ? 5.746 -5.875 2.971 1 82.56 115 LEU B CA 1
ATOM 3370 C C . LEU B 1 115 ? 6.961 -6.789 3.096 1 82.56 115 LEU B C 1
ATOM 3372 O O . LEU B 1 115 ? 8.078 -6.316 3.318 1 82.56 115 LEU B O 1
ATOM 3376 N N . LEU B 1 116 ? 6.805 -8.047 2.885 1 80.5 116 LEU B N 1
ATOM 3377 C CA . LEU B 1 116 ? 7.855 -9.023 3.156 1 80.5 116 LEU B CA 1
ATOM 3378 C C . LEU B 1 116 ? 9.008 -8.867 2.172 1 80.5 116 LEU B C 1
ATOM 3380 O O . LEU B 1 116 ? 10.164 -8.703 2.578 1 80.5 116 LEU B O 1
ATOM 3384 N N . ASP B 1 117 ? 8.672 -8.844 0.879 1 79.62 117 ASP B N 1
ATOM 3385 C CA . ASP B 1 117 ? 9.711 -8.742 -0.138 1 79.62 117 ASP B CA 1
ATOM 3386 C C . ASP B 1 117 ? 10.492 -7.438 0.002 1 79.62 117 ASP B C 1
ATOM 3388 O O . ASP B 1 117 ? 11.719 -7.422 -0.141 1 79.62 117 ASP B O 1
ATOM 3392 N N . PHE B 1 118 ? 9.781 -6.441 0.322 1 87.44 118 PHE B N 1
ATOM 3393 C CA . PHE B 1 118 ? 10.445 -5.148 0.416 1 87.44 118 PHE B CA 1
ATOM 3394 C C . PHE B 1 118 ? 11.367 -5.102 1.626 1 87.44 118 PHE B C 1
ATOM 3396 O O . PHE B 1 118 ? 12.5 -4.629 1.529 1 87.44 118 PHE B O 1
ATOM 3403 N N . LEU B 1 119 ? 10.93 -5.578 2.729 1 87.81 119 LEU B N 1
ATOM 3404 C CA . LEU B 1 119 ? 11.711 -5.477 3.957 1 87.81 119 LEU B CA 1
ATOM 3405 C C . LEU B 1 119 ? 12.945 -6.379 3.895 1 87.81 119 LEU B C 1
ATOM 3407 O O . LEU B 1 119 ? 13.906 -6.172 4.633 1 87.81 119 LEU B O 1
ATOM 3411 N N . THR B 1 120 ? 12.977 -7.328 2.982 1 85.94 120 THR B N 1
ATOM 3412 C CA . THR B 1 120 ? 14.117 -8.234 2.879 1 85.94 120 THR B CA 1
ATOM 3413 C C . THR B 1 120 ? 15.047 -7.809 1.743 1 85.94 120 THR B C 1
ATOM 3415 O O . THR B 1 120 ? 16.172 -8.305 1.632 1 85.94 120 THR B O 1
ATOM 3418 N N . LEU B 1 121 ? 14.656 -6.922 0.99 1 88.94 121 LEU B N 1
ATOM 3419 C CA . LEU B 1 121 ? 15.375 -6.5 -0.211 1 88.94 121 LEU B CA 1
ATOM 3420 C C . LEU B 1 121 ? 16.766 -6.004 0.136 1 88.94 121 LEU B C 1
ATOM 3422 O O . LEU B 1 121 ? 17.734 -6.285 -0.588 1 88.94 121 LEU B O 1
ATOM 3426 N N . PRO B 1 122 ? 16.953 -5.254 1.253 1 92.38 122 PRO B N 1
ATOM 3427 C CA . PRO B 1 122 ? 18.297 -4.77 1.574 1 92.38 122 PRO B CA 1
ATOM 3428 C C . PRO B 1 122 ? 19.312 -5.898 1.694 1 92.38 122 PRO B C 1
ATOM 3430 O O . PRO B 1 122 ? 20.484 -5.719 1.342 1 92.38 122 PRO B O 1
ATOM 3433 N N . LYS B 1 123 ? 18.906 -6.98 2.164 1 87.12 123 LYS B N 1
ATOM 3434 C CA . LYS B 1 123 ? 19.797 -8.125 2.342 1 87.12 123 LYS B CA 1
ATOM 3435 C C . LYS B 1 123 ? 19.922 -8.922 1.048 1 87.12 123 LYS B C 1
ATOM 3437 O O . LYS B 1 123 ? 21.016 -9.344 0.68 1 87.12 123 LYS B O 1
ATOM 3442 N N . GLU B 1 124 ? 18.891 -9.094 0.349 1 83.62 124 GLU B N 1
ATOM 3443 C CA . GLU B 1 124 ? 18.844 -9.992 -0.797 1 83.62 124 GLU B CA 1
ATOM 3444 C C . GLU B 1 124 ? 19.438 -9.344 -2.037 1 83.62 124 GLU B C 1
ATOM 3446 O O . GLU B 1 124 ? 20.109 -10.008 -2.83 1 83.62 124 GLU B O 1
ATOM 3451 N N . SER B 1 125 ? 19.156 -8.062 -2.184 1 88.69 125 SER B N 1
ATOM 3452 C CA . SER B 1 125 ? 19.641 -7.352 -3.367 1 88.69 125 SER B CA 1
ATOM 3453 C C . SER B 1 125 ? 19.797 -5.863 -3.088 1 88.69 125 SER B C 1
ATOM 3455 O O . SER B 1 125 ? 19.047 -5.039 -3.613 1 88.69 125 SER B O 1
ATOM 3457 N N . PRO B 1 126 ? 20.812 -5.473 -2.436 1 92.94 126 PRO B N 1
ATOM 3458 C CA . PRO B 1 126 ? 21.016 -4.066 -2.074 1 92.94 126 PRO B CA 1
ATOM 3459 C C . PRO B 1 126 ? 21.109 -3.15 -3.291 1 92.94 126 PRO B C 1
ATOM 3461 O O . PRO B 1 126 ? 20.625 -2.014 -3.248 1 92.94 126 PRO B O 1
ATOM 3464 N N . ASP B 1 127 ? 21.625 -3.619 -4.387 1 92.62 127 ASP B N 1
ATOM 3465 C CA . ASP B 1 127 ? 21.766 -2.803 -5.586 1 92.62 127 ASP B CA 1
ATOM 3466 C C . ASP B 1 127 ? 20.406 -2.498 -6.207 1 92.62 127 ASP B C 1
ATOM 3468 O O . ASP B 1 127 ? 20.172 -1.386 -6.676 1 92.62 127 ASP B O 1
ATOM 3472 N N . ASP B 1 128 ? 19.578 -3.438 -6.148 1 89.44 128 ASP B N 1
ATOM 3473 C CA . ASP B 1 128 ? 18.219 -3.225 -6.664 1 89.44 128 ASP B CA 1
ATOM 3474 C C . ASP B 1 128 ? 17.453 -2.225 -5.805 1 89.44 128 ASP B C 1
ATOM 3476 O O . ASP B 1 128 ? 16.688 -1.408 -6.324 1 89.44 128 ASP B O 1
ATOM 3480 N N . LEU B 1 129 ? 17.641 -2.365 -4.539 1 94.38 129 LEU B N 1
ATOM 3481 C CA . LEU B 1 129 ? 17.016 -1.401 -3.641 1 94.38 129 LEU B CA 1
ATOM 3482 C C . LEU B 1 129 ? 17.5 0.014 -3.943 1 94.38 129 LEU B C 1
ATOM 3484 O O . LEU B 1 129 ? 16.688 0.934 -4.074 1 94.38 129 LEU B O 1
ATOM 3488 N N . LYS B 1 130 ? 18.781 0.186 -4.113 1 96.44 130 LYS B N 1
ATOM 3489 C CA . LYS B 1 130 ? 19.359 1.493 -4.422 1 96.44 130 LYS B CA 1
ATOM 3490 C C . LYS B 1 130 ? 18.797 2.037 -5.738 1 96.44 130 LYS B C 1
ATOM 3492 O O . LYS B 1 130 ? 18.453 3.219 -5.828 1 96.44 130 LYS B O 1
ATOM 3497 N N . ASN B 1 131 ? 18.719 1.16 -6.688 1 94.38 131 ASN B N 1
ATOM 3498 C CA . ASN B 1 131 ? 18.188 1.566 -7.98 1 94.38 131 ASN B CA 1
ATOM 3499 C C . ASN B 1 131 ? 16.719 1.99 -7.867 1 94.38 131 ASN B C 1
ATOM 3501 O O . ASN B 1 131 ? 16.312 2.988 -8.461 1 94.38 131 ASN B O 1
ATOM 3505 N N . PHE B 1 132 ? 15.984 1.223 -7.152 1 94.69 132 PHE B N 1
ATOM 3506 C CA . PHE B 1 132 ? 14.578 1.538 -6.934 1 94.69 132 PHE B CA 1
ATOM 3507 C C . PHE B 1 132 ? 14.43 2.9 -6.266 1 94.69 132 PHE B C 1
ATOM 3509 O O . PHE B 1 132 ? 13.641 3.732 -6.715 1 94.69 132 PHE B O 1
ATOM 3516 N N . ILE B 1 133 ? 15.195 3.152 -5.219 1 98 133 ILE B N 1
ATOM 3517 C CA . ILE B 1 133 ? 15.133 4.402 -4.465 1 98 133 ILE B CA 1
ATOM 3518 C C . ILE B 1 133 ? 15.492 5.57 -5.379 1 98 133 ILE B C 1
ATOM 3520 O O . ILE B 1 133 ? 14.844 6.617 -5.34 1 98 133 ILE B O 1
ATOM 3524 N N . ARG B 1 134 ? 16.438 5.383 -6.238 1 97.5 134 ARG B N 1
ATOM 3525 C CA . ARG B 1 134 ? 16.828 6.418 -7.188 1 97.5 134 ARG B CA 1
ATOM 3526 C C . ARG B 1 134 ? 15.695 6.738 -8.148 1 97.5 134 ARG B C 1
ATOM 3528 O O . ARG B 1 134 ? 15.484 7.902 -8.5 1 97.5 134 ARG B O 1
ATOM 3535 N N . GLN B 1 135 ? 15.016 5.73 -8.57 1 96.69 135 GLN B N 1
ATOM 3536 C CA . GLN B 1 135 ? 13.898 5.934 -9.484 1 96.69 135 GLN B CA 1
ATOM 3537 C C . GLN B 1 135 ? 12.773 6.723 -8.812 1 96.69 135 GLN B C 1
ATOM 3539 O O . GLN B 1 135 ? 12.195 7.629 -9.414 1 96.69 135 GLN B O 1
ATOM 3544 N N . VAL B 1 136 ? 12.484 6.387 -7.578 1 98.12 136 VAL B N 1
ATOM 3545 C CA . VAL B 1 136 ? 11.438 7.086 -6.836 1 98.12 136 VAL B CA 1
ATOM 3546 C C . VAL B 1 136 ? 11.867 8.531 -6.574 1 98.12 136 VAL B C 1
ATOM 3548 O O . VAL B 1 136 ? 11.055 9.453 -6.688 1 98.12 136 VAL B O 1
ATOM 3551 N N . GLU B 1 137 ? 13.133 8.688 -6.258 1 98.62 137 GLU B N 1
ATOM 3552 C CA . GLU B 1 137 ? 13.695 10.023 -6.059 1 98.62 137 GLU B CA 1
ATOM 3553 C C . GLU B 1 137 ? 13.469 10.898 -7.285 1 98.62 137 GLU B C 1
ATOM 3555 O O . GLU B 1 137 ? 12.984 12.031 -7.168 1 98.62 137 GLU B O 1
ATOM 3560 N N . LYS B 1 138 ? 13.828 10.391 -8.43 1 98.44 138 LYS B N 1
ATOM 3561 C CA . LYS B 1 138 ? 13.664 11.133 -9.68 1 98.44 138 LYS B CA 1
ATOM 3562 C C . LYS B 1 138 ? 12.195 11.461 -9.93 1 98.44 138 LYS B C 1
ATOM 3564 O O . LYS B 1 138 ? 11.867 12.578 -10.328 1 98.44 138 LYS B O 1
ATOM 3569 N N . LEU B 1 139 ? 11.391 10.516 -9.688 1 98.38 139 LEU B N 1
ATOM 3570 C CA . LEU B 1 139 ? 9.953 10.695 -9.852 1 98.38 139 LEU B CA 1
ATOM 3571 C C . LEU B 1 139 ? 9.43 11.773 -8.914 1 98.38 139 LEU B C 1
ATOM 3573 O O . LEU B 1 139 ? 8.703 12.672 -9.344 1 98.38 139 LEU B O 1
ATOM 3577 N N . ASN B 1 140 ? 9.812 11.68 -7.664 1 98.69 140 ASN B N 1
ATOM 3578 C CA . ASN B 1 140 ? 9.336 12.625 -6.66 1 98.69 140 ASN B CA 1
ATOM 3579 C C . ASN B 1 140 ? 9.812 14.047 -6.965 1 98.69 140 ASN B C 1
ATOM 3581 O O . ASN B 1 140 ? 9.039 15 -6.832 1 98.69 140 ASN B O 1
ATOM 3585 N N . ILE B 1 141 ? 11.047 14.188 -7.352 1 98.75 141 ILE B N 1
ATOM 3586 C CA . ILE B 1 141 ? 11.586 15.508 -7.672 1 98.75 141 ILE B CA 1
ATOM 3587 C C . ILE B 1 141 ? 10.805 16.109 -8.836 1 98.75 141 ILE B C 1
ATOM 3589 O O . ILE B 1 141 ? 10.43 17.281 -8.797 1 98.75 141 ILE B O 1
ATOM 3593 N N . ALA B 1 142 ? 10.516 15.281 -9.828 1 98.69 142 ALA B N 1
ATOM 3594 C CA . ALA B 1 142 ? 9.742 15.758 -10.969 1 98.69 142 ALA B CA 1
ATOM 3595 C C . ALA B 1 142 ? 8.336 16.172 -10.547 1 98.69 142 ALA B C 1
ATOM 3597 O O . ALA B 1 142 ? 7.844 17.219 -10.961 1 98.69 142 ALA B O 1
ATOM 3598 N N . THR B 1 143 ? 7.719 15.414 -9.695 1 98.19 143 THR B N 1
ATOM 3599 C CA . THR B 1 143 ? 6.324 15.656 -9.344 1 98.19 143 THR B CA 1
ATOM 3600 C C . THR B 1 143 ? 6.211 16.828 -8.367 1 98.19 143 THR B C 1
ATOM 3602 O O . THR B 1 143 ? 5.23 17.562 -8.398 1 98.19 143 THR B O 1
ATOM 3605 N N . MET B 1 144 ? 7.219 16.953 -7.48 1 98.5 144 MET B N 1
ATOM 3606 C CA . MET B 1 144 ? 7.18 18.109 -6.582 1 98.5 144 MET B CA 1
ATOM 3607 C C . MET B 1 144 ? 7.355 19.406 -7.355 1 98.5 144 MET B C 1
ATOM 3609 O O . MET B 1 144 ? 6.73 20.422 -7.027 1 98.5 144 MET B O 1
ATOM 3613 N N . LYS B 1 145 ? 8.18 19.406 -8.375 1 98.5 145 LYS B N 1
ATOM 3614 C CA . LYS B 1 145 ? 8.344 20.594 -9.219 1 98.5 145 LYS B CA 1
ATOM 3615 C C . LYS B 1 145 ? 7.051 20.922 -9.961 1 98.5 145 LYS B C 1
ATOM 3617 O O . LYS B 1 145 ? 6.684 22.094 -10.094 1 98.5 145 LYS B O 1
ATOM 3622 N N . GLN B 1 146 ? 6.379 19.844 -10.398 1 98.25 146 GLN B N 1
ATOM 3623 C CA . GLN B 1 146 ? 5.082 20.016 -11.047 1 98.25 146 GLN B CA 1
ATOM 3624 C C . GLN B 1 146 ? 4.102 20.734 -10.117 1 98.25 146 GLN B C 1
ATOM 3626 O O . GLN B 1 146 ? 3.416 21.672 -10.531 1 98.25 146 GLN B O 1
ATOM 3631 N N . SER B 1 147 ? 4.035 20.297 -8.875 1 98.44 147 SER B N 1
ATOM 3632 C CA . SER B 1 147 ? 3.109 20.891 -7.918 1 98.44 147 SER B CA 1
ATOM 3633 C C . SER B 1 147 ? 3.521 22.328 -7.57 1 98.44 147 SER B C 1
ATOM 3635 O O . SER B 1 147 ? 2.668 23.203 -7.43 1 98.44 147 SER B O 1
ATOM 3637 N N . ALA B 1 148 ? 4.816 22.578 -7.457 1 98.56 148 ALA B N 1
ATOM 3638 C CA . ALA B 1 148 ? 5.332 23.922 -7.172 1 98.56 148 ALA B CA 1
ATOM 3639 C C . ALA B 1 148 ? 4.984 24.891 -8.289 1 98.56 148 ALA B C 1
ATOM 3641 O O . ALA B 1 148 ? 4.535 26.016 -8.031 1 98.56 148 ALA B O 1
ATOM 3642 N N . ASP B 1 149 ? 5.121 24.422 -9.5 1 98 149 ASP B N 1
ATOM 3643 C CA . ASP B 1 149 ? 4.824 25.25 -10.672 1 98 149 ASP B CA 1
ATOM 3644 C C . ASP B 1 149 ? 3.348 25.625 -10.711 1 98 149 ASP B C 1
ATOM 3646 O O . ASP B 1 149 ? 2.973 26.609 -11.359 1 98 149 ASP B O 1
ATOM 3650 N N . GLN B 1 150 ? 2.582 24.859 -10.008 1 98.06 150 GLN B N 1
ATOM 3651 C CA . GLN B 1 150 ? 1.142 25.094 -10.047 1 98.06 150 GLN B CA 1
ATOM 3652 C C . GLN B 1 150 ? 0.675 25.875 -8.82 1 98.06 150 GLN B C 1
ATOM 3654 O O . GLN B 1 150 ? -0.527 26.047 -8.609 1 98.06 150 GLN B O 1
ATOM 3659 N N . GLY B 1 151 ? 1.599 26.219 -7.918 1 98 151 GLY B N 1
ATOM 3660 C CA . GLY B 1 151 ? 1.304 27.219 -6.898 1 98 151 GLY B CA 1
ATOM 3661 C C . GLY B 1 151 ? 1.12 26.625 -5.516 1 98 151 GLY B C 1
ATOM 3662 O O . GLY B 1 151 ? 0.561 27.266 -4.625 1 98 151 GLY B O 1
ATOM 3663 N N . ILE B 1 152 ? 1.566 25.406 -5.277 1 98.5 152 ILE B N 1
ATOM 3664 C CA . ILE B 1 152 ? 1.457 24.797 -3.959 1 98.5 152 ILE B CA 1
ATOM 3665 C C . ILE B 1 152 ? 2.252 25.609 -2.941 1 98.5 152 ILE B C 1
ATOM 3667 O O . ILE B 1 152 ? 3.242 26.25 -3.291 1 98.5 152 ILE B O 1
ATOM 3671 N N . ASP B 1 153 ? 1.846 25.531 -1.645 1 98.69 153 ASP B N 1
ATOM 3672 C CA . ASP B 1 153 ? 2.484 26.344 -0.615 1 98.69 153 ASP B CA 1
ATOM 3673 C C . ASP B 1 153 ? 3.566 25.562 0.118 1 98.69 153 ASP B C 1
ATOM 3675 O O . ASP B 1 153 ? 4.457 26.141 0.739 1 98.69 153 ASP B O 1
ATOM 3679 N N . GLY B 1 154 ? 3.494 24.266 0.124 1 98.75 154 GLY B N 1
ATOM 3680 C CA . GLY B 1 154 ? 4.434 23.406 0.819 1 98.75 154 GLY B CA 1
ATOM 3681 C C . GLY B 1 154 ? 4.367 21.953 0.366 1 98.75 154 GLY B C 1
ATOM 3682 O O . GLY B 1 154 ? 3.488 21.594 -0.415 1 98.75 154 GLY B O 1
ATOM 3683 N N . ILE B 1 155 ? 5.281 21.156 0.812 1 98.88 155 ILE B N 1
ATOM 3684 C CA . ILE B 1 155 ? 5.344 19.75 0.432 1 98.88 155 ILE B CA 1
ATOM 3685 C C . ILE B 1 155 ? 5.418 18.875 1.685 1 98.88 155 ILE B C 1
ATOM 3687 O O . ILE B 1 155 ? 6.145 19.188 2.629 1 98.88 155 ILE B O 1
ATOM 3691 N N . ILE B 1 156 ? 4.66 17.859 1.714 1 98.69 156 ILE B N 1
ATOM 3692 C CA . ILE B 1 156 ? 4.785 16.797 2.711 1 98.69 156 ILE B CA 1
ATOM 3693 C C . ILE B 1 156 ? 5.387 15.547 2.066 1 98.69 156 ILE B C 1
ATOM 3695 O O . ILE B 1 156 ? 4.855 15.039 1.076 1 98.69 156 ILE B O 1
ATOM 3699 N N . LEU B 1 157 ? 6.477 15.148 2.57 1 98.69 157 LEU B N 1
ATOM 3700 C CA . LEU B 1 157 ? 7.031 13.844 2.219 1 98.69 157 LEU B CA 1
ATOM 3701 C C . LEU B 1 157 ? 6.551 12.766 3.189 1 98.69 157 LEU B C 1
ATOM 3703 O O . LEU B 1 157 ? 6.902 12.789 4.371 1 98.69 157 LEU B O 1
ATOM 3707 N N . ALA B 1 158 ? 5.758 11.891 2.664 1 96.75 158 ALA B N 1
ATOM 3708 C CA . ALA B 1 158 ? 5.109 10.883 3.506 1 96.75 158 ALA B CA 1
ATOM 3709 C C . ALA B 1 158 ? 5.746 9.516 3.314 1 96.75 158 ALA B C 1
ATOM 3711 O O . ALA B 1 158 ? 5.734 8.961 2.209 1 96.75 158 ALA B O 1
ATOM 3712 N N . ASP B 1 159 ? 6.305 9.008 4.332 1 95.19 159 ASP B N 1
ATOM 3713 C CA . ASP B 1 159 ? 6.945 7.699 4.312 1 95.19 159 ASP B CA 1
ATOM 3714 C C . ASP B 1 159 ? 6.656 6.926 5.594 1 95.19 159 ASP B C 1
ATOM 3716 O O . ASP B 1 159 ? 7.32 7.129 6.613 1 95.19 159 ASP B O 1
ATOM 3720 N N . ASP B 1 160 ? 5.664 6.109 5.645 1 92.12 160 ASP B N 1
ATOM 3721 C CA . ASP B 1 160 ? 5.266 5.352 6.828 1 92.12 160 ASP B CA 1
ATOM 3722 C C . ASP B 1 160 ? 6.301 4.285 7.176 1 92.12 160 ASP B C 1
ATOM 3724 O O . ASP B 1 160 ? 6.133 3.115 6.828 1 92.12 160 ASP B O 1
ATOM 3728 N N . ILE B 1 161 ? 7.25 4.684 7.973 1 95.5 161 ILE B N 1
ATOM 3729 C CA . ILE B 1 161 ? 8.406 3.838 8.258 1 95.5 161 ILE B CA 1
ATOM 3730 C C . ILE B 1 161 ? 8.258 3.219 9.648 1 95.5 161 ILE B C 1
ATOM 3732 O O . ILE B 1 161 ? 9.18 2.555 10.133 1 95.5 161 ILE B O 1
ATOM 3736 N N . ALA B 1 162 ? 7.121 3.508 10.367 1 94.12 162 ALA B N 1
ATOM 3737 C CA . ALA B 1 162 ? 7.035 3.121 11.773 1 94.12 162 ALA B CA 1
ATOM 3738 C C . ALA B 1 162 ? 5.68 2.494 12.094 1 94.12 162 ALA B C 1
ATOM 3740 O O . ALA B 1 162 ? 4.711 2.693 11.359 1 94.12 162 ALA B O 1
ATOM 3741 N N . TYR B 1 163 ? 5.719 1.699 13.117 1 89.88 163 TYR B N 1
ATOM 3742 C CA . TYR B 1 163 ? 4.504 1.219 13.766 1 89.88 163 TYR B CA 1
ATOM 3743 C C . TYR B 1 163 ? 4.426 1.706 15.203 1 89.88 163 TYR B C 1
ATOM 3745 O O . TYR B 1 163 ? 5.172 2.605 15.609 1 89.88 163 TYR B O 1
ATOM 3753 N N . ALA B 1 164 ? 3.576 1.147 16.031 1 87.38 164 ALA B N 1
ATOM 3754 C CA . ALA B 1 164 ? 3.244 1.693 17.344 1 87.38 164 ALA B CA 1
ATOM 3755 C C . ALA B 1 164 ? 4.465 1.709 18.25 1 87.38 164 ALA B C 1
ATOM 3757 O O . ALA B 1 164 ? 4.66 2.652 19.016 1 87.38 164 ALA B O 1
ATOM 3758 N N . ASN B 1 165 ? 5.328 0.718 18.094 1 89.94 165 ASN B N 1
ATOM 3759 C CA . ASN B 1 165 ? 6.395 0.586 19.078 1 89.94 165 ASN B CA 1
ATOM 3760 C C . ASN B 1 165 ? 7.762 0.894 18.484 1 89.94 165 ASN B C 1
ATOM 3762 O O . ASN B 1 165 ? 8.797 0.583 19.078 1 89.94 165 ASN B O 1
ATOM 3766 N N . GLY B 1 166 ? 7.738 1.394 17.297 1 93 166 GLY B N 1
ATOM 3767 C CA . GLY B 1 166 ? 9.016 1.755 16.703 1 93 166 GLY B CA 1
ATOM 3768 C C . GLY B 1 166 ? 9.039 1.633 15.195 1 93 166 GLY B C 1
ATOM 3769 O O . GLY B 1 166 ? 7.988 1.595 14.555 1 93 166 GLY B O 1
ATOM 3770 N N . LEU B 1 167 ? 10.242 1.622 14.648 1 94.62 167 LEU B N 1
ATOM 3771 C CA . LEU B 1 167 ? 10.445 1.617 13.203 1 94.62 167 LEU B CA 1
ATOM 3772 C C . LEU B 1 167 ? 10.148 0.243 12.617 1 94.62 167 LEU B C 1
ATOM 3774 O O . LEU B 1 167 ? 10.289 -0.774 13.297 1 94.62 167 LEU B O 1
ATOM 3778 N N . LEU B 1 168 ? 9.781 0.212 11.375 1 92.75 168 LEU B N 1
ATOM 3779 C CA . LEU B 1 168 ? 9.469 -1.027 10.672 1 92.75 168 LEU B CA 1
ATOM 3780 C C . LEU B 1 168 ? 10.742 -1.767 10.281 1 92.75 168 LEU B C 1
ATOM 3782 O O . LEU B 1 168 ? 10.695 -2.951 9.938 1 92.75 168 LEU B O 1
ATOM 3786 N N . THR B 1 169 ? 11.852 -1.065 10.289 1 94.44 169 THR B N 1
ATOM 3787 C CA . THR B 1 169 ? 13.156 -1.639 9.961 1 94.44 169 THR B CA 1
ATOM 3788 C C . THR B 1 169 ? 14.25 -1.021 10.82 1 94.44 169 THR B C 1
ATOM 3790 O O . THR B 1 169 ? 14.023 -0.019 11.5 1 94.44 169 THR B O 1
ATOM 3793 N N . ASN B 1 170 ? 15.422 -1.601 10.773 1 94.94 170 ASN B N 1
ATOM 3794 C CA . ASN B 1 170 ? 16.578 -1.077 11.5 1 94.94 170 ASN B CA 1
ATOM 3795 C C . ASN B 1 170 ? 16.906 0.352 11.078 1 94.94 170 ASN B C 1
ATOM 3797 O O . ASN B 1 170 ? 16.953 0.651 9.883 1 94.94 170 ASN B O 1
ATOM 3801 N N . PRO B 1 171 ? 17.094 1.197 12.094 1 96.56 171 PRO B N 1
ATOM 3802 C CA . PRO B 1 171 ? 17.422 2.584 11.75 1 96.56 171 PRO B CA 1
ATOM 3803 C C . PRO B 1 171 ? 18.672 2.695 10.867 1 96.56 171 PRO B C 1
ATOM 3805 O O . PRO B 1 171 ? 18.766 3.609 10.047 1 96.56 171 PRO B O 1
ATOM 3808 N N . ASN B 1 172 ? 19.562 1.731 10.992 1 97.31 172 ASN B N 1
ATOM 3809 C CA . ASN B 1 172 ? 20.75 1.759 10.156 1 97.31 172 ASN B CA 1
ATOM 3810 C C . ASN B 1 172 ? 20.422 1.527 8.688 1 97.31 172 ASN B C 1
ATOM 3812 O O . ASN B 1 172 ? 21.078 2.078 7.805 1 97.31 172 ASN B O 1
ATOM 3816 N N . ILE B 1 173 ? 19.438 0.705 8.461 1 97.19 173 ILE B N 1
ATOM 3817 C CA . ILE B 1 173 ? 18.984 0.474 7.098 1 97.19 173 ILE B CA 1
ATOM 3818 C C . ILE B 1 173 ? 18.391 1.76 6.527 1 97.19 173 ILE B C 1
ATOM 3820 O O . ILE B 1 173 ? 18.656 2.129 5.387 1 97.19 173 ILE B O 1
ATOM 3824 N N . LEU B 1 174 ? 17.609 2.457 7.305 1 97.81 174 LEU B N 1
ATOM 3825 C CA . LEU B 1 174 ? 17.047 3.729 6.871 1 97.81 174 LEU B CA 1
ATOM 3826 C C . LEU B 1 174 ? 18.141 4.73 6.539 1 97.81 174 LEU B C 1
ATOM 3828 O O . LEU B 1 174 ? 18.094 5.387 5.496 1 97.81 174 LEU B O 1
ATOM 3832 N N . ARG B 1 175 ? 19.109 4.863 7.402 1 98.19 175 ARG B N 1
ATOM 3833 C CA . ARG B 1 175 ? 20.188 5.832 7.258 1 98.19 175 ARG B CA 1
ATOM 3834 C C . ARG B 1 175 ? 21.062 5.504 6.051 1 98.19 175 ARG B C 1
ATOM 3836 O O . ARG B 1 175 ? 21.562 6.406 5.379 1 98.19 175 ARG B O 1
ATOM 3843 N N . GLU B 1 176 ? 21.172 4.266 5.758 1 97.75 176 GLU B N 1
ATOM 3844 C CA . GLU B 1 176 ? 22.016 3.836 4.652 1 97.75 176 GLU B CA 1
ATOM 3845 C C . GLU B 1 176 ? 21.312 3.994 3.312 1 97.75 176 GLU B C 1
ATOM 3847 O O . GLU B 1 176 ? 21.906 4.453 2.338 1 97.75 176 GLU B O 1
ATOM 3852 N N . TYR B 1 177 ? 20.047 3.682 3.32 1 97.88 177 TYR B N 1
ATOM 3853 C CA . TYR B 1 177 ? 19.438 3.5 2.008 1 97.88 177 TYR B CA 1
ATOM 3854 C C . TYR B 1 177 ? 18.391 4.578 1.736 1 97.88 177 TYR B C 1
ATOM 3856 O O . TYR B 1 177 ? 18.25 5.039 0.602 1 97.88 177 TYR B O 1
ATOM 3864 N N . PHE B 1 178 ? 17.672 5.055 2.67 1 98.44 178 PHE B N 1
ATOM 3865 C CA . PHE B 1 178 ? 16.469 5.852 2.412 1 98.44 178 PHE B CA 1
ATOM 3866 C C . PHE B 1 178 ? 16.719 7.324 2.725 1 98.44 178 PHE B C 1
ATOM 3868 O O . PHE B 1 178 ? 16.359 8.203 1.938 1 98.44 178 PHE B O 1
ATOM 3875 N N . LEU B 1 179 ? 17.406 7.637 3.838 1 98.5 179 LEU B N 1
ATOM 3876 C CA . LEU B 1 179 ? 17.531 9 4.336 1 98.5 179 LEU B CA 1
ATOM 3877 C C . LEU B 1 179 ? 18.375 9.852 3.398 1 98.5 179 LEU B C 1
ATOM 3879 O O . LEU B 1 179 ? 18.094 11.039 3.197 1 98.5 179 LEU B O 1
ATOM 3883 N N . PRO B 1 180 ? 19.422 9.305 2.734 1 98.5 180 PRO B N 1
ATOM 3884 C CA . PRO B 1 180 ? 20.172 10.133 1.782 1 98.5 180 PRO B CA 1
ATOM 3885 C C . PRO B 1 180 ? 19.312 10.648 0.637 1 98.5 180 PRO B C 1
ATOM 3887 O O . PRO B 1 180 ? 19.422 11.812 0.245 1 98.5 180 PRO B O 1
ATOM 3890 N N . SER B 1 181 ? 18.484 9.781 0.107 1 98.62 181 SER B N 1
ATOM 3891 C CA . SER B 1 181 ? 17.547 10.195 -0.943 1 98.62 181 SER B CA 1
ATOM 3892 C C . SER B 1 181 ? 16.562 11.227 -0.427 1 98.62 181 SER B C 1
ATOM 3894 O O . SER B 1 181 ? 16.25 12.195 -1.123 1 98.62 181 SER B O 1
ATOM 3896 N N . LEU B 1 182 ? 16.062 11.016 0.76 1 98.75 182 LEU B N 1
ATOM 3897 C CA . LEU B 1 182 ? 15.156 11.984 1.376 1 98.75 182 LEU B CA 1
ATOM 3898 C C . LEU B 1 182 ? 15.828 13.344 1.51 1 98.75 182 LEU B C 1
ATOM 3900 O O . LEU B 1 182 ? 15.219 14.375 1.205 1 98.75 182 LEU B O 1
ATOM 3904 N N . ALA B 1 183 ? 17.062 13.359 1.923 1 98.81 183 ALA B N 1
ATOM 3905 C CA . ALA B 1 183 ? 17.812 14.602 2.094 1 98.81 183 ALA B CA 1
ATOM 3906 C C . ALA B 1 183 ? 17.922 15.359 0.774 1 98.81 183 ALA B C 1
ATOM 39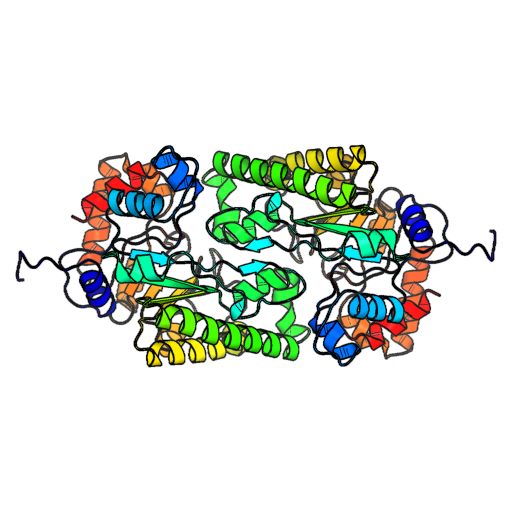08 O O . ALA B 1 183 ? 17.781 16.578 0.74 1 98.81 183 ALA B O 1
ATOM 3909 N N . LYS B 1 184 ? 18.172 14.641 -0.28 1 98.75 184 LYS B N 1
ATOM 3910 C CA . LYS B 1 184 ? 18.266 15.266 -1.597 1 98.75 184 LYS B CA 1
ATOM 3911 C C . LYS B 1 184 ? 16.938 15.891 -1.99 1 98.75 184 LYS B C 1
ATOM 3913 O O . LYS B 1 184 ? 16.906 16.984 -2.564 1 98.75 184 LYS B O 1
ATOM 3918 N N . GLN B 1 185 ? 15.883 15.195 -1.686 1 98.81 185 GLN B N 1
ATOM 3919 C CA . GLN B 1 185 ? 14.555 15.719 -1.995 1 98.81 185 GLN B CA 1
ATOM 3920 C C . GLN B 1 185 ? 14.25 16.953 -1.161 1 98.81 185 GLN B C 1
ATOM 3922 O O . GLN B 1 185 ? 13.688 17.938 -1.672 1 98.81 185 GLN B O 1
ATOM 3927 N N . VAL B 1 186 ? 14.633 16.922 0.079 1 98.81 186 VAL B N 1
ATOM 3928 C CA . VAL B 1 186 ? 14.445 18.078 0.958 1 98.81 186 VAL B CA 1
ATOM 3929 C C . VAL B 1 186 ? 15.227 19.266 0.417 1 98.81 186 VAL B C 1
ATOM 3931 O O . VAL B 1 186 ? 14.719 20.391 0.397 1 98.81 186 VAL B O 1
ATOM 3934 N N . GLU B 1 187 ? 16.406 19.047 -0.012 1 98.75 187 GLU B N 1
ATOM 3935 C CA . GLU B 1 187 ? 17.219 20.109 -0.606 1 98.75 187 GLU B CA 1
ATOM 3936 C C . GLU B 1 187 ? 16.531 20.719 -1.816 1 98.75 187 GLU B C 1
ATOM 3938 O O . GLU B 1 187 ? 16.5 21.953 -1.967 1 98.75 187 GLU B O 1
ATOM 3943 N N . GLU B 1 188 ? 15.977 19.875 -2.656 1 98.75 188 GLU B N 1
ATOM 3944 C CA . GLU B 1 188 ? 15.273 20.359 -3.842 1 98.75 188 GLU B CA 1
ATOM 3945 C C . GLU B 1 188 ? 14.07 21.219 -3.461 1 98.75 188 GLU B C 1
ATOM 3947 O O . GLU B 1 188 ? 13.82 22.25 -4.078 1 98.75 188 GLU B O 1
ATOM 3952 N N . ILE B 1 189 ? 13.32 20.781 -2.479 1 98.81 189 ILE B N 1
ATOM 3953 C CA . ILE B 1 189 ? 12.148 21.516 -2.016 1 98.81 189 ILE B CA 1
ATOM 3954 C C . ILE B 1 189 ? 12.578 22.859 -1.448 1 98.81 189 ILE B C 1
ATOM 3956 O O . ILE B 1 189 ? 11.938 23.891 -1.707 1 98.81 189 ILE B O 1
ATOM 3960 N N . THR B 1 190 ? 13.672 22.859 -0.684 1 97.94 190 THR B N 1
ATOM 3961 C CA . THR B 1 190 ? 14.219 24.078 -0.104 1 97.94 190 THR B CA 1
ATOM 3962 C C . THR B 1 190 ? 14.633 25.062 -1.198 1 97.94 190 THR B C 1
ATOM 3964 O O . THR B 1 190 ? 14.406 26.266 -1.082 1 97.94 190 THR B O 1
ATOM 3967 N N . HIS B 1 191 ? 15.188 24.547 -2.234 1 97.88 191 HIS B N 1
ATOM 3968 C CA . HIS B 1 191 ? 15.586 25.375 -3.361 1 97.88 191 HIS B CA 1
ATOM 3969 C C . HIS B 1 191 ? 14.383 26.016 -4.043 1 97.88 191 HIS B C 1
ATOM 3971 O O . HIS B 1 191 ? 14.477 27.109 -4.602 1 97.88 191 HIS B O 1
ATOM 3977 N N . LEU B 1 192 ? 13.273 25.328 -4 1 98.12 192 LEU B N 1
ATOM 3978 C CA . LEU B 1 192 ? 12.039 25.844 -4.574 1 98.12 192 LEU B CA 1
ATOM 3979 C C . LEU B 1 192 ? 11.422 26.906 -3.674 1 98.12 192 LEU B C 1
ATOM 3981 O O . LEU B 1 192 ? 10.43 27.547 -4.039 1 98.12 192 LEU B O 1
ATOM 3985 N N . GLY B 1 193 ? 11.977 27.047 -2.414 1 97.75 193 GLY B N 1
ATOM 3986 C CA . GLY B 1 193 ? 11.492 28.047 -1.472 1 97.75 193 GLY B CA 1
ATOM 3987 C C . GLY B 1 193 ? 10.25 27.609 -0.719 1 97.75 193 GLY B C 1
ATOM 3988 O O . GLY B 1 193 ? 9.492 28.453 -0.231 1 97.75 193 GLY B O 1
ATOM 3989 N N . LEU B 1 194 ? 9.984 26.328 -0.683 1 98.62 194 LEU B N 1
ATOM 3990 C CA . LEU B 1 194 ? 8.781 25.812 -0.047 1 98.62 194 LEU B CA 1
ATOM 3991 C C . LEU B 1 194 ? 9.117 25.141 1.277 1 98.62 194 LEU B C 1
ATOM 3993 O O . LEU B 1 194 ? 10.156 24.5 1.404 1 98.62 194 LEU B O 1
ATOM 3997 N N . PRO B 1 195 ? 8.242 25.281 2.27 1 98.56 195 PRO B N 1
ATOM 3998 C CA . PRO B 1 195 ? 8.43 24.484 3.475 1 98.56 195 PRO B CA 1
ATOM 3999 C C . PRO B 1 195 ? 8.211 22.984 3.221 1 98.56 195 PRO B C 1
ATOM 4001 O O . PRO B 1 195 ? 7.41 22.609 2.357 1 98.56 195 PRO B O 1
ATOM 4004 N N . VAL B 1 196 ? 8.898 22.156 3.992 1 98.75 196 VAL B N 1
ATOM 4005 C CA . VAL B 1 196 ? 8.82 20.703 3.838 1 98.75 196 VAL B CA 1
ATOM 4006 C C . VAL B 1 196 ? 8.5 20.062 5.184 1 98.75 196 VAL B C 1
ATOM 4008 O O . VAL B 1 196 ? 9.141 20.359 6.191 1 98.75 196 VAL B O 1
ATOM 4011 N N . PHE B 1 197 ? 7.484 19.234 5.203 1 98.81 197 PHE B N 1
ATOM 4012 C CA . PHE B 1 197 ? 7.098 18.406 6.34 1 98.81 197 PHE B CA 1
ATOM 4013 C C . PHE B 1 197 ? 7.391 16.938 6.066 1 98.81 197 PHE B C 1
ATOM 4015 O O . PHE B 1 197 ? 7.445 16.516 4.91 1 98.81 197 PHE B O 1
ATOM 4022 N N . TYR B 1 198 ? 7.633 16.203 7.121 1 98.75 198 TYR B N 1
ATOM 4023 C CA . TYR B 1 198 ? 7.738 14.75 7.059 1 98.75 198 TYR B CA 1
ATOM 4024 C C . TYR B 1 198 ? 6.562 14.086 7.762 1 98.75 198 TYR B C 1
ATOM 4026 O O . TYR B 1 198 ? 6.152 14.523 8.844 1 98.75 198 TYR B O 1
ATOM 4034 N N . HIS B 1 199 ? 6.027 13.102 7.113 1 97.44 199 HIS B N 1
ATOM 4035 C CA . HIS B 1 199 ? 4.941 12.336 7.715 1 97.44 199 HIS B CA 1
ATOM 4036 C C . HIS B 1 199 ? 5.328 10.867 7.891 1 97.44 199 HIS B C 1
ATOM 4038 O O . HIS B 1 199 ? 5.809 10.234 6.949 1 97.44 199 HIS B O 1
ATOM 4044 N N . SER B 1 200 ? 5.094 10.367 9.047 1 96.56 200 SER B N 1
ATOM 4045 C CA . SER B 1 200 ? 5.043 8.938 9.328 1 96.56 200 SER B CA 1
ATOM 4046 C C . SER B 1 200 ? 4.082 8.633 10.477 1 96.56 200 SER B C 1
ATOM 4048 O O . SER B 1 200 ? 4.07 9.336 11.484 1 96.56 200 SER B O 1
ATOM 4050 N N . ASP B 1 201 ? 3.352 7.652 10.242 1 92.38 201 ASP B N 1
ATOM 4051 C CA . ASP B 1 201 ? 2.609 7.137 11.391 1 92.38 201 ASP B CA 1
ATOM 4052 C C . ASP B 1 201 ? 3.537 6.414 12.367 1 92.38 201 ASP B C 1
ATOM 4054 O O . ASP B 1 201 ? 4.691 6.129 12.039 1 92.38 201 ASP B O 1
ATOM 4058 N N . GLY B 1 202 ? 3.037 6.227 13.547 1 94.12 202 GLY B N 1
ATOM 4059 C CA . GLY B 1 202 ? 3.77 5.406 14.5 1 94.12 202 GLY B CA 1
ATOM 4060 C C . GLY B 1 202 ? 4.875 6.164 15.211 1 94.12 202 GLY B C 1
ATOM 4061 O O . GLY B 1 202 ? 4.832 7.395 15.305 1 94.12 202 GLY B O 1
ATOM 4062 N N . ASN B 1 203 ? 5.746 5.371 15.852 1 96.88 203 ASN B N 1
ATOM 4063 C CA . ASN B 1 203 ? 6.828 5.953 16.641 1 96.88 203 ASN B CA 1
ATOM 4064 C C . ASN B 1 203 ? 8.117 6.043 15.836 1 96.88 203 ASN B C 1
ATOM 4066 O O . ASN B 1 203 ? 8.844 5.059 15.703 1 96.88 203 ASN B O 1
ATOM 4070 N N . TYR B 1 204 ? 8.406 7.176 15.305 1 97.44 204 TYR B N 1
ATOM 4071 C CA . TYR B 1 204 ? 9.609 7.387 14.5 1 97.44 204 TYR B CA 1
ATOM 4072 C C . TYR B 1 204 ? 10.578 8.328 15.211 1 97.44 204 TYR B C 1
ATOM 4074 O O . TYR B 1 204 ? 11.375 9.008 14.562 1 97.44 204 TYR B O 1
ATOM 4082 N N . ARG B 1 205 ? 10.555 8.383 16.5 1 97.06 205 ARG B N 1
ATOM 4083 C CA . ARG B 1 205 ? 11.367 9.273 17.328 1 97.06 205 ARG B CA 1
ATOM 4084 C C . ARG B 1 205 ? 12.852 9.078 17.047 1 97.06 205 ARG B C 1
ATOM 4086 O O . ARG B 1 205 ? 13.617 10.047 17.047 1 97.06 205 ARG B O 1
ATOM 4093 N N . GLU B 1 206 ? 13.211 7.91 16.75 1 96.88 206 GLU B N 1
ATOM 4094 C CA . GLU B 1 206 ? 14.609 7.543 16.594 1 96.88 206 GLU B CA 1
ATOM 4095 C C . GLU B 1 206 ? 15.266 8.305 15.445 1 96.88 206 GLU B C 1
ATOM 4097 O O . GLU B 1 206 ? 16.469 8.547 15.461 1 96.88 206 GLU B O 1
ATOM 4102 N N . ILE B 1 207 ? 14.477 8.734 14.492 1 97.88 207 ILE B N 1
ATOM 4103 C CA . ILE B 1 207 ? 15.125 9.336 13.328 1 97.88 207 ILE B CA 1
ATOM 4104 C C . ILE B 1 207 ? 14.812 10.828 13.281 1 97.88 207 ILE B C 1
ATOM 4106 O O . ILE B 1 207 ? 15.203 11.516 12.328 1 97.88 207 ILE B O 1
ATOM 4110 N N . ILE B 1 208 ? 14.211 11.422 14.234 1 98.06 208 ILE B N 1
ATOM 4111 C CA . ILE B 1 208 ? 13.844 12.836 14.25 1 98.06 208 ILE B CA 1
ATOM 4112 C C . ILE B 1 208 ? 15.102 13.695 14.148 1 98.06 208 ILE B C 1
ATOM 4114 O O . ILE B 1 208 ? 15.148 14.656 13.375 1 98.06 208 ILE B O 1
ATOM 4118 N N . PRO B 1 209 ? 16.203 13.352 14.883 1 98.06 209 PRO B N 1
ATOM 4119 C CA . PRO B 1 209 ? 17.422 14.148 14.711 1 98.06 209 PRO B CA 1
ATOM 4120 C C . PRO B 1 209 ? 17.938 14.156 13.273 1 98.06 209 PRO B C 1
ATOM 4122 O O . PRO B 1 209 ? 18.375 15.188 12.773 1 98.06 209 PRO B O 1
ATOM 4125 N N . ASP B 1 210 ? 17.828 12.984 12.594 1 98.44 210 ASP B N 1
ATOM 4126 C CA . ASP B 1 210 ? 18.234 12.914 11.188 1 98.44 210 ASP B CA 1
ATOM 4127 C C . ASP B 1 210 ? 17.391 13.836 10.328 1 98.44 210 ASP B C 1
ATOM 4129 O O . ASP B 1 210 ? 17.906 14.523 9.445 1 98.44 210 ASP B O 1
ATOM 4133 N N . LEU B 1 211 ? 16.094 13.852 10.578 1 98.56 211 LEU B N 1
ATOM 4134 C CA . LEU B 1 211 ? 15.164 14.672 9.828 1 98.56 211 LEU B CA 1
ATOM 4135 C C . LEU B 1 211 ? 15.461 16.156 10.023 1 98.56 211 LEU B C 1
ATOM 4137 O O . LEU B 1 211 ? 15.461 16.922 9.062 1 98.56 211 LEU B O 1
ATOM 4141 N N . MET B 1 212 ? 15.727 16.5 11.234 1 97.25 212 MET B N 1
ATOM 4142 C CA . MET B 1 212 ? 16.062 17.875 11.555 1 97.25 212 MET B CA 1
ATOM 4143 C C . MET B 1 212 ? 17.328 18.312 10.836 1 97.25 212 MET B C 1
ATOM 4145 O O . MET B 1 212 ? 17.391 19.422 10.297 1 97.25 212 MET B O 1
ATOM 4149 N N . ASP B 1 213 ? 18.266 17.484 10.781 1 97.56 213 ASP B N 1
ATOM 4150 C CA . ASP B 1 213 ? 19.562 17.797 10.18 1 97.56 213 ASP B CA 1
ATOM 4151 C C . ASP B 1 213 ? 19.422 18.031 8.68 1 97.56 213 ASP B C 1
ATOM 4153 O O . ASP B 1 213 ? 20.188 18.828 8.102 1 97.56 213 ASP B O 1
ATOM 4157 N N . MET B 1 214 ? 18.453 17.391 8.07 1 97.88 214 MET B N 1
ATOM 4158 C CA . MET B 1 214 ? 18.344 17.531 6.617 1 97.88 214 MET B CA 1
ATOM 4159 C C . MET B 1 214 ? 17.5 18.75 6.25 1 97.88 214 MET B C 1
ATOM 4161 O O . MET B 1 214 ? 17.359 19.078 5.074 1 97.88 214 MET B O 1
ATOM 4165 N N . GLY B 1 215 ? 16.906 19.359 7.258 1 97.56 215 GLY B N 1
ATOM 4166 C CA . GLY B 1 215 ? 16.266 20.641 6.988 1 97.56 215 GLY B CA 1
ATOM 4167 C C . GLY B 1 215 ? 14.75 20.562 6.973 1 97.56 215 GLY B C 1
ATOM 4168 O O . GLY B 1 215 ? 14.078 21.484 6.52 1 97.56 215 GLY B O 1
ATOM 4169 N N . ILE B 1 216 ? 14.18 19.516 7.473 1 98.25 216 ILE B N 1
ATOM 4170 C CA . ILE B 1 216 ? 12.734 19.391 7.625 1 98.25 216 ILE B CA 1
ATOM 4171 C C . ILE B 1 216 ? 12.234 20.453 8.602 1 98.25 216 ILE B C 1
ATOM 4173 O O . ILE B 1 216 ? 12.844 20.672 9.656 1 98.25 216 ILE B O 1
ATOM 4177 N N . GLN B 1 217 ? 11.133 21.047 8.258 1 97.94 217 GLN B N 1
ATOM 4178 C CA . GLN B 1 217 ? 10.641 22.156 9.078 1 97.94 217 GLN B CA 1
ATOM 4179 C C . GLN B 1 217 ? 9.469 21.703 9.953 1 97.94 217 GLN B C 1
ATOM 4181 O O . GLN B 1 217 ? 9.109 22.391 10.914 1 97.94 217 GLN B O 1
ATOM 4186 N N . GLY B 1 218 ? 8.891 20.578 9.594 1 98.12 218 GLY B N 1
ATOM 4187 C CA . GLY B 1 218 ? 7.766 20.141 10.398 1 98.12 218 GLY B CA 1
ATOM 4188 C C . GLY B 1 218 ? 7.562 18.625 10.359 1 98.12 218 GLY B C 1
ATOM 4189 O O . GLY B 1 218 ? 8.008 17.969 9.422 1 98.12 218 GLY B O 1
ATOM 4190 N N . LEU B 1 219 ? 6.926 18.125 11.375 1 98.06 219 LEU B N 1
ATOM 4191 C CA . LEU B 1 219 ? 6.523 16.734 11.492 1 98.06 219 LEU B CA 1
ATOM 4192 C C . LEU B 1 219 ? 5.004 16.609 11.547 1 98.06 219 LEU B C 1
ATOM 4194 O O . LEU B 1 219 ? 4.344 17.344 12.281 1 98.06 219 LEU B O 1
ATOM 4198 N N . GLN B 1 220 ? 4.551 15.789 10.695 1 97.44 220 GLN B N 1
ATOM 4199 C CA . GLN B 1 220 ? 3.121 15.5 10.727 1 97.44 220 GLN B CA 1
ATOM 4200 C C . GLN B 1 220 ? 2.857 14.086 11.227 1 97.44 220 GLN B C 1
ATOM 4202 O O . GLN B 1 220 ? 3.531 13.141 10.812 1 97.44 220 GLN B O 1
ATOM 4207 N N . CYS B 1 221 ? 1.849 14 12.062 1 95.69 221 CYS B N 1
ATOM 4208 C CA . CYS B 1 221 ? 1.363 12.812 12.758 1 95.69 221 CYS B CA 1
ATOM 4209 C C . CYS B 1 221 ? 2.104 12.617 14.078 1 95.69 221 CYS B C 1
ATOM 4211 O O . CYS B 1 221 ? 3.102 11.891 14.133 1 95.69 221 CYS B O 1
ATOM 4213 N N . ILE B 1 222 ? 1.659 13.258 15.094 1 95.69 222 ILE B N 1
ATOM 4214 C CA . ILE B 1 222 ? 2.15 13.141 16.453 1 95.69 222 ILE B CA 1
ATOM 4215 C C . ILE B 1 222 ? 1.182 12.297 17.281 1 95.69 222 ILE B C 1
ATOM 4217 O O . ILE B 1 222 ? 0.34 12.836 18.016 1 95.69 222 ILE B O 1
ATOM 4221 N N . GLU B 1 223 ? 1.381 11.07 17.125 1 93.38 223 GLU B N 1
ATOM 4222 C CA . GLU B 1 223 ? 0.423 10.133 17.703 1 93.38 223 GLU B CA 1
ATOM 4223 C C . GLU B 1 223 ? 0.817 9.766 19.141 1 93.38 223 GLU B C 1
ATOM 4225 O O . GLU B 1 223 ? 1.662 8.891 19.344 1 93.38 223 GLU B O 1
ATOM 4230 N N . GLN B 1 224 ? 0.065 10.234 20.047 1 91.25 224 GLN B N 1
ATOM 4231 C CA . GLN B 1 224 ? 0.376 10.055 21.469 1 91.25 224 GLN B CA 1
ATOM 4232 C C . GLN B 1 224 ? 0.375 8.578 21.844 1 91.25 224 GLN B C 1
ATOM 4234 O O . GLN B 1 224 ? 1.221 8.125 22.625 1 91.25 224 GLN B O 1
ATOM 4239 N N . ARG B 1 225 ? -0.496 7.805 21.359 1 87 225 ARG B N 1
ATOM 4240 C CA . ARG B 1 225 ? -0.649 6.398 21.719 1 87 225 ARG B CA 1
ATOM 4241 C C . ARG B 1 225 ? 0.567 5.59 21.281 1 87 225 ARG B C 1
ATOM 4243 O O . ARG B 1 225 ? 0.781 4.473 21.75 1 87 225 ARG B O 1
ATOM 4250 N N . CYS B 1 226 ? 1.336 6.156 20.359 1 93.12 226 CYS B N 1
ATOM 4251 C CA . CYS B 1 226 ? 2.52 5.473 19.859 1 93.12 226 CYS B CA 1
ATOM 4252 C C . CYS B 1 226 ? 3.783 5.992 20.531 1 93.12 226 CYS B C 1
ATOM 4254 O O . CYS B 1 226 ? 4.891 5.762 20.047 1 93.12 226 CYS B O 1
ATOM 4256 N N . GLY B 1 227 ? 3.602 6.758 21.562 1 94.44 227 GLY B N 1
ATOM 4257 C CA . GLY B 1 227 ? 4.746 7.273 22.297 1 94.44 227 GLY B CA 1
ATOM 4258 C C . GLY B 1 227 ? 5.258 8.594 21.766 1 94.44 227 GLY B C 1
ATOM 4259 O O . GLY B 1 227 ? 6.293 9.094 22.203 1 94.44 227 GLY B O 1
ATOM 4260 N N . MET B 1 228 ? 4.559 9.141 20.844 1 95.94 228 MET B N 1
ATOM 4261 C CA . MET B 1 228 ? 4.891 10.461 20.328 1 95.94 228 MET B CA 1
ATOM 4262 C C . MET B 1 228 ? 4.215 11.555 21.141 1 95.94 228 MET B C 1
ATOM 4264 O O . MET B 1 228 ? 3.227 12.148 20.688 1 95.94 228 MET B O 1
ATOM 4268 N N . ASP B 1 229 ? 4.809 11.844 22.281 1 93.12 229 ASP B N 1
ATOM 4269 C CA . ASP B 1 229 ? 4.246 12.82 23.203 1 93.12 229 ASP B CA 1
ATOM 4270 C C . ASP B 1 229 ? 4.523 14.242 22.734 1 93.12 229 ASP B C 1
ATOM 4272 O O . ASP B 1 229 ? 5.676 14.672 22.688 1 93.12 229 ASP B O 1
ATOM 4276 N N . ILE B 1 230 ? 3.461 14.922 22.469 1 93.12 230 ILE B N 1
ATOM 4277 C CA . ILE B 1 230 ? 3.604 16.234 21.844 1 93.12 230 ILE B CA 1
ATOM 4278 C C . ILE B 1 230 ? 4.305 17.188 22.812 1 93.12 230 ILE B C 1
ATOM 4280 O O . ILE B 1 230 ? 5.074 18.062 22.391 1 93.12 230 ILE B O 1
ATOM 4284 N N . VAL B 1 231 ? 4.07 17.062 24.141 1 91.25 231 VAL B N 1
ATOM 4285 C CA . VAL B 1 231 ? 4.699 17.922 25.125 1 91.25 231 VAL B CA 1
ATOM 4286 C C . VAL B 1 231 ? 6.207 17.656 25.156 1 91.25 231 VAL B C 1
ATOM 4288 O O . VAL B 1 231 ? 7.004 18.594 25.078 1 91.25 231 VAL B O 1
ATOM 4291 N N . ALA B 1 232 ? 6.539 16.422 25.188 1 92.81 232 ALA B N 1
ATOM 4292 C CA . ALA B 1 232 ? 7.949 16.047 25.203 1 92.81 232 ALA B CA 1
ATOM 4293 C C . ALA B 1 232 ? 8.641 16.484 23.922 1 92.81 232 ALA B C 1
ATOM 4295 O O . ALA B 1 232 ? 9.773 16.984 23.953 1 92.81 232 ALA B O 1
ATOM 4296 N N . LEU B 1 233 ? 7.988 16.281 22.828 1 94.38 233 LEU B N 1
ATOM 4297 C CA . LEU B 1 233 ? 8.562 16.641 21.531 1 94.38 233 LEU B CA 1
ATOM 4298 C C . LEU B 1 233 ? 8.742 18.156 21.406 1 94.38 233 LEU B C 1
ATOM 4300 O O . LEU B 1 233 ? 9.727 18.625 20.844 1 94.38 233 LEU B O 1
ATOM 4304 N N . GLN B 1 234 ? 7.82 18.875 21.906 1 91.31 234 GLN B N 1
ATOM 4305 C CA . GLN B 1 234 ? 7.922 20.328 21.891 1 91.31 234 GLN B CA 1
ATOM 4306 C C . GLN B 1 234 ? 9.102 20.797 22.734 1 91.31 234 GLN B C 1
ATOM 4308 O O . GLN B 1 234 ? 9.812 21.734 22.359 1 91.31 234 GLN B O 1
ATOM 4313 N N . GLU B 1 235 ? 9.266 20.219 23.844 1 90.62 235 GLU B N 1
ATOM 4314 C CA . GLU B 1 235 ? 10.383 20.578 24.719 1 90.62 235 GLU B CA 1
ATOM 4315 C C . GLU B 1 235 ? 11.719 20.266 24.047 1 90.62 235 GLU B C 1
ATOM 4317 O O . GLU B 1 235 ? 12.664 21.047 24.156 1 90.62 235 GLU B O 1
ATOM 4322 N N . GLU B 1 236 ? 11.742 19.203 23.391 1 92.56 236 GLU B N 1
ATOM 4323 C CA . GLU B 1 236 ? 13 18.719 22.844 1 92.56 236 GLU B CA 1
ATOM 4324 C C . GLU B 1 236 ? 13.305 19.391 21.5 1 92.56 236 GLU B C 1
ATOM 4326 O O . GLU B 1 236 ? 14.461 19.703 21.203 1 92.56 236 GLU B O 1
ATOM 4331 N N . TYR B 1 237 ? 12.211 19.609 20.641 1 92.19 237 TYR B N 1
ATOM 4332 C CA . TYR B 1 237 ? 12.453 19.984 19.266 1 92.19 237 TYR B CA 1
ATOM 4333 C C . TYR B 1 237 ? 11.609 21.188 18.859 1 92.19 237 TYR B C 1
ATOM 4335 O O . TYR B 1 237 ? 11.703 21.672 17.734 1 92.19 237 TYR B O 1
ATOM 4343 N N . GLY B 1 238 ? 10.852 21.719 19.734 1 88.06 238 GLY B N 1
ATOM 4344 C CA . GLY B 1 238 ? 9.812 22.703 19.438 1 88.06 238 GLY B CA 1
ATOM 4345 C C . GLY B 1 238 ? 10.367 24.047 18.984 1 88.06 238 GLY B C 1
ATOM 4346 O O . GLY B 1 238 ? 9.633 24.875 18.469 1 88.06 238 GLY B O 1
ATOM 4347 N N . ASP B 1 239 ? 11.625 24.25 19.125 1 87.69 239 ASP B N 1
ATOM 4348 C CA . ASP B 1 239 ? 12.242 25.484 18.672 1 87.69 239 ASP B CA 1
ATOM 4349 C C . ASP B 1 239 ? 12.664 25.391 17.203 1 87.69 239 ASP B C 1
ATOM 4351 O O . ASP B 1 239 ? 12.938 26.406 16.562 1 87.69 239 ASP B O 1
ATOM 4355 N N . ARG B 1 240 ? 12.633 24.188 16.734 1 92.12 240 ARG B N 1
ATOM 4356 C CA . ARG B 1 240 ? 13.156 24 15.383 1 92.12 240 ARG B CA 1
ATOM 4357 C C . ARG B 1 240 ? 12.117 23.328 14.484 1 92.12 240 ARG B C 1
ATOM 4359 O O . ARG B 1 240 ? 12.164 23.469 13.258 1 92.12 240 ARG B O 1
ATOM 4366 N N . LEU B 1 241 ? 11.195 22.594 15.07 1 96 241 LEU B N 1
ATOM 4367 C CA . LEU B 1 241 ? 10.234 21.812 14.297 1 96 241 LEU B CA 1
ATOM 4368 C C . LEU B 1 241 ? 8.812 22.266 14.594 1 96 241 LEU B C 1
ATOM 4370 O O . LEU B 1 241 ? 8.445 22.453 15.758 1 96 241 LEU B O 1
ATOM 4374 N N . CYS B 1 242 ? 8.117 22.5 13.539 1 96.88 242 CYS B N 1
ATOM 4375 C CA . CYS B 1 242 ? 6.672 22.656 13.664 1 96.88 242 CYS B CA 1
ATOM 4376 C C . CYS B 1 242 ? 5.984 21.312 13.812 1 96.88 242 CYS B C 1
ATOM 4378 O O . CYS B 1 242 ? 6.191 20.406 13.008 1 96.88 242 CYS B O 1
ATOM 4380 N N . LEU B 1 243 ? 5.18 21.125 14.859 1 96.38 243 LEU B N 1
ATOM 4381 C CA . LEU B 1 243 ? 4.523 19.859 15.133 1 96.38 243 LEU B CA 1
ATOM 4382 C C . LEU B 1 243 ? 3.059 19.891 14.719 1 96.38 243 LEU B C 1
ATOM 4384 O O . LEU B 1 243 ? 2.336 20.828 15.07 1 96.38 243 LEU B O 1
ATOM 4388 N N . TRP B 1 244 ? 2.67 18.953 13.891 1 96.81 244 TRP B N 1
ATOM 4389 C CA . TRP B 1 244 ? 1.32 18.891 13.336 1 96.81 244 TRP B CA 1
ATOM 4390 C C . TRP B 1 244 ? 0.671 17.531 13.641 1 96.81 244 TRP B C 1
ATOM 4392 O O . TRP B 1 244 ? 1.24 16.484 13.344 1 96.81 244 TRP B O 1
ATOM 4402 N N . GLY B 1 245 ? -0.47 17.609 14.156 1 93.69 245 GLY B N 1
ATOM 4403 C CA . GLY B 1 245 ? -1.213 16.438 14.57 1 93.69 245 GLY B CA 1
ATOM 4404 C C . GLY B 1 245 ? -1.645 16.484 16.031 1 93.69 245 GLY B C 1
ATOM 4405 O O . GLY B 1 245 ? -1.883 17.562 16.578 1 93.69 245 GLY B O 1
ATOM 4406 N N . HIS B 1 246 ? -1.986 15.258 16.672 1 91.94 246 HIS B N 1
ATOM 4407 C CA . HIS B 1 246 ? -2.201 15.172 18.125 1 91.94 246 HIS B CA 1
ATOM 4408 C C . HIS B 1 246 ? -3.615 14.695 18.438 1 91.94 246 HIS B C 1
ATOM 4410 O O . HIS B 1 246 ? -3.869 14.164 19.516 1 91.94 246 HIS B O 1
ATOM 4416 N N . ILE B 1 247 ? -4.562 14.93 17.516 1 94.25 247 ILE B N 1
ATOM 4417 C CA . ILE B 1 247 ? -5.934 14.508 17.781 1 94.25 247 ILE B CA 1
ATOM 4418 C C . ILE B 1 247 ? -6.141 13.07 17.312 1 94.25 247 ILE B C 1
ATOM 4420 O O . ILE B 1 247 ? -5.953 12.773 16.125 1 94.25 247 ILE B O 1
ATOM 4424 N N . ASP B 1 248 ? -6.559 12.242 18.203 1 90.56 248 ASP B N 1
ATOM 4425 C CA . ASP B 1 248 ? -6.898 10.867 17.859 1 90.56 248 ASP B CA 1
ATOM 4426 C C . ASP B 1 248 ? -8.391 10.719 17.578 1 90.56 248 ASP B C 1
ATOM 4428 O O . ASP B 1 248 ? -9.188 11.586 17.953 1 90.56 248 ASP B O 1
ATOM 4432 N N . THR B 1 249 ? -8.695 9.625 16.922 1 88.31 249 THR B N 1
ATOM 4433 C CA . THR B 1 249 ? -10.094 9.344 16.641 1 88.31 249 THR B CA 1
ATOM 4434 C C . THR B 1 249 ? -10.906 9.32 17.938 1 88.31 249 THR B C 1
ATOM 4436 O O . THR B 1 249 ? -12.016 9.852 17.984 1 88.31 249 THR B O 1
ATOM 4439 N N . GLU B 1 250 ? -10.359 8.734 18.953 1 89.56 250 GLU B N 1
ATOM 4440 C CA . GLU B 1 250 ? -11.047 8.617 20.234 1 89.56 250 GLU B CA 1
ATOM 4441 C C . GLU B 1 250 ? -11.328 9.992 20.844 1 89.56 250 GLU B C 1
ATOM 4443 O O . GLU B 1 250 ? -12.344 10.188 21.5 1 89.56 250 GLU B O 1
ATOM 4448 N N . ASN B 1 251 ? -10.414 10.906 20.672 1 94.56 251 ASN B N 1
ATOM 4449 C CA . ASN B 1 251 ? -10.633 12.266 21.156 1 94.56 251 ASN B CA 1
ATOM 4450 C C . ASN B 1 251 ? -11.898 12.875 20.578 1 94.56 251 ASN B C 1
ATOM 4452 O O . ASN B 1 251 ? -12.641 13.562 21.281 1 94.56 251 ASN B O 1
ATOM 4456 N N . THR B 1 252 ? -12.148 12.641 19.297 1 94.81 252 THR B N 1
ATOM 4457 C CA . THR B 1 252 ? -13.305 13.234 18.625 1 94.81 252 THR B CA 1
ATOM 4458 C C . THR B 1 252 ? -14.602 12.672 19.188 1 94.81 252 THR B C 1
ATOM 4460 O O . THR B 1 252 ? -15.602 13.391 19.312 1 94.81 252 THR B O 1
ATOM 4463 N N . HIS B 1 253 ? -14.578 11.445 19.578 1 93.5 253 HIS B N 1
ATOM 4464 C CA . HIS B 1 253 ? -15.75 10.828 20.188 1 93.5 253 HIS B CA 1
ATOM 4465 C C . HIS B 1 253 ? -15.945 11.32 21.625 1 93.5 253 HIS B C 1
ATOM 4467 O O . HIS B 1 253 ? -17.078 11.508 22.062 1 93.5 253 HIS B O 1
ATOM 4473 N N . SER B 1 254 ? -14.891 11.547 22.297 1 96.19 254 SER B N 1
ATOM 4474 C CA . SER B 1 254 ? -14.938 11.953 23.688 1 96.19 254 SER B CA 1
ATOM 4475 C C . SER B 1 254 ? -15.273 13.438 23.828 1 96.19 254 SER B C 1
ATOM 4477 O O . SER B 1 254 ? -15.609 13.906 24.906 1 96.19 254 SER B O 1
ATOM 4479 N N . ALA B 1 255 ? -15.219 14.117 22.719 1 96.69 255 ALA B N 1
ATOM 4480 C CA . ALA B 1 255 ? -15.352 15.57 22.734 1 96.69 255 ALA B CA 1
ATOM 4481 C C . ALA B 1 255 ? -16.781 15.992 23.078 1 96.69 255 ALA B C 1
ATOM 4483 O O . ALA B 1 255 ? -17.031 17.156 23.391 1 96.69 255 ALA B O 1
ATOM 4484 N N . HIS B 1 256 ? -17.703 15.039 23.109 1 96.06 256 HIS B N 1
ATOM 4485 C CA . HIS B 1 256 ? -19.078 15.32 23.516 1 96.06 256 HIS B CA 1
ATOM 4486 C C . HIS B 1 256 ? -19.188 15.484 25.016 1 96.06 256 HIS B C 1
ATOM 4488 O O . HIS B 1 256 ? -20.172 16.031 25.516 1 96.06 256 HIS B O 1
ATOM 4494 N N . ASP B 1 257 ? -18.234 14.938 25.734 1 97.38 257 ASP B N 1
ATOM 4495 C CA . ASP B 1 257 ? -18.141 15.148 27.172 1 97.38 257 ASP B CA 1
ATOM 4496 C C . ASP B 1 257 ? -17.5 16.5 27.484 1 97.38 257 ASP B C 1
ATOM 4498 O O . ASP B 1 257 ? -16.328 16.734 27.156 1 97.38 257 ASP B O 1
ATOM 4502 N N . VAL B 1 258 ? -18.203 17.297 28.188 1 95.81 258 VAL B N 1
ATOM 4503 C CA . VAL B 1 258 ? -17.812 18.688 28.453 1 95.81 258 VAL B CA 1
ATOM 4504 C C . VAL B 1 258 ? -16.516 18.719 29.266 1 95.81 258 VAL B C 1
ATOM 4506 O O . VAL B 1 258 ? -15.648 19.547 29.016 1 95.81 258 VAL B O 1
ATOM 4509 N N . ASP B 1 259 ? -16.438 17.859 30.188 1 96.88 259 ASP B N 1
ATOM 4510 C CA . ASP B 1 259 ? -15.242 17.812 31.031 1 96.88 259 ASP B CA 1
ATOM 4511 C C . ASP B 1 259 ? -14.023 17.406 30.203 1 96.88 259 ASP B C 1
ATOM 4513 O O . ASP B 1 259 ? -12.938 17.953 30.375 1 96.88 259 ASP B O 1
ATOM 4517 N N . PHE B 1 260 ? -14.211 16.438 29.359 1 96.81 260 PHE B N 1
ATOM 4518 C CA . PHE B 1 260 ? -13.125 16.031 28.469 1 96.81 260 PHE B CA 1
ATOM 4519 C C . PHE B 1 260 ? -12.688 17.188 27.578 1 96.81 260 PHE B C 1
ATOM 4521 O O . PHE B 1 260 ? -11.5 17.5 27.484 1 96.81 260 PHE B O 1
ATOM 4528 N N . LEU B 1 261 ? -13.688 17.781 26.984 1 96.5 261 LEU B N 1
ATOM 4529 C CA . LEU B 1 261 ? -13.398 18.875 26.047 1 96.5 261 LEU B CA 1
ATOM 4530 C C . LEU B 1 261 ? -12.641 19.984 26.75 1 96.5 261 LEU B C 1
ATOM 4532 O O . LEU B 1 261 ? -11.672 20.516 26.203 1 96.5 261 LEU B O 1
ATOM 4536 N N . LYS B 1 262 ? -13.008 20.344 27.922 1 94.81 262 LYS B N 1
ATOM 4537 C CA . LYS B 1 262 ? -12.352 21.391 28.703 1 94.81 262 LYS B CA 1
ATOM 4538 C C . LYS B 1 262 ? -10.906 21.016 29.016 1 94.81 262 LYS B C 1
ATOM 4540 O O . LYS B 1 262 ? -10 21.828 28.844 1 94.81 262 LYS B O 1
ATOM 4545 N N . ASN B 1 263 ? -10.727 19.844 29.453 1 94.38 263 ASN B N 1
ATOM 4546 C CA . ASN B 1 263 ? -9.391 19.391 29.797 1 94.38 263 ASN B CA 1
ATOM 4547 C C . ASN B 1 263 ? -8.484 19.297 28.578 1 94.38 263 ASN B C 1
ATOM 4549 O O . ASN B 1 263 ? -7.316 19.672 28.625 1 94.38 263 ASN B O 1
ATOM 4553 N N . PHE B 1 264 ? -9.094 18.75 27.531 1 93.5 264 PHE B N 1
ATOM 4554 C CA . PHE B 1 264 ? -8.336 18.625 26.281 1 93.5 264 PHE B CA 1
ATOM 4555 C C . PHE B 1 264 ? -7.949 20 25.75 1 93.5 264 PHE B C 1
ATOM 4557 O O . PHE B 1 264 ? -6.797 20.219 25.359 1 93.5 264 PHE B O 1
ATOM 4564 N N . SER B 1 265 ? -8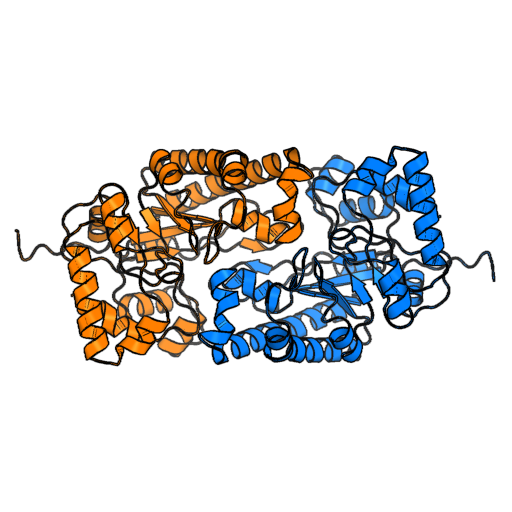.844 20.891 25.766 1 89.94 265 SER B N 1
ATOM 4565 C CA . SER B 1 265 ? -8.586 22.25 25.312 1 89.94 265 SER B CA 1
ATOM 4566 C C . SER B 1 265 ? -7.504 22.922 26.172 1 89.94 265 SER B C 1
ATOM 4568 O O . SER B 1 265 ? -6.629 23.609 25.641 1 89.94 265 SER B O 1
ATOM 4570 N N . ALA B 1 266 ? -7.555 22.703 27.406 1 89.38 266 ALA B N 1
ATOM 4571 C CA . ALA B 1 266 ? -6.555 23.25 28.312 1 89.38 266 ALA B CA 1
ATOM 4572 C C . ALA B 1 266 ? -5.168 22.688 28.016 1 89.38 266 ALA B C 1
ATOM 4574 O O . ALA B 1 266 ? -4.172 23.406 28.078 1 89.38 266 ALA B O 1
ATOM 4575 N N . SER B 1 267 ? -5.137 21.453 27.703 1 88.69 267 SER B N 1
ATOM 4576 C CA . SER B 1 267 ? -3.865 20.812 27.391 1 88.69 267 SER B CA 1
ATOM 4577 C C . SER B 1 267 ? -3.252 21.391 26.125 1 88.69 267 SER B C 1
ATOM 4579 O O . SER B 1 267 ? -2.035 21.562 26.047 1 88.69 267 SER B O 1
ATOM 4581 N N . ILE B 1 268 ? -4.09 21.688 25.172 1 86.56 268 ILE B N 1
ATOM 4582 C CA . ILE B 1 268 ? -3.621 22.25 23.906 1 86.56 268 ILE B CA 1
ATOM 4583 C C . ILE B 1 268 ? -3.135 23.688 24.125 1 86.56 268 ILE B C 1
ATOM 4585 O O . ILE B 1 268 ? -2.115 24.094 23.578 1 86.56 268 ILE B O 1
ATOM 4589 N N . GLN B 1 269 ? -3.893 24.391 24.906 1 81.12 269 GLN B N 1
ATOM 4590 C CA . GLN B 1 269 ? -3.518 25.766 25.203 1 81.12 269 GLN B CA 1
ATOM 4591 C C . GLN B 1 269 ? -2.18 25.812 25.938 1 81.12 269 GLN B C 1
ATOM 4593 O O . GLN B 1 269 ? -1.393 26.75 25.734 1 81.12 269 GLN B O 1
ATOM 4598 N N . GLY B 1 270 ? -2.006 24.797 26.75 1 77.75 270 GLY B N 1
ATOM 4599 C CA . GLY B 1 270 ? -0.733 24.703 27.438 1 77.75 270 GLY B CA 1
ATOM 4600 C C . GLY B 1 270 ? 0.439 24.453 26.516 1 77.75 270 GLY B C 1
ATOM 4601 O O . GLY B 1 270 ? 1.575 24.812 26.828 1 77.75 270 GLY B O 1
ATOM 4602 N N . LEU B 1 271 ? 0.151 23.766 25.391 1 74.31 271 LEU B N 1
ATOM 4603 C CA . LEU B 1 271 ? 1.156 23.531 24.359 1 74.31 271 LEU B CA 1
ATOM 4604 C C . LEU B 1 271 ? 1.49 24.812 23.625 1 74.31 271 LEU B C 1
ATOM 4606 O O . LEU B 1 271 ? 2.615 25 23.141 1 74.31 271 LEU B O 1
ATOM 4610 N N . SER B 1 272 ? 0.337 25.688 23.391 1 59.75 272 SER B N 1
ATOM 4611 C CA . SER B 1 272 ? 0.282 26.891 22.578 1 59.75 272 SER B CA 1
ATOM 4612 C C . SER B 1 272 ? 1.278 27.938 23.062 1 59.75 272 SER B C 1
ATOM 4614 O O . SER B 1 272 ? 1.709 28.797 22.281 1 59.75 272 SER B O 1
ATOM 4616 N N . THR B 1 273 ? 1.326 27.875 24.344 1 53.56 273 THR B N 1
ATOM 4617 C CA . THR B 1 273 ? 2.266 28.922 24.75 1 53.56 273 THR B CA 1
ATOM 4618 C C . THR B 1 273 ? 3.539 28.859 23.922 1 53.56 273 THR B C 1
ATOM 4620 O O . THR B 1 273 ? 4.316 29.812 23.891 1 53.56 273 THR B O 1
ATOM 4623 N N . ARG B 1 274 ? 3.443 27.844 23.016 1 61.47 274 ARG B N 1
ATOM 4624 C CA . ARG B 1 274 ? 4.664 27.656 22.25 1 61.47 274 ARG B CA 1
ATOM 4625 C C . ARG B 1 274 ? 4.375 27.656 20.75 1 61.47 274 ARG B C 1
ATOM 4627 O O . ARG B 1 274 ? 3.326 27.188 20.312 1 61.47 274 ARG B O 1
ATOM 4634 N N . ASN B 1 275 ? 4.594 28.703 19.922 1 79.94 275 ASN B N 1
ATOM 4635 C CA . ASN B 1 275 ? 4.57 28.781 18.469 1 79.94 275 ASN B CA 1
ATOM 4636 C C . ASN B 1 275 ? 5.098 27.516 17.812 1 79.94 275 ASN B C 1
ATOM 4638 O O . ASN B 1 275 ? 5.695 26.672 18.484 1 79.94 275 ASN B O 1
ATOM 4642 N N . GLY B 1 276 ? 4.414 27.094 16.734 1 92.88 276 GLY B N 1
ATOM 4643 C CA . GLY B 1 276 ? 4.996 25.969 16.016 1 92.88 276 GLY B CA 1
ATOM 4644 C C . GLY B 1 276 ? 4.145 24.719 16.078 1 92.88 276 GLY B C 1
ATOM 4645 O O . GLY B 1 276 ? 4.664 23.609 16 1 92.88 276 GLY B O 1
ATOM 4646 N N . ILE B 1 277 ? 2.867 24.938 16.375 1 94 277 ILE B N 1
ATOM 4647 C CA . ILE B 1 277 ? 1.966 23.797 16.469 1 94 277 ILE B CA 1
ATOM 4648 C C . ILE B 1 277 ? 0.812 23.969 15.477 1 94 277 ILE B C 1
ATOM 4650 O O . ILE B 1 277 ? 0.224 25.047 15.391 1 94 277 ILE B O 1
ATOM 4654 N N . ILE B 1 278 ? 0.548 23 14.758 1 95.56 278 ILE B N 1
ATOM 4655 C CA . ILE B 1 278 ? -0.656 22.891 13.938 1 95.56 278 ILE B CA 1
ATOM 4656 C C . ILE B 1 278 ? -1.547 21.766 14.484 1 95.56 278 ILE B C 1
ATOM 4658 O O . ILE B 1 278 ? -1.096 20.641 14.648 1 95.56 278 ILE B O 1
ATOM 4662 N N . LEU B 1 279 ? -2.748 22.094 14.805 1 95.44 279 LEU B N 1
ATOM 4663 C CA . LEU B 1 279 ? -3.65 21.078 15.352 1 95.44 279 LEU B CA 1
ATOM 4664 C C . LEU B 1 279 ? -4.379 20.344 14.227 1 95.44 279 LEU B C 1
ATOM 4666 O O . LEU B 1 279 ? -4.832 20.969 13.266 1 95.44 279 LEU B O 1
ATOM 4670 N N . GLY B 1 280 ? -4.5 19.109 14.297 1 96.25 280 GLY B N 1
ATOM 4671 C CA . GLY B 1 280 ? -5.191 18.219 13.375 1 96.25 280 GLY B CA 1
ATOM 4672 C C . GLY B 1 280 ? -5.238 16.781 13.859 1 96.25 280 GLY B C 1
ATOM 4673 O O . GLY B 1 280 ? -4.637 16.453 14.883 1 96.25 280 GLY B O 1
ATOM 4674 N N . THR B 1 281 ? -5.949 15.961 13.141 1 94.88 281 THR B N 1
ATOM 4675 C CA . THR B 1 281 ? -5.922 14.539 13.445 1 94.88 281 THR B CA 1
ATOM 4676 C C . THR B 1 281 ? -4.598 13.914 13.008 1 94.88 281 THR B C 1
ATOM 4678 O O . THR B 1 281 ? -3.842 14.523 12.25 1 94.88 281 THR B O 1
ATOM 4681 N N . ASN B 1 282 ? -4.332 12.789 13.523 1 90.94 282 ASN B N 1
ATOM 4682 C CA . ASN B 1 282 ? -3.055 12.141 13.258 1 90.94 282 ASN B CA 1
ATOM 4683 C C . ASN B 1 282 ? -2.932 11.734 11.789 1 90.94 282 ASN B C 1
ATOM 4685 O O . ASN B 1 282 ? -1.91 11.992 11.148 1 90.94 282 ASN B O 1
ATOM 4689 N N . CYS B 1 283 ? -3.984 11.141 11.188 1 83.19 283 CYS B N 1
ATOM 4690 C CA . CYS B 1 283 ? -3.799 10.547 9.867 1 83.19 283 CYS B CA 1
ATOM 4691 C C . CYS B 1 283 ? -4.84 11.07 8.883 1 83.19 283 CYS B C 1
ATOM 4693 O O . CYS B 1 283 ? -4.906 10.617 7.738 1 83.19 283 CYS B O 1
ATOM 4695 N N . GLY B 1 284 ? -5.641 12 9.297 1 90.12 284 GLY B N 1
ATOM 4696 C CA . GLY B 1 284 ? -6.645 12.523 8.383 1 90.12 284 GLY B CA 1
ATOM 4697 C C . GLY B 1 284 ? -8.055 12.125 8.758 1 90.12 284 GLY B C 1
ATOM 4698 O O . GLY B 1 284 ? -8.289 11.57 9.836 1 90.12 284 GLY B O 1
ATOM 4699 N N . LEU B 1 285 ? -8.953 12.523 7.906 1 92.06 285 LEU B N 1
ATOM 4700 C CA . LEU B 1 285 ? -10.375 12.281 8.156 1 92.06 285 LEU B CA 1
ATOM 4701 C C . LEU B 1 285 ? -10.883 11.102 7.344 1 92.06 285 LEU B C 1
ATOM 4703 O O . LEU B 1 285 ? -11.086 11.219 6.133 1 92.06 285 LEU B O 1
ATOM 4707 N N . TYR B 1 286 ? -10.969 10.039 8.008 1 85.88 286 TYR B N 1
ATOM 4708 C CA . TYR B 1 286 ? -11.461 8.789 7.441 1 85.88 286 TYR B CA 1
ATOM 4709 C C . TYR B 1 286 ? -12.719 8.32 8.172 1 85.88 286 TYR B C 1
ATOM 4711 O O . TYR B 1 286 ? -13.148 8.938 9.148 1 85.88 286 TYR B O 1
ATOM 4719 N N . GLU B 1 287 ? -13.18 7.203 7.699 1 82.06 287 GLU B N 1
ATOM 4720 C CA . GLU B 1 287 ? -14.336 6.633 8.383 1 82.06 287 GLU B CA 1
ATOM 4721 C C . GLU B 1 287 ? -14.023 6.352 9.852 1 82.06 287 GLU B C 1
ATOM 4723 O O . GLU B 1 287 ? -12.922 5.906 10.18 1 82.06 287 GLU B O 1
ATOM 4728 N N . GLY B 1 288 ? -14.969 6.703 10.727 1 84.06 288 GLY B N 1
ATOM 4729 C CA . GLY B 1 288 ? -14.789 6.504 12.156 1 84.06 288 GLY B CA 1
ATOM 4730 C C . GLY B 1 288 ? -14.609 7.805 12.922 1 84.06 288 GLY B C 1
ATOM 4731 O O . GLY B 1 288 ? -14.844 7.852 14.133 1 84.06 288 GLY B O 1
ATOM 4732 N N . ILE B 1 289 ? -14.141 8.781 12.227 1 90.19 289 ILE B N 1
ATOM 4733 C CA . ILE B 1 289 ? -13.977 10.086 12.852 1 90.19 289 ILE B CA 1
ATOM 4734 C C . ILE B 1 289 ? -15.344 10.688 13.156 1 90.19 289 ILE B C 1
ATOM 4736 O O . ILE B 1 289 ? -16.266 10.609 12.328 1 90.19 289 ILE B O 1
ATOM 4740 N N . ASP B 1 290 ? -15.516 11.242 14.375 1 93.56 290 ASP B N 1
ATOM 4741 C CA . ASP B 1 290 ? -16.703 12.023 14.711 1 93.56 290 ASP B CA 1
ATOM 4742 C C . ASP B 1 290 ? -16.5 13.5 14.344 1 93.56 290 ASP B C 1
ATOM 4744 O O . ASP B 1 290 ? -15.859 14.242 15.086 1 93.56 290 ASP B O 1
ATOM 4748 N N . ILE B 1 291 ? -17.094 13.891 13.281 1 96.12 291 ILE B N 1
ATOM 4749 C CA . ILE B 1 291 ? -16.875 15.219 12.711 1 96.12 291 ILE B CA 1
ATOM 4750 C C . ILE B 1 291 ? -17.406 16.281 13.664 1 96.12 291 ILE B C 1
ATOM 4752 O O . ILE B 1 291 ? -16.781 17.328 13.867 1 96.12 291 ILE B O 1
ATOM 4756 N N . GLU B 1 292 ? -18.531 16.062 14.289 1 96.5 292 GLU B N 1
ATOM 4757 C CA . GLU B 1 292 ? -19.062 17.016 15.25 1 96.5 292 GLU B CA 1
ATOM 4758 C C . GLU B 1 292 ? -18.141 17.188 16.453 1 96.5 292 GLU B C 1
ATOM 4760 O O . GLU B 1 292 ? -17.953 18.297 16.953 1 96.5 292 GLU B O 1
ATOM 4765 N N . GLY B 1 293 ? -17.656 16.047 16.891 1 97 293 GLY B N 1
ATOM 4766 C CA . GLY B 1 293 ? -16.672 16.109 17.969 1 97 293 GLY B CA 1
ATOM 4767 C C . GLY B 1 293 ? -15.422 16.875 17.578 1 97 293 GLY B C 1
ATOM 4768 O O . GLY B 1 293 ? -14.906 17.672 18.375 1 97 293 GLY B O 1
ATOM 4769 N N . LEU B 1 294 ? -14.984 16.656 16.391 1 97.06 294 LEU B N 1
ATOM 4770 C CA . LEU B 1 294 ? -13.812 17.359 15.883 1 97.06 294 LEU B CA 1
ATOM 4771 C C . LEU B 1 294 ? -14.07 18.859 15.812 1 97.06 294 LEU B C 1
ATOM 4773 O O . LEU B 1 294 ? -13.219 19.656 16.203 1 97.06 294 LEU B O 1
ATOM 4777 N N . ILE B 1 295 ? -15.211 19.25 15.352 1 96.62 295 ILE B N 1
ATOM 4778 C CA . ILE B 1 295 ? -15.602 20.641 15.258 1 96.62 295 ILE B CA 1
ATOM 4779 C C . ILE B 1 295 ? -15.609 21.266 16.656 1 96.62 295 ILE B C 1
ATOM 4781 O O . ILE B 1 295 ? -15.148 22.391 16.844 1 96.62 295 ILE B O 1
ATOM 4785 N N . ALA B 1 296 ? -16.094 20.531 17.594 1 96.5 296 ALA B N 1
ATOM 4786 C CA . ALA B 1 296 ? -16.109 21.016 18.984 1 96.5 296 ALA B CA 1
ATOM 4787 C C . ALA B 1 296 ? -14.695 21.281 19.484 1 96.5 296 ALA B C 1
ATOM 4789 O O . ALA B 1 296 ? -14.445 22.312 20.125 1 96.5 296 ALA B O 1
ATOM 4790 N N . ILE B 1 297 ? -13.797 20.406 19.156 1 96.25 297 ILE B N 1
ATOM 4791 C CA . ILE B 1 297 ? -12.406 20.578 19.547 1 96.25 297 ILE B CA 1
ATOM 4792 C C . ILE B 1 297 ? -11.828 21.828 18.891 1 96.25 297 ILE B C 1
ATOM 4794 O O . ILE B 1 297 ? -11.227 22.672 19.547 1 96.25 297 ILE B O 1
ATOM 4798 N N . TYR B 1 298 ? -12.07 22 17.578 1 95.19 298 TYR B N 1
ATOM 4799 C CA . TYR B 1 298 ? -11.516 23.109 16.812 1 95.19 298 TYR B CA 1
ATOM 4800 C C . TYR B 1 298 ? -12.07 24.453 17.312 1 95.19 298 TYR B C 1
ATOM 4802 O O . TYR B 1 298 ? -11.375 25.469 17.281 1 95.19 298 TYR B O 1
ATOM 4810 N N . ARG B 1 299 ? -13.234 24.453 17.781 1 92.44 299 ARG B N 1
ATOM 4811 C CA . ARG B 1 299 ? -13.898 25.672 18.234 1 92.44 299 ARG B CA 1
ATOM 4812 C C . ARG B 1 299 ? -13.281 26.172 19.531 1 92.44 299 ARG B C 1
ATOM 4814 O O . ARG B 1 299 ? -13.375 27.359 19.844 1 92.44 299 ARG B O 1
ATOM 4821 N N . THR B 1 300 ? -12.664 25.25 20.25 1 87.06 300 THR B N 1
ATOM 4822 C CA . THR B 1 300 ? -12.055 25.672 21.516 1 87.06 300 THR B CA 1
ATOM 4823 C C . THR B 1 300 ? -10.781 26.469 21.266 1 87.06 300 THR B C 1
ATOM 4825 O O . THR B 1 300 ? -10.266 27.141 22.156 1 87.06 300 THR B O 1
ATOM 4828 N N . LEU B 1 301 ? -10.219 26.453 20.062 1 79.5 301 LEU B N 1
ATOM 4829 C CA . LEU B 1 301 ? -8.969 27.125 19.703 1 79.5 301 LEU B CA 1
ATOM 4830 C C . LEU B 1 301 ? -9.234 28.562 19.297 1 79.5 301 LEU B C 1
ATOM 4832 O O . LEU B 1 301 ? -8.297 29.328 19.031 1 79.5 301 LEU B O 1
ATOM 4836 N N . LYS B 1 302 ? -10.469 28.953 19.219 1 75 302 LYS B N 1
ATOM 4837 C CA . LYS B 1 302 ? -10.805 30.312 18.812 1 75 302 LYS B CA 1
ATOM 4838 C C . LYS B 1 302 ? -10.82 31.25 20.016 1 75 302 LYS B C 1
ATOM 4840 O O . LYS B 1 302 ? -11.219 30.859 21.125 1 75 302 LYS B O 1
#

Radius of gyration: 25.66 Å; Cα contacts (8 Å, |Δi|>4): 1144; chains: 2; bounding box: 51×88×60 Å

pLDDT: mean 93.31, std 8.19, range [36.56, 98.88]

Secondary structure (DSSP, 8-state):
--TT-PPPHHHHHHHHHTT---SS--BEES-B-HHHHHHHHT-S---HHHHHHHHHHHT-SEEEEPPBEEEBTTBPPPGGG-B-TTHHHHHHH--SEEEEEEE-HHHHHHHHH-HHHHHHHHHH-HHHHHHHHHHHHHHHHHHHHHHHHTT-SEEEEE---EETTEESS-HHHIIIIIHHHHHHHHHHHHHTT--EEEE-SS--GGGHHHHHHHT--EEE---GGGT--HHHHHHHHTTT-EEE--B-HHHHHHTTSHHHHHHHHHHHHHHHTSS-EEB-BSS-B-TT--HHHHHHHHHTT-/--TT-PPPHHHHHHHHHTT---SS--BEES-B-HHHHHHHHT-S---HHHHHHHHHHHT-SEEEEPPBEEEBTTBPPPGGG-B-TTHHHHHHH--SEEEEEEE-HHHHHHHHH-HHHHHHHHHH-HHHHHHHHHHHHHHHHHHHHHHHHTT-SEEEEE---EETTEESS-HHHIIIIIHHHHHHHHHHHHHTT--EEEE-SS--GGGHHHHHHHT--EEE---GGGT--HHHHHHHHTTT-EEEEEE-HHHHHHTTSHHHHHHHHHHHHHHHTSS-EEEEESS-B-TT--HHHHHHHHHTT-

InterPro domains:
  IPR000257 Uroporphyrinogen decarboxylase (URO-D) [PF01208] (117-297)
  IPR038071 UROD/MetE-like superfamily [G3DSA:3.20.20.210] (2-302)
  IPR038071 UROD/MetE-like superfamily [SSF51726] (8-300)
  IPR052024 Methylcobamide/Methylated-thiol:CoM methyltransferase [PTHR47099] (101-285)

Sequence (604 aa):
MDKYCHYSKRERVLRTIRHEKTDRIPKGELCITDSIISRELNCSKIGFEEKLAFINRLDLDIFTVSPIFPHDKNRLPEPDEYEWPDIKKWASQTSVFTFALIDGAFETGLRTYGLLDFLTLPKESPDDLKNFIRQVEKLNIATMKQSADQGIDGIILADDIAYANGLLTNPNILREYFLPSLAKQVEEITHLGLPVFYHSDGNYREIIPDLMDMGIQGLQCIEQRCGMDIVALQEEYGDRLCLWGHIDTENTHSAHDVDFLKNFSASIQGLSTRNGIILGTNCGLYEGIDIEGLIAIYRTLKMDKYCHYSKRERVLRTIRHEKTDRIPKGELCITDSIISRELNCSKIGFEEKLAFINRLDLDIFTVSPIFPHDKNRLPEPDEYEWPDIKKWASQTSVFTFALIDGAFETGLRTYGLLDFLTLPKESPDDLKNFIRQVEKLNIATMKQSADQGIDGIILADDIAYANGLLTNPNILREYFLPSLAKQVEEITHLGLPVFYHSDGNYREIIPDLMDMGIQGLQCIEQRCGMDIVALQEEYGDRLCLWGHIDTENTHSAHDVDFLKNFSASIQGLSTRNGIILGTNCGLYEGIDIEGLIAIYRTLK

Organism: NCBI:txid2716538